Protein AF-0000000076836567 (afdb_homodimer)

Structure (mmCIF, N/CA/C/O backbone):
data_AF-0000000076836567-model_v1
#
loop_
_entity.id
_entity.type
_entity.pdbx_description
1 polymer 'Lipid-binding serum glycoprotein C-terminal domain-containing protein'
#
loop_
_atom_site.group_PDB
_atom_site.id
_atom_site.type_symbol
_atom_site.label_atom_id
_atom_site.label_alt_id
_atom_site.label_comp_id
_atom_site.label_asym_id
_atom_site.label_entity_id
_atom_site.label_seq_id
_atom_site.pdbx_PDB_ins_code
_atom_site.Cartn_x
_atom_site.Cartn_y
_atom_site.Cartn_z
_atom_site.occupancy
_atom_site.B_iso_or_equiv
_atom_site.auth_seq_id
_atom_site.auth_comp_id
_atom_site.auth_asym_id
_atom_site.auth_atom_id
_atom_site.pdbx_PDB_model_num
ATOM 1 N N . MET A 1 1 ? 4.949 30.953 19.359 1 88.25 1 MET A N 1
ATOM 2 C CA . MET A 1 1 ? 3.607 30.422 19.562 1 88.25 1 MET A CA 1
ATOM 3 C C . MET A 1 1 ? 3.613 28.891 19.469 1 88.25 1 MET A C 1
ATOM 5 O O . MET A 1 1 ? 4.281 28.328 18.609 1 88.25 1 MET A O 1
ATOM 9 N N . ASP A 1 2 ? 2.881 28.328 20.422 1 90.19 2 ASP A N 1
ATOM 10 C CA . ASP A 1 2 ? 2.711 26.875 20.453 1 90.19 2 ASP A CA 1
ATOM 11 C C . ASP A 1 2 ? 1.338 26.469 19.922 1 90.19 2 ASP A C 1
ATOM 13 O O . ASP A 1 2 ? 0.315 27 20.375 1 90.19 2 ASP A O 1
ATOM 17 N N . VAL A 1 3 ? 1.475 25.641 18.938 1 91.94 3 VAL A N 1
ATOM 18 C CA . VAL A 1 3 ? 0.22 25.156 18.359 1 91.94 3 VAL A CA 1
ATOM 19 C C . VAL A 1 3 ? 0.112 23.641 18.547 1 91.94 3 VAL A C 1
ATOM 21 O O . VAL A 1 3 ? 1.095 22.922 18.359 1 91.94 3 VAL A O 1
ATOM 24 N N . GLY A 1 4 ? -1.021 23.172 18.938 1 93.56 4 GLY A N 1
ATOM 25 C CA . GLY A 1 4 ? -1.316 21.766 19.062 1 93.56 4 GLY A CA 1
ATOM 26 C C . GLY A 1 4 ? -2.664 21.375 18.484 1 93.56 4 GLY A C 1
ATOM 27 O O . GLY A 1 4 ? -3.645 22.094 18.641 1 93.56 4 GLY A O 1
ATOM 28 N N . VAL A 1 5 ? -2.588 20.297 17.781 1 95.56 5 VAL A N 1
ATOM 29 C CA . VAL A 1 5 ? -3.844 19.812 17.219 1 95.56 5 VAL A CA 1
ATOM 30 C C . VAL A 1 5 ? -3.949 18.297 17.453 1 95.56 5 VAL A C 1
ATOM 32 O O . VAL A 1 5 ? -2.971 17.562 17.281 1 95.56 5 VAL A O 1
ATOM 35 N N . SER A 1 6 ? -5.027 17.859 17.922 1 95.94 6 SER A N 1
ATOM 36 C CA . SER A 1 6 ? -5.359 16.438 18.062 1 95.94 6 SER A CA 1
ATOM 37 C C . SER A 1 6 ? -6.445 16.031 17.078 1 95.94 6 SER A C 1
ATOM 39 O O . SER A 1 6 ? -7.492 16.672 17 1 95.94 6 SER A O 1
ATOM 41 N N . MET A 1 7 ? -6.105 14.977 16.391 1 96.69 7 MET A N 1
ATOM 42 C CA . MET A 1 7 ? -7.047 14.523 15.359 1 96.69 7 MET A CA 1
ATOM 43 C C . MET A 1 7 ? -7.375 13.047 15.539 1 96.69 7 MET A C 1
ATOM 45 O O . MET A 1 7 ? -6.59 12.297 16.125 1 96.69 7 MET A O 1
ATOM 49 N N . GLY A 1 8 ? -8.531 12.719 15.047 1 95.12 8 GLY A N 1
ATOM 50 C CA . GLY A 1 8 ? -8.961 11.328 15.016 1 95.12 8 GLY A CA 1
ATOM 51 C C . GLY A 1 8 ? -9.32 10.844 13.625 1 95.12 8 GLY A C 1
ATOM 52 O O . GLY A 1 8 ? -9.508 11.648 12.711 1 95.12 8 GLY A O 1
ATOM 53 N N . LEU A 1 9 ? -9.25 9.523 13.523 1 96.06 9 LEU A N 1
ATOM 54 C CA . LEU A 1 9 ? -9.633 8.875 12.281 1 96.06 9 LEU A CA 1
ATOM 55 C C . LEU A 1 9 ? -10.711 7.824 12.523 1 96.06 9 LEU A C 1
ATOM 57 O O . LEU A 1 9 ? -10.672 7.105 13.523 1 96.06 9 LEU A O 1
ATOM 61 N N . LYS A 1 10 ? -11.633 7.84 11.594 1 95.5 10 LYS A N 1
ATOM 62 C CA . LYS A 1 10 ? -12.656 6.805 11.664 1 95.5 10 LYS A CA 1
ATOM 63 C C . LYS A 1 10 ? -13.023 6.297 10.273 1 95.5 10 LYS A C 1
ATOM 65 O O . LYS A 1 10 ? -12.781 6.98 9.273 1 95.5 10 LYS A O 1
ATOM 70 N N . ASN A 1 11 ? -13.5 5.082 10.258 1 93.81 11 ASN A N 1
ATOM 71 C CA . ASN A 1 11 ? -14.016 4.523 9.008 1 93.81 11 ASN A CA 1
ATOM 72 C C . ASN A 1 11 ? -15.438 5.004 8.727 1 93.81 11 ASN A C 1
ATOM 74 O O . ASN A 1 11 ? -16.297 4.949 9.602 1 93.81 11 ASN A O 1
ATOM 78 N N . GLU A 1 12 ? -15.633 5.535 7.59 1 92.88 12 GLU A N 1
ATOM 79 C CA . GLU A 1 12 ? -16.953 5.949 7.141 1 92.88 12 GLU A CA 1
ATOM 80 C C . GLU A 1 12 ? -17.297 5.352 5.777 1 92.88 12 GLU A C 1
ATOM 82 O O . GLU A 1 12 ? -16.828 5.844 4.746 1 92.88 12 GLU A O 1
ATOM 87 N N . ASN A 1 13 ? -18.109 4.301 5.727 1 89.5 13 ASN A N 1
ATOM 88 C CA . ASN A 1 13 ? -18.562 3.639 4.512 1 89.5 13 ASN A CA 1
ATOM 89 C C . ASN A 1 13 ? -17.406 3.199 3.637 1 89.5 13 ASN A C 1
ATOM 91 O O . ASN A 1 13 ? -17.391 3.453 2.432 1 89.5 13 ASN A O 1
ATOM 95 N N . GLY A 1 14 ? -16.359 2.729 4.258 1 92.06 14 GLY A N 1
ATOM 96 C CA . GLY A 1 14 ? -15.234 2.178 3.512 1 92.06 14 GLY A CA 1
ATOM 97 C C . GLY A 1 14 ? -14.148 3.199 3.221 1 92.06 14 GLY A C 1
ATOM 98 O O . GLY A 1 14 ? -13.156 2.887 2.562 1 92.06 14 GLY A O 1
ATOM 99 N N . SER A 1 15 ? -14.383 4.414 3.693 1 93.69 15 SER A N 1
ATOM 100 C CA . SER A 1 15 ? -13.398 5.488 3.564 1 93.69 15 SER A CA 1
ATOM 101 C C . SER A 1 15 ? -12.953 5.996 4.93 1 93.69 15 SER A C 1
ATOM 103 O O . SER A 1 15 ? -13.5 5.586 5.961 1 93.69 15 SER A O 1
ATOM 105 N N . LEU A 1 16 ? -11.922 6.797 4.891 1 95.25 16 LEU A N 1
ATOM 106 C CA . LEU A 1 16 ? -11.422 7.363 6.137 1 95.25 16 LEU A CA 1
ATOM 107 C C . LEU A 1 16 ? -11.938 8.789 6.332 1 95.25 16 LEU A C 1
ATOM 109 O O . LEU A 1 16 ? -11.984 9.57 5.383 1 95.25 16 LEU A O 1
ATOM 113 N N . LYS A 1 17 ? -12.375 8.984 7.457 1 96.25 17 LYS A N 1
ATOM 114 C CA . LYS A 1 17 ? -12.805 10.32 7.859 1 96.25 17 LYS A CA 1
ATOM 115 C C . LYS A 1 17 ? -11.906 10.875 8.961 1 96.25 17 LYS A C 1
ATOM 117 O O . LYS A 1 17 ? -11.695 10.219 9.984 1 96.25 17 LYS A O 1
ATOM 122 N N . LEU A 1 18 ? -11.422 11.992 8.672 1 97 18 LEU A N 1
ATOM 123 C CA . LEU A 1 18 ? -10.586 12.688 9.641 1 97 18 LEU A CA 1
ATOM 124 C C . LEU A 1 18 ? -11.375 13.797 10.344 1 97 18 LEU A C 1
ATOM 126 O O . LEU A 1 18 ? -12.133 14.523 9.703 1 97 18 LEU A O 1
ATOM 130 N N . PHE A 1 19 ? -11.227 13.914 11.641 1 95.75 19 PHE A N 1
ATOM 131 C CA . PHE A 1 19 ? -11.898 14.977 12.383 1 95.75 19 PHE A CA 1
ATOM 132 C C . PHE A 1 19 ? -10.977 15.547 13.453 1 95.75 19 PHE A C 1
ATOM 134 O O . PHE A 1 19 ? -10.141 14.828 14.016 1 95.75 19 PHE A O 1
ATOM 141 N N . VAL A 1 20 ? -11.164 16.828 13.727 1 96.69 20 VAL A N 1
ATOM 142 C CA . VAL A 1 20 ? -10.367 17.516 14.734 1 96.69 20 VAL A CA 1
ATOM 143 C C . VAL A 1 20 ? -11 17.344 16.109 1 96.69 20 VAL A C 1
ATOM 145 O O . VAL A 1 20 ? -12.18 17.656 16.297 1 96.69 20 VAL A O 1
ATOM 148 N N . MET A 1 21 ? -10.281 16.828 17 1 95.56 21 MET A N 1
ATOM 149 C CA . MET A 1 21 ? -10.766 16.641 18.359 1 95.56 21 MET A CA 1
ATOM 150 C C . MET A 1 21 ? -10.484 17.859 19.234 1 95.56 21 MET A C 1
ATOM 152 O O . MET A 1 21 ? -11.344 18.281 20 1 95.56 21 MET A O 1
ATOM 156 N N . GLU A 1 22 ? -9.289 18.312 19.156 1 94.81 22 GLU A N 1
ATOM 157 C CA . GLU A 1 22 ? -8.844 19.484 19.891 1 94.81 22 GLU A CA 1
ATOM 158 C C . GLU A 1 22 ? -7.824 20.297 19.094 1 94.81 22 GLU A C 1
ATOM 160 O O . GLU A 1 22 ? -7.035 19.734 18.328 1 94.81 22 GLU A O 1
ATOM 165 N N . CYS A 1 23 ? -7.934 21.578 19.156 1 93.81 23 CYS A N 1
ATOM 166 C CA . CYS A 1 23 ? -6.977 22.484 18.531 1 93.81 23 CYS A CA 1
ATOM 167 C C . CYS A 1 23 ? -6.707 23.688 19.438 1 93.81 23 CYS A C 1
ATOM 169 O O . CYS A 1 23 ? -7.641 24.312 19.938 1 93.81 23 CYS A O 1
ATOM 171 N N . GLY A 1 24 ? -5.418 23.891 19.656 1 92 24 GLY A N 1
ATOM 172 C CA . GLY A 1 24 ? -5.059 25.016 20.5 1 92 24 GLY A CA 1
ATOM 173 C C . GLY A 1 24 ? -3.842 25.781 20 1 92 24 GLY A C 1
ATOM 174 O O . GLY A 1 24 ? -2.924 25.188 19.438 1 92 24 GLY A O 1
ATOM 175 N N . CYS A 1 25 ? -3.938 27 20.141 1 89.5 25 CYS A N 1
ATOM 176 C CA . CYS A 1 25 ? -2.824 27.891 19.828 1 89.5 25 CYS A CA 1
ATOM 177 C C . CYS A 1 25 ? -2.559 28.859 20.969 1 89.5 25 CYS A C 1
ATOM 179 O O . CYS A 1 25 ? -3.484 29.5 21.484 1 89.5 25 CYS A O 1
ATOM 181 N N . TYR A 1 26 ? -1.333 28.859 21.422 1 90 26 T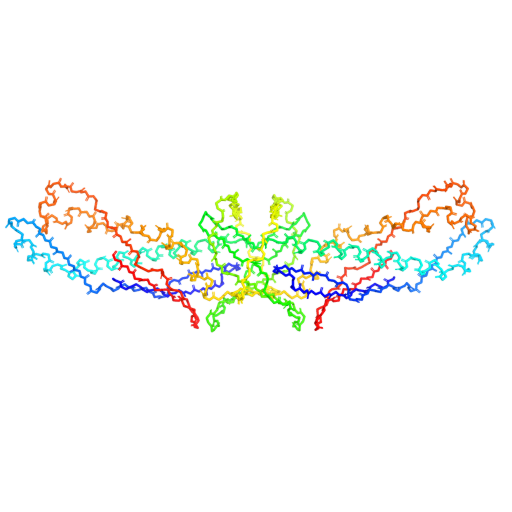YR A N 1
ATOM 182 C CA . TYR A 1 26 ? -0.952 29.734 22.531 1 90 26 TYR A CA 1
ATOM 183 C C . TYR A 1 26 ? 0.212 30.641 22.141 1 90 26 TYR A C 1
ATOM 185 O O . TYR A 1 26 ? 1.315 30.156 21.859 1 90 26 TYR A O 1
ATOM 193 N N . MET A 1 27 ? -0.079 31.875 22.141 1 87 27 MET A N 1
ATOM 194 C CA . MET A 1 27 ? 0.964 32.844 21.844 1 87 27 MET A CA 1
ATOM 195 C C . MET A 1 27 ? 1.701 33.25 23.125 1 87 27 MET A C 1
ATOM 197 O O . MET A 1 27 ? 1.104 33.844 24.031 1 87 27 MET A O 1
ATOM 201 N N . LYS A 1 28 ? 2.93 32.938 23.234 1 83.12 28 LYS A N 1
ATOM 202 C CA . LYS A 1 28 ? 3.713 33.219 24.438 1 83.12 28 LYS A CA 1
ATOM 203 C C . LYS A 1 28 ? 3.961 34.719 24.609 1 83.12 28 LYS A C 1
ATOM 205 O O . LYS A 1 28 ? 3.857 35.25 25.719 1 83.12 28 LYS A O 1
ATOM 210 N N . ASP A 1 29 ? 4.34 35.375 23.516 1 80.81 29 ASP A N 1
ATOM 211 C CA . ASP A 1 29 ? 4.668 36.812 23.594 1 80.81 29 ASP A CA 1
ATOM 212 C C . ASP A 1 29 ? 4.285 37.531 22.312 1 80.81 29 ASP A C 1
ATOM 214 O O . ASP A 1 29 ? 4.34 36.938 21.219 1 80.81 29 ASP A O 1
ATOM 218 N N . LEU A 1 30 ? 3.699 38.656 22.469 1 79.44 30 LEU A N 1
ATOM 219 C CA . LEU A 1 30 ? 3.398 39.562 21.359 1 79.44 30 LEU A CA 1
ATOM 220 C C . LEU A 1 30 ? 4.051 40.906 21.562 1 79.44 30 LEU A C 1
ATOM 222 O O . LEU A 1 30 ? 3.752 41.594 22.547 1 79.44 30 LEU A O 1
ATOM 226 N N . ASP A 1 31 ? 5.043 41.25 20.75 1 78.5 31 ASP A N 1
ATOM 227 C CA . ASP A 1 31 ? 5.715 42.531 20.844 1 78.5 31 ASP A CA 1
ATOM 228 C C . ASP A 1 31 ? 5.379 43.438 19.656 1 78.5 31 ASP A C 1
ATOM 230 O O . ASP A 1 31 ? 5.715 43.094 18.516 1 78.5 31 ASP A O 1
ATOM 234 N N . ILE A 1 32 ? 4.594 44.406 19.922 1 73.31 32 ILE A N 1
ATOM 235 C CA . ILE A 1 32 ? 4.285 45.406 18.906 1 73.31 32 ILE A CA 1
ATOM 236 C C . ILE A 1 32 ? 4.957 46.719 19.25 1 73.31 32 ILE A C 1
ATOM 238 O O . ILE A 1 32 ? 4.699 47.312 20.312 1 73.31 32 ILE A O 1
ATOM 242 N N . THR A 1 33 ? 5.891 47.156 18.469 1 76.44 33 THR A N 1
ATOM 243 C CA . THR A 1 33 ? 6.555 48.438 18.703 1 76.44 33 THR A CA 1
ATOM 244 C C . THR A 1 33 ? 6.285 49.406 17.562 1 76.44 33 THR A C 1
ATOM 246 O O . THR A 1 33 ? 6.449 49.062 16.391 1 76.44 33 THR A O 1
ATOM 249 N N . LEU A 1 34 ? 5.715 50.562 17.891 1 71.38 34 LEU A N 1
ATOM 250 C CA . LEU A 1 34 ? 5.465 51.625 16.922 1 71.38 34 LEU A CA 1
ATOM 251 C C . LEU A 1 34 ? 6.594 52.656 16.938 1 71.38 34 LEU A C 1
ATOM 253 O O . LEU A 1 34 ? 7.137 52.969 18 1 71.38 34 LEU A O 1
ATOM 257 N N . ASN A 1 35 ? 7.125 52.875 15.758 1 73.56 35 ASN A N 1
ATOM 258 C CA . ASN A 1 35 ? 8.156 53.906 15.633 1 73.56 35 ASN A CA 1
ATOM 259 C C . ASN A 1 35 ? 7.602 55.188 15.039 1 73.56 35 ASN A C 1
ATOM 261 O O . ASN A 1 35 ? 6.66 55.156 14.242 1 73.56 35 ASN A O 1
ATOM 265 N N . GLY A 1 36 ? 7.852 56.281 15.766 1 69.81 36 GLY A N 1
ATOM 266 C CA . GLY A 1 36 ? 7.422 57.625 15.32 1 69.81 36 GLY A CA 1
ATOM 267 C C . GLY A 1 36 ? 7.105 58.562 16.469 1 69.81 36 GLY A C 1
ATOM 268 O O . GLY A 1 36 ? 7.242 58.188 17.641 1 69.81 36 GLY A O 1
ATOM 269 N N . GLY A 1 37 ? 6.852 59.812 16.078 1 67.94 37 GLY A N 1
ATOM 270 C CA . GLY A 1 37 ? 6.695 60.906 17.016 1 67.94 37 GLY A CA 1
ATOM 271 C C . GLY A 1 37 ? 5.617 60.656 18.047 1 67.94 37 GLY A C 1
ATOM 272 O O . GLY A 1 37 ? 5.832 60.906 19.25 1 67.94 37 GLY A O 1
ATOM 273 N N . SER A 1 38 ? 4.496 60.281 17.562 1 69.38 38 SER A N 1
ATOM 274 C CA . SER A 1 38 ? 3.389 60.062 18.484 1 69.38 38 SER A CA 1
ATOM 275 C C . SER A 1 38 ? 3.338 58.594 18.906 1 69.38 38 SER A C 1
ATOM 277 O O . SER A 1 38 ? 2.275 58.062 19.266 1 69.38 38 SER A O 1
ATOM 279 N N . SER A 1 39 ? 4.504 57.938 18.844 1 70.38 39 SER A N 1
ATOM 280 C CA . SER A 1 39 ? 4.586 56.5 19.078 1 70.38 39 SER A CA 1
ATOM 281 C C . SER A 1 39 ? 4.184 56.156 20.5 1 70.38 39 SER A C 1
ATOM 283 O O . SER A 1 39 ? 3.58 55.094 20.734 1 70.38 39 SER A O 1
ATOM 285 N N . TRP A 1 40 ? 4.449 57.188 21.359 1 73.75 40 TRP A N 1
ATOM 286 C CA . TRP A 1 40 ? 4.148 56.906 22.766 1 73.75 40 TRP A CA 1
ATOM 287 C C . TRP A 1 40 ? 2.648 56.75 22.969 1 73.75 40 TRP A C 1
ATOM 289 O O . TRP A 1 40 ? 2.215 55.875 23.734 1 73.75 40 TRP A O 1
ATOM 299 N N . PHE A 1 41 ? 1.87 57.562 22.312 1 72.62 41 PHE A N 1
ATOM 300 C CA . PHE A 1 41 ? 0.42 57.5 22.453 1 72.62 41 PHE A CA 1
ATOM 301 C C . PHE A 1 41 ? -0.127 56.188 21.859 1 72.62 41 PHE A C 1
ATOM 303 O O . PHE A 1 41 ? -0.899 55.5 22.516 1 72.62 41 PHE A O 1
ATOM 310 N N . TYR A 1 42 ? 0.331 55.969 20.688 1 74.12 42 TYR A N 1
ATOM 311 C CA . TYR A 1 42 ? -0.175 54.781 20 1 74.12 42 TYR A CA 1
ATOM 312 C C . TYR A 1 42 ? 0.29 53.5 20.688 1 74.12 42 TYR A C 1
ATOM 314 O O . TYR A 1 42 ? -0.437 52.5 20.734 1 74.12 42 TYR A O 1
ATOM 322 N N . GLN A 1 43 ? 1.452 53.5 21.297 1 75.56 43 GLN A N 1
ATOM 323 C CA . GLN A 1 43 ? 1.958 52.344 22.047 1 75.56 43 GLN A CA 1
ATOM 324 C C . GLN A 1 43 ? 1.031 52.031 23.219 1 75.56 43 GLN A C 1
ATOM 326 O O . GLN A 1 43 ? 0.811 50.844 23.516 1 75.56 43 GLN A O 1
ATOM 331 N N . GLY A 1 44 ? 0.53 53.094 23.812 1 74.5 44 GLY A N 1
ATOM 332 C CA . GLY A 1 44 ? -0.433 52.875 24.875 1 74.5 44 GLY A CA 1
ATOM 333 C C . GLY A 1 44 ? -1.688 52.156 24.422 1 74.5 44 GLY A C 1
ATOM 334 O O . GLY A 1 44 ? -2.174 51.25 25.094 1 74.5 44 GLY A O 1
ATOM 335 N N . PHE A 1 45 ? -2.139 52.562 23.266 1 71.75 45 PHE A N 1
ATOM 336 C CA . PHE A 1 45 ? -3.338 51.938 22.703 1 71.75 45 PHE A CA 1
ATOM 337 C C . PHE A 1 45 ? -3.084 50.469 22.375 1 71.75 45 PHE A C 1
ATOM 339 O O . PHE A 1 45 ? -3.91 49.625 22.672 1 71.75 45 PHE A O 1
ATOM 346 N N . ILE A 1 46 ? -2.004 50.219 21.734 1 74 46 ILE A N 1
ATOM 347 C CA . ILE A 1 46 ? -1.664 48.844 21.344 1 74 46 ILE A CA 1
ATOM 348 C C . ILE A 1 46 ? -1.549 47.969 22.594 1 74 46 ILE A C 1
ATOM 350 O O . ILE A 1 46 ? -2.012 46.844 22.609 1 74 46 ILE A O 1
ATOM 354 N N . ASP A 1 47 ? -0.936 48.5 23.594 1 75.31 47 ASP A N 1
ATOM 355 C CA . ASP A 1 47 ? -0.779 47.75 24.844 1 75.31 47 ASP A CA 1
ATOM 356 C C . ASP A 1 47 ? -2.137 47.406 25.453 1 75.31 47 ASP A C 1
ATOM 358 O O . ASP A 1 47 ? -2.312 46.344 26.016 1 75.31 47 ASP A O 1
ATOM 362 N N . ALA A 1 48 ? -3.09 48.375 25.219 1 76.5 48 ALA A N 1
ATOM 363 C CA . ALA A 1 48 ? -4.43 48.156 25.766 1 76.5 48 ALA A CA 1
ATOM 364 C C . ALA A 1 48 ? -5.16 47.062 25 1 76.5 48 ALA A C 1
ATOM 366 O O . ALA A 1 48 ? -5.984 46.344 25.578 1 76.5 48 ALA A O 1
ATOM 367 N N . PHE A 1 49 ? -4.758 46.875 23.766 1 77.38 49 PHE A N 1
ATOM 368 C CA . PHE A 1 49 ? -5.477 45.938 22.922 1 77.38 49 PHE A CA 1
ATOM 369 C C . PHE A 1 49 ? -4.656 44.656 22.719 1 77.38 49 PHE A C 1
ATOM 371 O O . PHE A 1 49 ? -5.008 43.812 21.906 1 77.38 49 PHE A O 1
ATOM 378 N N . SER A 1 50 ? -3.617 44.562 23.359 1 78 50 SER A N 1
ATOM 379 C CA . SER A 1 50 ? -2.682 43.438 23.156 1 78 50 SER A CA 1
ATOM 380 C C . SER A 1 50 ? -3.369 42.094 23.359 1 78 50 SER A C 1
ATOM 382 O O . SER A 1 50 ? -3.143 41.156 22.578 1 78 50 SER A O 1
ATOM 384 N N . ASN A 1 51 ? -4.246 42 24.359 1 80.19 51 ASN A N 1
ATOM 385 C CA . ASN A 1 51 ? -4.949 40.75 24.625 1 80.19 51 ASN A CA 1
ATOM 386 C C . ASN A 1 51 ? -5.934 40.406 23.5 1 80.19 51 ASN A C 1
ATOM 388 O O . ASN A 1 51 ? -6.074 39.25 23.125 1 80.19 51 ASN A O 1
ATOM 392 N N . HIS A 1 52 ? -6.559 41.438 23.016 1 78.25 52 HIS A N 1
ATOM 393 C CA . HIS A 1 52 ? -7.5 41.25 21.922 1 78.25 52 HIS A CA 1
ATOM 394 C C . HIS A 1 52 ? -6.777 40.812 20.641 1 78.25 52 HIS A C 1
ATOM 396 O O . HIS A 1 52 ? -7.258 39.969 19.906 1 78.25 52 HIS A O 1
ATOM 402 N N . ILE A 1 53 ? -5.688 41.469 20.391 1 78.06 53 ILE A N 1
ATOM 403 C CA . ILE A 1 53 ? -4.895 41.125 19.219 1 78.06 53 ILE A CA 1
ATOM 404 C C . ILE A 1 53 ? -4.406 39.688 19.328 1 78.06 53 ILE A C 1
ATOM 406 O O . ILE A 1 53 ? -4.512 38.906 18.375 1 78.06 53 ILE A O 1
ATOM 410 N N . ARG A 1 54 ? -3.93 39.312 20.5 1 82.88 54 ARG A N 1
ATOM 411 C CA . ARG A 1 54 ? -3.459 37.969 20.766 1 82.88 54 ARG A CA 1
ATOM 412 C C . ARG A 1 54 ? -4.555 36.938 20.484 1 82.88 54 ARG A C 1
ATOM 414 O O . ARG A 1 54 ? -4.34 35.969 19.734 1 82.88 54 ARG A O 1
ATOM 421 N N . SER A 1 55 ? -5.648 37.156 21.078 1 83.5 55 SER A N 1
ATOM 422 C CA . SER A 1 55 ? -6.762 36.219 20.938 1 83.5 55 SER A CA 1
ATOM 423 C C . SER A 1 55 ? -7.203 36.125 19.484 1 83.5 55 SER A C 1
ATOM 425 O O . SER A 1 55 ? -7.559 35.031 19.016 1 83.5 55 SER A O 1
ATOM 427 N N . SER A 1 56 ? -7.164 37.219 18.797 1 77.94 56 SER A N 1
ATOM 428 C CA . SER A 1 56 ? -7.551 37.25 17.391 1 77.94 56 SER A CA 1
ATOM 429 C C . SER A 1 56 ? -6.582 36.438 16.547 1 77.94 56 SER A C 1
ATOM 431 O O . SER A 1 56 ? -7 35.688 15.648 1 77.94 56 SER A O 1
ATOM 433 N N . VAL A 1 57 ? -5.309 36.625 16.812 1 80.62 57 VAL A N 1
ATOM 434 C CA . VAL A 1 57 ? -4.285 35.875 16.078 1 80.62 57 VAL A CA 1
ATOM 435 C C . VAL A 1 57 ? -4.41 34.406 16.375 1 80.62 57 VAL A C 1
ATOM 437 O O . VAL A 1 57 ? -4.383 33.562 15.469 1 80.62 57 VAL A O 1
ATOM 440 N N . GLU A 1 58 ? -4.547 34.031 17.625 1 85.81 58 GLU A N 1
ATOM 441 C CA . GLU A 1 58 ? -4.707 32.625 18.031 1 85.81 58 GLU A CA 1
ATOM 442 C C . GLU A 1 58 ? -5.922 32 17.359 1 85.81 58 GLU A C 1
ATOM 444 O O . GLU A 1 58 ? -5.852 30.859 16.891 1 85.81 58 GLU A O 1
ATOM 449 N N . ASN A 1 59 ? -7 32.719 17.281 1 83.25 59 ASN A N 1
ATOM 450 C CA . ASN A 1 59 ? -8.219 32.219 16.656 1 83.25 59 ASN A CA 1
ATOM 451 C C . ASN A 1 59 ? -8.023 32.031 15.148 1 83.25 59 ASN A C 1
ATOM 453 O O . ASN A 1 59 ? -8.508 31.047 14.578 1 83.25 59 ASN A O 1
ATOM 457 N N . ALA A 1 60 ? -7.348 32.969 14.578 1 79.06 60 ALA A N 1
ATOM 458 C CA . ALA A 1 60 ? -7.094 32.906 13.148 1 79.06 60 ALA A CA 1
ATOM 459 C C . ALA A 1 60 ? -6.273 31.641 12.812 1 79.06 60 ALA A C 1
ATOM 461 O O . ALA A 1 60 ? -6.559 30.953 11.836 1 79.06 60 ALA A O 1
ATOM 462 N N . ILE A 1 61 ? -5.316 31.375 13.602 1 84.12 61 ILE A N 1
ATOM 463 C CA . ILE A 1 61 ? -4.449 30.219 13.383 1 84.12 61 ILE A CA 1
ATOM 464 C C . ILE A 1 61 ? -5.25 28.938 13.57 1 84.12 61 ILE A C 1
ATOM 466 O O . ILE A 1 61 ? -5.168 28.016 12.75 1 84.12 61 ILE A O 1
ATOM 470 N N . THR A 1 62 ? -5.98 28.891 14.57 1 87 62 THR A N 1
ATOM 471 C CA . THR A 1 62 ? -6.797 27.719 14.852 1 87 62 THR A CA 1
ATOM 472 C C . THR A 1 62 ? -7.773 27.453 13.703 1 87 62 THR A C 1
ATOM 474 O O . THR A 1 62 ? -7.938 26.312 13.273 1 87 62 THR A O 1
ATOM 477 N N . ASN A 1 63 ? -8.375 28.516 13.242 1 84.44 63 ASN A N 1
ATOM 478 C CA . ASN A 1 63 ? -9.312 28.375 12.133 1 84.44 63 ASN A CA 1
ATOM 479 C C . ASN A 1 63 ? -8.625 27.844 10.883 1 84.44 63 ASN A C 1
ATOM 481 O O . ASN A 1 63 ? -9.188 27.016 10.164 1 84.44 63 ASN A O 1
ATOM 485 N N . LYS A 1 64 ? -7.504 28.281 10.648 1 83.06 64 LYS A N 1
ATOM 486 C CA . LYS A 1 64 ? -6.758 27.844 9.477 1 83.06 64 LYS A CA 1
ATOM 487 C C . LYS A 1 64 ? -6.371 26.359 9.602 1 83.06 64 LYS A C 1
ATOM 489 O O . LYS A 1 64 ? -6.375 25.625 8.617 1 83.06 64 LYS A O 1
ATOM 494 N N . ILE A 1 65 ? -6.035 26 10.734 1 87.81 65 ILE A N 1
ATOM 495 C CA . ILE A 1 65 ? -5.68 24.609 10.992 1 87.81 65 ILE A CA 1
ATOM 496 C C . ILE A 1 65 ? -6.895 23.719 10.75 1 87.81 65 ILE A C 1
ATOM 498 O O . ILE A 1 65 ? -6.785 22.656 10.125 1 87.81 65 ILE A O 1
ATOM 502 N N . VAL A 1 66 ? -7.98 24.172 11.227 1 89.94 66 VAL A N 1
ATOM 503 C CA . VAL A 1 66 ? -9.211 23.406 11.055 1 89.94 66 VAL A CA 1
ATOM 504 C C . VAL A 1 66 ? -9.555 23.297 9.57 1 89.94 66 VAL A C 1
ATOM 506 O O . VAL A 1 66 ? -9.977 22.25 9.086 1 89.94 66 VAL A O 1
ATOM 509 N N . GLU A 1 67 ? -9.336 24.344 8.867 1 86.75 67 GLU A N 1
ATOM 510 C CA . GLU A 1 67 ? -9.555 24.344 7.422 1 86.75 67 GLU A CA 1
ATOM 511 C C . GLU A 1 67 ? -8.617 23.359 6.727 1 86.75 67 GLU A C 1
ATOM 513 O O . GLU A 1 67 ? -9.031 22.625 5.828 1 86.75 67 GLU A O 1
ATOM 518 N N . SER A 1 68 ? -7.402 23.422 7.121 1 87.75 68 SER A N 1
ATOM 519 C CA . SER A 1 68 ? -6.422 22.5 6.551 1 87.75 68 SER A CA 1
ATOM 520 C C . SER A 1 68 ? -6.777 21.047 6.859 1 87.75 68 SER A C 1
ATOM 522 O O . SER A 1 68 ? -6.617 20.172 6.012 1 87.75 68 SER A O 1
ATOM 524 N N . ALA A 1 69 ? -7.188 20.797 8.031 1 92.19 69 ALA A N 1
ATOM 525 C CA . ALA A 1 69 ? -7.629 19.469 8.414 1 92.19 69 ALA A CA 1
ATOM 526 C C . ALA A 1 69 ? -8.797 19 7.547 1 92.19 69 ALA A C 1
ATOM 528 O O . ALA A 1 69 ? -8.883 17.828 7.184 1 92.19 69 ALA A O 1
ATOM 529 N N . SER A 1 70 ? -9.656 19.922 7.262 1 92.81 70 SER A N 1
ATOM 530 C CA . SER A 1 70 ? -10.789 19.594 6.402 1 92.81 70 SER A CA 1
ATOM 531 C C . SER A 1 70 ? -10.328 19.203 5.004 1 92.81 70 SER A C 1
ATOM 533 O O . SER A 1 70 ? -10.898 18.297 4.391 1 92.81 70 SER A O 1
ATOM 535 N N . LYS A 1 71 ? -9.383 19.875 4.531 1 90.12 71 LYS A N 1
ATOM 536 C CA . LYS A 1 71 ? -8.828 19.516 3.232 1 90.12 71 LYS A CA 1
ATOM 537 C C . LYS A 1 71 ? -8.211 18.125 3.262 1 90.12 71 LYS A C 1
ATOM 539 O O . LYS A 1 71 ? -8.359 17.359 2.311 1 90.12 71 LYS A O 1
ATOM 544 N N . LEU A 1 72 ? -7.465 17.891 4.293 1 92.19 72 LEU A N 1
ATOM 545 C CA . LEU A 1 72 ? -6.887 16.562 4.457 1 92.19 72 LEU A CA 1
ATOM 546 C C . LEU A 1 72 ? -7.98 15.5 4.539 1 92.19 72 LEU A C 1
ATOM 548 O O . LEU A 1 72 ? -7.836 14.406 3.979 1 92.19 72 LEU A O 1
ATOM 552 N N . ASP A 1 73 ? -9.016 15.812 5.215 1 94.69 73 ASP A N 1
ATOM 553 C CA . ASP A 1 73 ? -10.164 14.914 5.312 1 94.69 73 ASP A CA 1
ATOM 554 C C . ASP A 1 73 ? -10.75 14.617 3.934 1 94.69 73 ASP A C 1
ATOM 556 O O . ASP A 1 73 ? -11.07 13.469 3.623 1 94.69 73 ASP A O 1
ATOM 560 N N . HIS A 1 74 ? -10.828 15.672 3.176 1 92.19 74 HIS A N 1
ATOM 561 C CA . HIS A 1 74 ? -11.328 15.508 1.817 1 92.19 74 HIS A CA 1
ATOM 562 C C . HIS A 1 74 ? -10.414 14.602 0.994 1 92.19 74 HIS A C 1
ATOM 564 O O . HIS A 1 74 ? -10.891 13.75 0.242 1 92.19 74 HIS A O 1
ATOM 570 N N . PHE A 1 75 ? -9.273 14.781 1.12 1 88.19 75 PHE A N 1
ATOM 571 C CA . PHE A 1 75 ? -8.289 13.953 0.422 1 88.19 75 PHE A CA 1
ATOM 572 C C . PHE A 1 75 ? -8.438 12.492 0.81 1 88.19 75 PHE A C 1
ATOM 574 O O . PHE A 1 75 ? -8.492 11.617 -0.057 1 88.19 75 PHE A O 1
ATOM 581 N N . LEU A 1 76 ? -8.445 12.203 2.064 1 92.94 76 LEU A N 1
ATOM 582 C CA . LEU A 1 76 ? -8.57 10.836 2.564 1 92.94 76 LEU A CA 1
ATOM 583 C C . LEU A 1 76 ? -9.875 10.203 2.098 1 92.94 76 LEU A C 1
ATOM 585 O O . LEU A 1 76 ? -9.906 9.016 1.775 1 92.94 76 LEU A O 1
ATOM 589 N N . GLY A 1 77 ? -10.898 10.992 2.127 1 90.62 77 GLY A N 1
ATOM 590 C CA . GLY A 1 77 ? -12.18 10.508 1.652 1 90.62 77 GLY A CA 1
ATOM 591 C C . GLY A 1 77 ? -12.188 10.172 0.173 1 90.62 77 GLY A C 1
ATOM 592 O O . GLY A 1 77 ? -13.039 9.422 -0.297 1 90.62 77 GLY A O 1
ATOM 593 N N . GLY A 1 78 ? -11.195 10.719 -0.546 1 87.75 78 GLY A N 1
ATOM 594 C CA . GLY A 1 78 ? -11.117 10.531 -1.985 1 87.75 78 GLY A CA 1
ATOM 595 C C . GLY A 1 78 ? -10.242 9.359 -2.385 1 87.75 78 GLY A C 1
ATOM 596 O O . GLY A 1 78 ? -10.094 9.062 -3.574 1 87.75 78 GLY A O 1
ATOM 597 N N . LEU A 1 79 ? -9.719 8.703 -1.494 1 89.44 79 LEU A N 1
ATOM 598 C CA . LEU A 1 79 ? -8.922 7.527 -1.821 1 89.44 79 LEU A CA 1
ATOM 599 C C . LEU A 1 79 ? -9.773 6.48 -2.535 1 89.44 79 LEU A C 1
ATOM 601 O O . LEU A 1 79 ? -10.953 6.309 -2.217 1 89.44 79 LEU A O 1
ATOM 605 N N . PRO A 1 80 ? -9.18 5.766 -3.504 1 87.44 80 PRO A N 1
ATOM 606 C CA . PRO A 1 80 ? -9.953 4.758 -4.234 1 87.44 80 PRO A CA 1
ATOM 607 C C . PRO A 1 80 ? -10.375 3.584 -3.352 1 87.44 80 PRO A C 1
ATOM 609 O O . PRO A 1 80 ? -9.656 3.225 -2.414 1 87.44 80 PRO A O 1
ATOM 612 N N . LYS A 1 81 ? -11.5 3.092 -3.711 1 90.56 81 LYS A N 1
ATOM 613 C CA . LYS A 1 81 ? -11.984 1.922 -2.984 1 90.56 81 LYS A CA 1
ATOM 614 C C . LYS A 1 81 ? -11.602 0.631 -3.703 1 90.56 81 LYS A C 1
ATOM 616 O O . LYS A 1 81 ? -11.688 -0.455 -3.127 1 90.56 81 LYS A O 1
ATOM 621 N N . GLU A 1 82 ? -11.156 0.796 -4.941 1 89.12 82 GLU A N 1
ATOM 622 C CA . GLU A 1 82 ? -10.672 -0.328 -5.738 1 89.12 82 GLU A CA 1
ATOM 623 C C . GLU A 1 82 ? -9.477 0.075 -6.598 1 89.12 82 GLU A C 1
ATOM 625 O O . GLU A 1 82 ? -9.391 1.217 -7.055 1 89.12 82 GLU A O 1
ATOM 630 N N . ILE A 1 83 ? -8.578 -0.803 -6.73 1 88.44 83 ILE A N 1
ATOM 631 C CA . ILE A 1 83 ? -7.438 -0.605 -7.617 1 88.44 83 ILE A CA 1
ATOM 632 C C . ILE A 1 83 ? -7.434 -1.685 -8.695 1 88.44 83 ILE A C 1
ATOM 634 O O . ILE A 1 83 ? -7.273 -2.871 -8.398 1 88.44 83 ILE A O 1
ATOM 638 N N . ASN A 1 84 ? -7.547 -1.248 -9.898 1 87 84 ASN A N 1
ATOM 639 C CA . ASN A 1 84 ? -7.516 -2.205 -11 1 87 84 ASN A CA 1
ATOM 640 C C . ASN A 1 84 ? -6.102 -2.721 -11.258 1 87 84 ASN A C 1
ATOM 642 O O . ASN A 1 84 ? -5.156 -1.937 -11.328 1 87 84 ASN A O 1
ATOM 646 N N . VAL A 1 85 ? -6 -3.965 -11.344 1 86.31 85 VAL A N 1
ATOM 647 C CA . VAL A 1 85 ? -4.703 -4.578 -11.609 1 86.31 85 VAL A CA 1
ATOM 648 C C . VAL A 1 85 ? -4.59 -4.918 -13.094 1 86.31 85 VAL A C 1
ATOM 650 O O . VAL A 1 85 ? -3.586 -4.605 -13.734 1 86.31 85 VAL A O 1
ATOM 653 N N . ASP A 1 86 ? -5.574 -5.496 -13.648 1 86.31 86 ASP A N 1
ATOM 654 C CA . ASP A 1 86 ? -5.672 -5.805 -15.078 1 86.31 86 ASP A CA 1
ATOM 655 C C . ASP A 1 86 ? -7.133 -5.867 -15.523 1 86.31 86 ASP A C 1
ATOM 657 O O . ASP A 1 86 ? -8.008 -5.297 -14.875 1 86.31 86 ASP A O 1
ATOM 661 N N . ARG A 1 87 ? -7.355 -6.422 -16.641 1 87.25 87 ARG A N 1
ATOM 662 C CA . ARG A 1 87 ? -8.711 -6.434 -17.188 1 87.25 87 ARG A CA 1
ATOM 663 C C . ARG A 1 87 ? -9.609 -7.391 -16.406 1 87.25 87 ARG A C 1
ATOM 665 O O . ARG A 1 87 ? -10.836 -7.324 -16.516 1 87.25 87 ARG A O 1
ATOM 672 N N . VAL A 1 88 ? -9.055 -8.227 -15.641 1 90.31 88 VAL A N 1
ATOM 673 C CA . VAL A 1 88 ? -9.812 -9.297 -15.008 1 90.31 88 VAL A CA 1
ATOM 674 C C . VAL A 1 88 ? -10.016 -8.977 -13.531 1 90.31 88 VAL A C 1
ATOM 676 O O . VAL A 1 88 ? -11.102 -9.188 -12.984 1 90.31 88 VAL A O 1
ATOM 679 N N . ALA A 1 89 ? -9.039 -8.398 -12.945 1 91.81 89 ALA A N 1
ATOM 680 C CA . ALA A 1 89 ? -9.039 -8.359 -11.484 1 91.81 89 ALA A CA 1
ATOM 681 C C . ALA A 1 89 ? -8.781 -6.941 -10.969 1 91.81 89 ALA A C 1
ATOM 683 O O . ALA A 1 89 ? -7.953 -6.215 -11.531 1 91.81 89 ALA A O 1
ATOM 684 N N . ALA A 1 90 ? -9.539 -6.594 -9.945 1 91.81 90 ALA A N 1
ATOM 685 C CA . ALA A 1 90 ? -9.305 -5.391 -9.148 1 91.81 90 ALA A CA 1
ATOM 686 C C . ALA A 1 90 ? -9.195 -5.723 -7.664 1 91.81 90 ALA A C 1
ATOM 688 O O . ALA A 1 90 ? -9.836 -6.664 -7.184 1 91.81 90 ALA A O 1
ATOM 689 N N . MET A 1 91 ? -8.391 -5.059 -6.996 1 92.44 91 MET A N 1
ATOM 690 C CA . MET A 1 91 ? -8.273 -5.262 -5.555 1 92.44 91 MET A CA 1
ATOM 691 C C . MET A 1 91 ? -9.242 -4.367 -4.797 1 92.44 91 MET A C 1
ATOM 693 O O . MET A 1 91 ? -9.328 -3.168 -5.066 1 92.44 91 MET A O 1
ATOM 697 N N . ASN A 1 92 ? -10.039 -4.906 -3.918 1 93.5 92 ASN A N 1
ATOM 698 C CA . ASN A 1 92 ? -10.898 -4.141 -3.021 1 93.5 92 ASN A CA 1
ATOM 699 C C . ASN A 1 92 ? -10.102 -3.51 -1.884 1 93.5 92 ASN A C 1
ATOM 701 O O . ASN A 1 92 ? -9.648 -4.207 -0.976 1 93.5 92 ASN A O 1
ATOM 705 N N . VAL A 1 93 ? -9.961 -2.186 -1.939 1 93.56 93 VAL A N 1
ATOM 706 C CA . VAL A 1 93 ? -9.117 -1.539 -0.94 1 93.56 93 VAL A CA 1
ATOM 707 C C . VAL A 1 93 ? -9.977 -0.688 -0.008 1 93.56 93 VAL A C 1
ATOM 709 O O . VAL A 1 93 ? -9.508 0.311 0.542 1 93.56 93 VAL A O 1
ATOM 712 N N . THR A 1 94 ? -11.172 -1.042 0.16 1 93.5 94 THR A N 1
ATOM 713 C CA . THR A 1 94 ? -12.047 -0.362 1.11 1 93.5 94 THR A CA 1
ATOM 714 C C . THR A 1 94 ? -11.586 -0.615 2.543 1 93.5 94 THR A C 1
ATOM 716 O O . THR A 1 94 ? -11.203 -1.733 2.889 1 93.5 94 THR A O 1
ATOM 719 N N . PHE A 1 95 ? -11.719 0.395 3.344 1 94.44 95 PHE A N 1
ATOM 720 C CA . PHE A 1 95 ? -11.43 0.231 4.766 1 94.44 95 PHE A CA 1
ATOM 721 C C . PHE A 1 95 ? -12.594 -0.44 5.48 1 94.44 95 PHE A C 1
ATOM 723 O O . PHE A 1 95 ? -13.758 -0.15 5.188 1 94.44 95 PHE A O 1
ATOM 730 N N . VAL A 1 96 ? -12.461 -1.313 6.402 1 93.06 96 VAL A N 1
ATOM 731 C CA . VAL A 1 96 ? -13.523 -2.121 6.992 1 93.06 96 VAL A CA 1
ATOM 732 C C . VAL A 1 96 ? -13.742 -1.713 8.445 1 93.06 96 VAL A C 1
ATOM 734 O O . VAL A 1 96 ? -14.883 -1.64 8.914 1 93.06 96 VAL A O 1
ATOM 737 N N . ASN A 1 97 ? -12.805 -1.41 9.328 1 91.69 97 ASN A N 1
ATOM 738 C CA . ASN A 1 97 ? -12.883 -1.025 10.734 1 91.69 97 ASN A CA 1
ATOM 739 C C . ASN A 1 97 ? -12.242 0.337 10.984 1 91.69 97 ASN A C 1
ATOM 741 O O . ASN A 1 97 ? -11.609 0.9 10.094 1 91.69 97 ASN A O 1
ATOM 745 N N . ASP A 1 98 ? -12.656 0.84 12.148 1 93.81 98 ASP A N 1
ATOM 746 C CA . ASP A 1 98 ? -11.953 2.057 12.547 1 93.81 98 ASP A CA 1
ATOM 747 C C . ASP A 1 98 ? -10.461 1.799 12.711 1 93.81 98 ASP A C 1
ATOM 749 O O . ASP A 1 98 ? -10.055 0.716 13.141 1 93.81 98 ASP A O 1
ATOM 753 N N . PRO A 1 99 ? -9.68 2.777 12.305 1 94.81 99 PRO A N 1
ATOM 754 C CA . PRO A 1 99 ? -8.234 2.619 12.531 1 94.81 99 PRO A CA 1
ATOM 755 C C . PRO A 1 99 ? -7.895 2.381 14 1 94.81 99 PRO A C 1
ATOM 757 O O . PRO A 1 99 ? -8.578 2.893 14.891 1 94.81 99 PRO A O 1
ATOM 760 N N . ARG A 1 100 ? -6.891 1.64 14.273 1 94.12 100 ARG A N 1
ATOM 761 C CA . ARG A 1 100 ? -6.41 1.381 15.625 1 94.12 100 ARG A CA 1
ATOM 762 C C . ARG A 1 100 ? -5.109 2.131 15.898 1 94.12 100 ARG A C 1
ATOM 764 O O . ARG A 1 100 ? -4.176 2.074 15.094 1 94.12 100 ARG A O 1
ATOM 771 N N . PHE A 1 101 ? -5.094 2.777 16.969 1 92.88 101 PHE A N 1
ATOM 772 C CA . PHE A 1 101 ? -3.902 3.506 17.391 1 92.88 101 PHE A CA 1
ATOM 773 C C . PHE A 1 101 ? -3.143 2.729 18.453 1 92.88 101 PHE A C 1
ATOM 775 O O . PHE A 1 101 ? -3.621 2.584 19.594 1 92.88 101 PHE A O 1
ATOM 782 N N . ILE A 1 102 ? -2.074 2.09 18 1 86.69 102 ILE A N 1
ATOM 783 C CA . ILE A 1 102 ? -1.345 1.233 18.938 1 86.69 102 ILE A CA 1
ATOM 784 C C . ILE A 1 102 ? 0.097 1.722 19.062 1 86.69 102 ILE A C 1
ATOM 786 O O . ILE A 1 102 ? 0.891 1.585 18.125 1 86.69 102 ILE A O 1
ATOM 790 N N . SER A 1 103 ? 0.542 1.996 20.312 1 83.19 103 SER A N 1
ATOM 791 C CA . SER A 1 103 ? 1.892 2.377 20.719 1 83.19 103 SER A CA 1
ATOM 792 C C . SER A 1 103 ? 2.631 3.074 19.578 1 83.19 103 SER A C 1
ATOM 794 O O . SER A 1 103 ? 3.598 2.535 19.031 1 83.19 103 SER A O 1
ATOM 796 N N . SER A 1 104 ? 2.426 4.207 19.109 1 90.75 104 SER A N 1
ATOM 797 C CA . SER A 1 104 ? 3.111 5.105 18.188 1 90.75 104 SER A CA 1
ATOM 798 C C . SER A 1 104 ? 2.822 4.738 16.734 1 90.75 104 SER A C 1
ATOM 800 O O . SER A 1 104 ? 3.607 5.059 15.836 1 90.75 104 SER A O 1
ATOM 802 N N . SER A 1 105 ? 1.825 3.9 16.531 1 93.88 105 SER A N 1
ATOM 803 C CA . SER A 1 105 ? 1.479 3.537 15.164 1 93.88 105 SER A CA 1
ATOM 804 C C . SER A 1 105 ? -0.031 3.559 14.945 1 93.88 105 SER A C 1
ATOM 806 O O . SER A 1 105 ? -0.799 3.494 15.914 1 93.88 105 SER A O 1
ATOM 808 N N . VAL A 1 106 ? -0.382 3.736 13.773 1 95.5 106 VAL A N 1
ATOM 809 C CA . VAL A 1 106 ? -1.781 3.627 13.375 1 95.5 106 VAL A CA 1
ATOM 810 C C . VAL A 1 106 ? -1.955 2.447 12.422 1 95.5 106 VAL A C 1
ATOM 812 O O . VAL A 1 106 ? -1.114 2.217 11.547 1 95.5 106 VAL A O 1
ATOM 815 N N . GLU A 1 107 ? -2.963 1.652 12.617 1 94.56 107 GLU A N 1
ATOM 816 C CA . GLU A 1 107 ? -3.201 0.447 11.828 1 94.56 107 GLU A CA 1
ATOM 817 C C . GLU A 1 107 ? -4.535 0.523 11.086 1 94.56 107 GLU A C 1
ATOM 819 O O . GLU A 1 107 ? -5.523 1.024 11.633 1 94.56 107 GLU A O 1
ATOM 824 N N . PHE A 1 108 ? -4.527 -0.058 9.898 1 95.31 108 PHE A N 1
ATOM 825 C CA . PHE A 1 108 ? -5.715 -0.027 9.055 1 95.31 108 PHE A CA 1
ATOM 826 C C . PHE A 1 108 ? -6.113 -1.436 8.625 1 95.31 108 PHE A C 1
ATOM 828 O O . PHE A 1 108 ? -5.266 -2.225 8.203 1 95.31 108 PHE A O 1
ATOM 835 N N . ASP A 1 109 ? -7.379 -1.729 8.789 1 95 109 ASP A N 1
ATOM 836 C CA . ASP A 1 109 ? -7.969 -2.945 8.234 1 95 109 ASP A CA 1
ATOM 837 C C . ASP A 1 109 ? -8.578 -2.684 6.859 1 95 109 ASP A C 1
ATOM 839 O O . ASP A 1 109 ? -9.445 -1.819 6.715 1 95 109 ASP A O 1
ATOM 843 N N . ILE A 1 110 ? -8.164 -3.408 5.902 1 96.38 110 ILE A N 1
ATOM 844 C CA . ILE A 1 110 ? -8.617 -3.252 4.523 1 96.38 110 ILE A CA 1
ATOM 845 C C . ILE A 1 110 ? -9.188 -4.574 4.02 1 96.38 110 ILE A C 1
ATOM 847 O O . ILE A 1 110 ? -8.727 -5.648 4.414 1 96.38 110 ILE A O 1
ATOM 851 N N . ASP A 1 111 ? -10.25 -4.535 3.232 1 96.31 111 ASP A N 1
ATOM 852 C CA . ASP A 1 111 ? -10.828 -5.762 2.688 1 96.31 111 ASP A CA 1
ATOM 853 C C . ASP A 1 111 ? -9.75 -6.641 2.053 1 96.31 111 ASP A C 1
ATOM 855 O O . ASP A 1 111 ? -9.414 -7.703 2.584 1 96.31 111 ASP A O 1
ATOM 859 N N . GLY A 1 112 ? -9.078 -6.145 0.949 1 95.75 112 GLY A N 1
ATOM 860 C CA . GLY A 1 112 ? -7.879 -6.738 0.376 1 95.75 112 GLY A CA 1
ATOM 861 C C . GLY A 1 112 ? -8.18 -7.836 -0.626 1 95.75 112 GLY A C 1
ATOM 862 O O . GLY A 1 112 ? -7.281 -8.281 -1.348 1 95.75 112 GLY A O 1
ATOM 863 N N . LEU A 1 113 ? -9.438 -8.266 -0.74 1 96.31 113 LEU A N 1
ATOM 864 C CA . LEU A 1 113 ? -9.781 -9.344 -1.664 1 96.31 113 LEU A CA 1
ATOM 865 C C . LEU A 1 113 ? -9.898 -8.812 -3.09 1 96.31 113 LEU A C 1
ATOM 867 O O . LEU A 1 113 ? -10.266 -7.656 -3.301 1 96.31 113 LEU A O 1
ATOM 871 N N . PHE A 1 114 ? -9.594 -9.648 -3.98 1 94.38 114 PHE A N 1
ATOM 872 C CA . PHE A 1 114 ? -9.734 -9.297 -5.387 1 94.38 114 PHE A CA 1
ATOM 873 C C . PHE A 1 114 ? -11.156 -9.523 -5.867 1 94.38 114 PHE A C 1
ATOM 875 O O . PHE A 1 114 ? -11.797 -10.516 -5.492 1 94.38 114 PHE A O 1
ATOM 882 N N . ILE A 1 115 ? -11.641 -8.586 -6.648 1 93.62 115 ILE A N 1
ATOM 883 C CA . ILE A 1 115 ? -12.969 -8.633 -7.254 1 93.62 115 ILE A CA 1
ATOM 884 C C . ILE A 1 115 ? -12.852 -8.469 -8.766 1 93.62 115 ILE A C 1
ATOM 886 O O . ILE A 1 115 ? -11.805 -8.07 -9.273 1 93.62 115 ILE A O 1
ATOM 890 N N . PRO A 1 116 ? -13.875 -8.883 -9.5 1 92.88 116 PRO A N 1
ATOM 891 C CA . PRO A 1 116 ? -13.812 -8.703 -10.953 1 92.88 116 PRO A CA 1
ATOM 892 C C . PRO A 1 116 ? -13.664 -7.238 -11.352 1 92.88 116 PRO A C 1
ATOM 894 O O . PRO A 1 116 ? -14.273 -6.355 -10.742 1 92.88 116 PRO A O 1
ATOM 897 N N . SER A 1 117 ? -12.711 -7.012 -12.25 1 87.69 117 SER A N 1
ATOM 898 C CA . SER A 1 117 ? -12.484 -5.652 -12.727 1 87.69 117 SER A CA 1
ATOM 899 C C . SER A 1 117 ? -13.68 -5.145 -13.531 1 87.69 117 SER A C 1
ATOM 901 O O . SER A 1 117 ? -14.336 -5.914 -14.227 1 87.69 117 SER A O 1
ATOM 903 N N . ASP A 1 118 ? -14.016 -3.811 -13.25 1 71.19 118 ASP A N 1
ATOM 904 C CA . ASP A 1 118 ? -15.055 -3.201 -14.07 1 71.19 118 ASP A CA 1
ATOM 905 C C . ASP A 1 118 ? -14.492 -2.717 -15.406 1 71.19 118 ASP A C 1
ATOM 907 O O . ASP A 1 118 ? -13.414 -2.121 -15.445 1 71.19 118 ASP A O 1
ATOM 911 N N . LYS A 1 119 ? -14.508 -3.459 -16.531 1 60.69 119 LYS A N 1
ATOM 912 C CA . LYS A 1 119 ? -14.023 -3.217 -17.891 1 60.69 119 LYS A CA 1
ATOM 913 C C . LYS A 1 119 ? -13.836 -1.725 -18.141 1 60.69 119 LYS A C 1
ATOM 915 O O . LYS A 1 119 ? -12.977 -1.328 -18.938 1 60.69 119 LYS A O 1
ATOM 920 N N . THR A 1 120 ? -14.609 -0.892 -17.641 1 54.25 120 THR A N 1
ATOM 921 C CA . THR A 1 120 ? -14.641 0.484 -18.125 1 54.25 120 THR A CA 1
ATOM 922 C C . THR A 1 120 ? -13.484 1.291 -17.547 1 54.25 120 THR A C 1
ATOM 924 O O . THR A 1 120 ? -13.25 2.432 -17.953 1 54.25 120 THR A O 1
ATOM 927 N N . ALA A 1 121 ? -12.883 0.67 -16.672 1 50.69 121 ALA A N 1
ATOM 928 C CA . ALA A 1 121 ? -11.898 1.579 -16.094 1 50.69 121 ALA A CA 1
ATOM 929 C C . ALA A 1 121 ? -10.594 1.553 -16.891 1 50.69 121 ALA A C 1
ATOM 931 O O . ALA A 1 121 ? -10.148 0.488 -17.328 1 50.69 121 ALA A O 1
ATOM 932 N N . PRO A 1 122 ? -10.156 2.676 -17.344 1 49.31 122 PRO A N 1
ATOM 933 C CA . PRO A 1 122 ? -8.898 2.703 -18.094 1 49.31 122 PRO A CA 1
ATOM 934 C C . PRO A 1 122 ? -7.809 1.859 -17.453 1 49.31 122 PRO A C 1
ATOM 936 O O . PRO A 1 122 ? -7.77 1.724 -16.234 1 49.31 122 PRO A O 1
ATOM 939 N N . GLN A 1 123 ? -7.363 0.887 -18.094 1 49.09 123 GLN A N 1
ATOM 940 C CA . GLN A 1 123 ? -6.223 0.075 -17.688 1 49.09 123 GLN A CA 1
ATOM 941 C C . GLN A 1 123 ? -5.164 0.926 -16.984 1 49.09 123 GLN A C 1
ATOM 943 O O . GLN A 1 123 ? -4.535 1.78 -17.625 1 49.09 123 GLN A O 1
ATOM 948 N N . SER A 1 124 ? -5.41 1.421 -15.961 1 44.41 124 SER A N 1
ATOM 949 C CA . SER A 1 124 ? -4.254 2.076 -15.359 1 44.41 124 SER A CA 1
ATOM 950 C C . SER A 1 124 ? -3.096 1.099 -15.18 1 44.41 124 SER A C 1
ATOM 952 O O . SER A 1 124 ? -3.213 0.119 -14.438 1 44.41 124 SER A O 1
ATOM 954 N N . ASP A 1 125 ? -2.512 0.767 -16.25 1 43.06 125 ASP A N 1
ATOM 955 C CA . ASP A 1 125 ? -1.257 0.03 -16.141 1 43.06 125 ASP A CA 1
ATOM 956 C C . ASP A 1 125 ? -0.453 0.499 -14.922 1 43.06 125 ASP A C 1
ATOM 958 O O . ASP A 1 125 ? -0.124 1.682 -14.812 1 43.06 125 ASP A O 1
ATOM 962 N N . ILE A 1 126 ? -0.843 -0.071 -13.867 1 44.84 126 ILE A N 1
ATOM 963 C CA . ILE A 1 126 ? 0.159 0.24 -12.859 1 44.84 126 ILE A CA 1
ATOM 964 C C . ILE A 1 126 ? 1.557 0.141 -13.461 1 44.84 126 ILE A C 1
ATOM 966 O O . ILE A 1 126 ? 2.027 -0.955 -13.773 1 44.84 126 ILE A O 1
ATOM 970 N N . ASN A 1 127 ? 1.825 0.894 -14.453 1 42.16 127 ASN A N 1
ATOM 971 C CA . ASN A 1 127 ? 3.195 0.922 -14.945 1 42.16 127 ASN A CA 1
ATOM 972 C C . ASN A 1 127 ? 4.188 1.288 -13.844 1 42.16 127 ASN A C 1
ATOM 974 O O . ASN A 1 127 ? 4.195 2.424 -13.367 1 42.16 127 ASN A O 1
ATOM 978 N N . PHE A 1 128 ? 4.461 0.201 -13.211 1 44.78 128 PHE A N 1
ATOM 979 C CA . PHE A 1 128 ? 5.617 0.499 -12.375 1 44.78 128 PHE A CA 1
ATOM 980 C C . PHE A 1 128 ? 6.75 1.085 -13.203 1 44.78 128 PHE A C 1
ATOM 982 O O . PHE A 1 128 ? 7.164 0.494 -14.203 1 44.78 128 PHE A O 1
ATOM 989 N N . GLY A 1 129 ? 6.504 2.217 -13.75 1 39.56 129 GLY A N 1
ATOM 990 C CA . GLY A 1 129 ? 7.559 2.807 -14.555 1 39.56 129 GLY A CA 1
ATOM 991 C C . GLY A 1 129 ? 8.875 2.064 -14.453 1 39.56 129 GLY A C 1
ATOM 992 O O . GLY A 1 129 ? 9.047 1.208 -13.578 1 39.56 129 GLY A O 1
ATOM 993 N N . ASP A 1 130 ? 9.641 2.016 -15.602 1 40.72 130 ASP A N 1
ATOM 994 C CA . ASP A 1 130 ? 11.008 1.517 -15.641 1 40.72 130 ASP A CA 1
ATOM 995 C C . ASP A 1 130 ? 11.758 1.854 -14.352 1 40.72 130 ASP A C 1
ATOM 997 O O . ASP A 1 130 ? 12.297 2.953 -14.219 1 40.72 130 ASP A O 1
ATOM 1001 N N . THR A 1 131 ? 11.258 1.505 -13.359 1 42.62 131 THR A N 1
ATOM 1002 C CA . THR A 1 131 ? 11.961 1.894 -12.141 1 42.62 131 THR A CA 1
ATOM 1003 C C . THR A 1 131 ? 13.398 1.388 -12.164 1 42.62 131 THR A C 1
ATOM 1005 O O . THR A 1 131 ? 13.641 0.181 -12.242 1 42.62 131 THR A O 1
ATOM 1008 N N . LYS A 1 132 ? 14.266 2.125 -12.586 1 43.47 132 LYS A N 1
ATOM 1009 C CA . LYS A 1 132 ? 15.688 1.868 -12.352 1 43.47 132 LYS A CA 1
ATOM 1010 C C . LYS A 1 132 ? 15.906 1.234 -10.977 1 43.47 132 LYS A C 1
ATOM 1012 O O . LYS A 1 132 ? 15.32 1.668 -9.984 1 43.47 132 LYS A O 1
ATOM 1017 N N . LEU A 1 133 ? 16.203 -0.054 -11.008 1 44.25 133 LEU A N 1
ATOM 1018 C CA . LEU A 1 133 ? 16.688 -0.691 -9.789 1 44.25 133 LEU A CA 1
ATOM 1019 C C . LEU A 1 133 ? 17.406 0.318 -8.898 1 44.25 133 LEU A C 1
ATOM 1021 O O . LEU A 1 133 ? 18.516 0.754 -9.219 1 44.25 133 LEU A O 1
ATOM 1025 N N . ALA A 1 134 ? 16.719 1.19 -8.289 1 47.94 134 ALA A N 1
ATOM 1026 C CA . ALA A 1 134 ? 17.391 2.117 -7.379 1 47.94 134 ALA A CA 1
ATOM 1027 C C . ALA A 1 134 ? 18.172 1.363 -6.309 1 47.94 134 ALA A C 1
ATOM 1029 O O . ALA A 1 134 ? 17.766 0.287 -5.871 1 47.94 134 ALA A O 1
ATOM 1030 N N . PRO A 1 135 ? 19.453 1.702 -6.156 1 51.81 135 PRO A N 1
ATOM 1031 C CA . PRO A 1 135 ? 20.234 1.107 -5.066 1 51.81 135 PRO A CA 1
ATOM 1032 C C . PRO A 1 135 ? 19.438 1.02 -3.762 1 51.81 135 PRO A C 1
ATOM 1034 O O . PRO A 1 135 ? 18.516 1.804 -3.541 1 51.81 135 PRO A O 1
ATOM 1037 N N . ALA A 1 136 ? 19.594 -0.142 -3.168 1 52.88 136 ALA A N 1
ATOM 1038 C CA . ALA A 1 136 ? 19.016 -0.337 -1.844 1 52.88 136 ALA A CA 1
ATOM 1039 C C . ALA A 1 136 ? 19.188 0.909 -0.979 1 52.88 136 ALA A C 1
ATOM 1041 O O . ALA A 1 136 ? 20.297 1.455 -0.881 1 52.88 136 ALA A O 1
ATOM 1042 N N . LEU A 1 137 ? 18.141 1.523 -0.705 1 61.47 137 LEU A N 1
ATOM 1043 C CA . LEU A 1 137 ? 18.25 2.58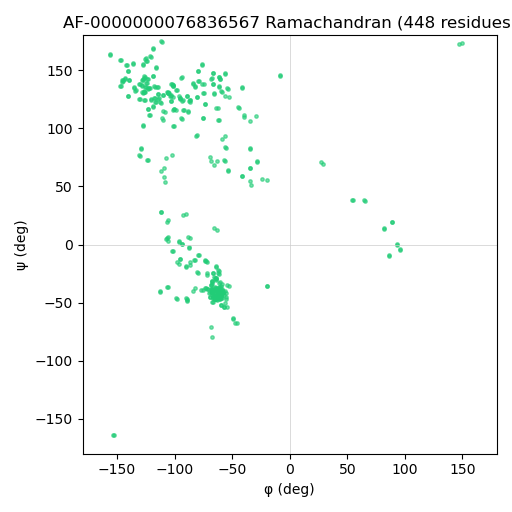 0.295 1 61.47 137 LEU A CA 1
ATOM 1044 C C . LEU A 1 137 ? 18.609 2.004 1.659 1 61.47 137 LEU A C 1
ATOM 1046 O O . LEU A 1 137 ? 17.984 1.046 2.119 1 61.47 137 LEU A O 1
ATOM 1050 N N . GLY A 1 138 ? 19.797 1.489 1.851 1 52.41 138 GLY A N 1
ATOM 1051 C CA . GLY A 1 138 ? 20.328 0.915 3.074 1 52.41 138 GLY A CA 1
ATOM 1052 C C . GLY A 1 138 ? 19.578 1.345 4.316 1 52.41 138 GLY A C 1
ATOM 1053 O O . GLY A 1 138 ? 20.078 2.152 5.105 1 52.41 138 GLY A O 1
ATOM 1054 N N . SER A 1 139 ? 18.172 1.114 4.348 1 61.97 139 SER A N 1
ATOM 1055 C CA . SER A 1 139 ? 17.516 1.613 5.559 1 61.97 139 SER A CA 1
ATOM 1056 C C . SER A 1 139 ? 17.141 0.47 6.488 1 61.97 139 SER A C 1
ATOM 1058 O O . SER A 1 139 ? 16.844 -0.64 6.035 1 61.97 139 SER A O 1
ATOM 1060 N N . SER A 1 140 ? 17.469 0.562 7.766 1 69.19 140 SER A N 1
ATOM 1061 C CA . SER A 1 140 ? 17.094 -0.369 8.82 1 69.19 140 SER A CA 1
ATOM 1062 C C . SER A 1 140 ? 15.75 0.016 9.438 1 69.19 140 SER A C 1
ATOM 1064 O O . SER A 1 140 ? 15.227 -0.699 10.289 1 69.19 140 SER A O 1
ATOM 1066 N N . SER A 1 141 ? 15.148 0.97 8.867 1 77.25 141 SER A N 1
ATOM 1067 C CA . SER A 1 141 ? 13.883 1.385 9.453 1 77.25 141 SER A CA 1
ATOM 1068 C C . SER A 1 141 ? 12.734 0.495 8.984 1 77.25 141 SER A C 1
ATOM 1070 O O . SER A 1 141 ? 12.742 0.014 7.852 1 77.25 141 SER A O 1
ATOM 1072 N N . ASN A 1 142 ? 11.914 0.118 9.906 1 85.25 142 ASN A N 1
ATOM 1073 C CA . ASN A 1 142 ? 10.703 -0.65 9.609 1 85.25 142 ASN A CA 1
ATOM 1074 C C . ASN A 1 142 ? 9.453 0.046 10.133 1 85.25 142 ASN A C 1
ATOM 1076 O O . ASN A 1 142 ? 8.859 -0.394 11.125 1 85.25 142 ASN A O 1
ATOM 1080 N N . MET A 1 143 ? 9.109 1.146 9.422 1 92.44 143 MET A N 1
ATOM 1081 C CA . MET A 1 143 ? 8.07 2.039 9.93 1 92.44 143 MET A CA 1
ATOM 1082 C C . MET A 1 143 ? 6.75 1.806 9.211 1 92.44 143 MET A C 1
ATOM 1084 O O . MET A 1 143 ? 5.742 2.438 9.531 1 92.44 143 MET A O 1
ATOM 1088 N N . LEU A 1 144 ? 6.766 0.988 8.242 1 94.94 144 LEU A N 1
ATOM 1089 C CA . LEU A 1 144 ? 5.582 0.581 7.492 1 94.94 144 LEU A CA 1
ATOM 1090 C C . LEU A 1 144 ? 5.449 -0.938 7.469 1 94.94 144 LEU A C 1
ATOM 1092 O O . LEU A 1 144 ? 6.387 -1.64 7.082 1 94.94 144 LEU A O 1
ATOM 1096 N N . TRP A 1 145 ? 4.305 -1.437 7.918 1 94 145 TRP A N 1
ATOM 1097 C CA . TRP A 1 145 ? 4.055 -2.873 7.969 1 94 145 TRP A CA 1
ATOM 1098 C C . TRP A 1 145 ? 2.818 -3.24 7.156 1 94 145 TRP A C 1
ATOM 1100 O O . TRP A 1 145 ? 1.789 -2.566 7.242 1 94 145 TRP A O 1
ATOM 1110 N N . ILE A 1 146 ? 2.941 -4.289 6.379 1 96.06 146 ILE A N 1
ATOM 1111 C CA . ILE A 1 146 ? 1.821 -4.777 5.582 1 96.06 146 ILE A CA 1
ATOM 1112 C C . ILE A 1 146 ? 1.622 -6.27 5.832 1 96.06 146 ILE A C 1
ATOM 1114 O O . ILE A 1 146 ? 2.594 -7.027 5.918 1 96.06 146 ILE A O 1
ATOM 1118 N N . SER A 1 147 ? 0.467 -6.684 5.988 1 95.44 147 SER A N 1
ATOM 1119 C CA . SER A 1 147 ? 0.123 -8.094 6.156 1 95.44 147 SER A CA 1
ATOM 1120 C C . SER A 1 147 ? -0.959 -8.523 5.172 1 95.44 147 SER A C 1
ATOM 1122 O O . SER A 1 147 ? -1.981 -7.844 5.031 1 95.44 147 SER A O 1
ATOM 1124 N N . LEU A 1 148 ? -0.723 -9.625 4.492 1 96.06 148 LEU A N 1
ATOM 1125 C CA . LEU A 1 148 ? -1.659 -10.18 3.52 1 96.06 148 LEU A CA 1
ATOM 1126 C C . LEU A 1 148 ? -2.143 -11.555 3.953 1 96.06 148 LEU A C 1
ATOM 1128 O O . LEU A 1 148 ? -1.333 -12.445 4.215 1 96.06 148 LEU A O 1
ATOM 1132 N N . ASP A 1 149 ? -3.42 -11.734 4.016 1 95.81 149 ASP A N 1
ATOM 1133 C CA . ASP A 1 149 ? -4.02 -13.039 4.289 1 95.81 149 ASP A CA 1
ATOM 1134 C C . ASP A 1 149 ? -3.957 -13.938 3.059 1 95.81 149 ASP A C 1
ATOM 1136 O O . ASP A 1 149 ? -3.902 -13.453 1.928 1 95.81 149 ASP A O 1
ATOM 1140 N N . GLU A 1 150 ? -3.98 -15.242 3.285 1 96 150 GLU A N 1
ATOM 1141 C CA . GLU A 1 150 ? -3.918 -16.172 2.164 1 96 150 GLU A CA 1
ATOM 1142 C C . GLU A 1 150 ? -5.125 -16.016 1.242 1 96 150 GLU A C 1
ATOM 1144 O O . GLU A 1 150 ? -5.043 -16.312 0.048 1 96 150 GLU A O 1
ATOM 1149 N N . ASP A 1 151 ? -6.234 -15.5 1.804 1 95.81 151 ASP A N 1
ATOM 1150 C CA . ASP A 1 151 ? -7.441 -15.328 1.005 1 95.81 151 ASP A CA 1
ATOM 1151 C C . ASP A 1 151 ? -7.242 -14.266 -0.074 1 95.81 151 ASP A C 1
ATOM 1153 O O . ASP A 1 151 ? -7.988 -14.219 -1.056 1 95.81 151 ASP A O 1
ATOM 1157 N N . VAL A 1 152 ? -6.34 -13.375 0.149 1 96.44 152 VAL A N 1
ATOM 1158 C CA . VAL A 1 152 ? -6.012 -12.406 -0.895 1 96.44 152 VAL A CA 1
ATOM 1159 C C . VAL A 1 152 ? -5.539 -13.141 -2.148 1 96.44 152 VAL A C 1
ATOM 1161 O O . VAL A 1 152 ? -6.035 -12.891 -3.248 1 96.44 152 VAL A O 1
ATOM 1164 N N . PHE A 1 153 ? -4.68 -14.102 -2.006 1 95.44 153 PHE A N 1
ATOM 1165 C CA . PHE A 1 153 ? -4.141 -14.867 -3.121 1 95.44 153 PHE A CA 1
ATOM 1166 C C . PHE A 1 153 ? -5.199 -15.797 -3.701 1 95.44 153 PHE A C 1
ATOM 1168 O O . PHE A 1 153 ? -5.289 -15.961 -4.918 1 95.44 153 PHE A O 1
ATOM 1175 N N . ASN A 1 154 ? -5.984 -16.359 -2.859 1 96.38 154 ASN A N 1
ATOM 1176 C CA . ASN A 1 154 ? -7.012 -17.281 -3.316 1 96.38 154 ASN A CA 1
ATOM 1177 C C . ASN A 1 154 ? -8.102 -16.562 -4.113 1 96.38 154 ASN A C 1
ATOM 1179 O O . ASN A 1 154 ? -8.648 -17.125 -5.062 1 96.38 154 ASN A O 1
ATOM 1183 N N . SER A 1 155 ? -8.383 -15.391 -3.725 1 96 155 SER A N 1
ATOM 1184 C CA . SER A 1 155 ? -9.422 -14.648 -4.434 1 96 155 SER A CA 1
ATOM 1185 C C . SER A 1 155 ? -8.977 -14.297 -5.852 1 96 155 SER A C 1
ATOM 1187 O O . SER A 1 155 ? -9.773 -14.375 -6.789 1 96 155 SER A O 1
ATOM 1189 N N . VAL A 1 156 ? -7.777 -13.914 -6.031 1 94.06 156 VAL A N 1
ATOM 1190 C CA . VAL A 1 156 ? -7.324 -13.586 -7.375 1 94.06 156 VAL A CA 1
ATOM 1191 C C . VAL A 1 156 ? -7.164 -14.859 -8.203 1 94.06 156 VAL A C 1
ATOM 1193 O O . VAL A 1 156 ? -7.43 -14.867 -9.406 1 94.06 156 VAL A O 1
ATOM 1196 N N . SER A 1 157 ? -6.707 -15.875 -7.555 1 94.06 157 SER A N 1
ATOM 1197 C CA . SER A 1 157 ? -6.625 -17.172 -8.219 1 94.06 157 SER A CA 1
ATOM 1198 C C . SER A 1 157 ? -7.98 -17.594 -8.773 1 94.06 157 SER A C 1
ATOM 1200 O O . SER A 1 157 ? -8.07 -18.047 -9.922 1 94.06 157 SER A O 1
ATOM 1202 N N . ALA A 1 158 ? -8.977 -17.469 -8 1 94.88 158 ALA A N 1
ATOM 1203 C CA . ALA A 1 158 ? -10.328 -17.828 -8.406 1 94.88 158 ALA A CA 1
ATOM 1204 C C . ALA A 1 158 ? -10.789 -17 -9.602 1 94.88 158 ALA A C 1
ATOM 1206 O O . ALA A 1 158 ? -11.422 -17.516 -10.523 1 94.88 158 ALA A O 1
ATOM 1207 N N . LEU A 1 159 ? -10.461 -15.75 -9.578 1 94 159 LEU A N 1
ATOM 1208 C CA . LEU A 1 159 ? -10.867 -14.852 -10.656 1 94 159 LEU A CA 1
ATOM 1209 C C . LEU A 1 159 ? -10.195 -15.25 -11.969 1 94 159 LEU A C 1
ATOM 1211 O O . LEU A 1 159 ? -10.844 -15.32 -13.008 1 94 159 LEU A O 1
ATOM 1215 N N . TYR A 1 160 ? -8.938 -15.477 -11.906 1 91.25 160 TYR A N 1
ATOM 1216 C CA . TYR A 1 160 ? -8.211 -15.844 -13.117 1 91.25 160 TYR A CA 1
ATOM 1217 C C . TYR A 1 160 ? -8.688 -17.188 -13.648 1 91.25 160 TYR A C 1
ATOM 1219 O O . TYR A 1 160 ? -8.734 -17.406 -14.859 1 91.25 160 TYR A O 1
ATOM 1227 N N . PHE A 1 161 ? -8.977 -18.062 -12.75 1 91.06 161 PHE A N 1
ATOM 1228 C CA . PHE A 1 161 ? -9.531 -19.344 -13.156 1 91.06 161 PHE A CA 1
ATOM 1229 C C . PHE A 1 161 ? -10.859 -19.156 -13.883 1 91.06 161 PHE A C 1
ATOM 1231 O O . PHE A 1 161 ? -11.07 -19.719 -14.961 1 91.06 161 PHE A O 1
ATOM 1238 N N . LYS A 1 162 ? -11.703 -18.344 -13.305 1 91.62 162 LYS A N 1
ATOM 1239 C CA . LYS A 1 162 ? -13.016 -18.078 -13.891 1 91.62 162 LYS A CA 1
ATOM 1240 C C . LYS A 1 162 ? -12.883 -17.391 -15.242 1 91.62 162 LYS A C 1
ATOM 1242 O O . LYS A 1 162 ? -13.695 -17.609 -16.141 1 91.62 162 LYS A O 1
ATOM 1247 N N . ALA A 1 163 ? -11.836 -16.656 -15.391 1 89.19 163 ALA A N 1
ATOM 1248 C CA . ALA A 1 163 ? -11.609 -15.93 -16.641 1 89.19 163 ALA A CA 1
ATOM 1249 C C . ALA A 1 163 ? -10.984 -16.828 -17.703 1 89.19 163 ALA A C 1
ATOM 1251 O O . ALA A 1 163 ? -10.797 -16.406 -18.844 1 89.19 163 ALA A O 1
ATOM 1252 N N . GLY A 1 164 ? -10.492 -18 -17.344 1 86.25 164 GLY A N 1
ATOM 1253 C CA . GLY A 1 164 ? -9.969 -18.969 -18.297 1 86.25 164 GLY A CA 1
ATOM 1254 C C . GLY A 1 164 ? -8.492 -18.766 -18.594 1 86.25 164 GLY A C 1
ATOM 1255 O O . GLY A 1 164 ? -7.984 -19.25 -19.609 1 86.25 164 GLY A O 1
ATOM 1256 N N . LEU A 1 165 ? -7.84 -18.078 -17.719 1 82.12 165 LEU A N 1
ATOM 1257 C CA . LEU A 1 165 ? -6.445 -17.75 -18 1 82.12 165 LEU A CA 1
ATOM 1258 C C . LEU A 1 165 ? -5.52 -18.875 -17.531 1 82.12 165 LEU A C 1
ATOM 1260 O O . LEU A 1 165 ? -4.355 -18.922 -17.938 1 82.12 165 LEU A O 1
ATOM 1264 N N . LEU A 1 166 ? -5.996 -19.719 -16.75 1 76.62 166 LEU A N 1
ATOM 1265 C CA . LEU A 1 166 ? -5.137 -20.781 -16.234 1 76.62 166 LEU A CA 1
ATOM 1266 C C . LEU A 1 166 ? -5.297 -22.047 -17.062 1 76.62 166 LEU A C 1
ATOM 1268 O O . LEU A 1 166 ? -4.668 -23.062 -16.766 1 76.62 166 LEU A O 1
ATOM 1272 N N . GLN A 1 167 ? -6.066 -22.094 -18.094 1 70.94 167 GLN A N 1
ATOM 1273 C CA . GLN A 1 167 ? -6.332 -23.266 -18.938 1 70.94 167 GLN A CA 1
ATOM 1274 C C . GLN A 1 167 ? -5.199 -23.5 -19.922 1 70.94 167 GLN A C 1
ATOM 1276 O O . GLN A 1 167 ? -4.996 -24.625 -20.391 1 70.94 167 GLN A O 1
ATOM 1281 N N . HIS A 1 168 ? -4.457 -22.438 -20.234 1 59.75 168 HIS A N 1
ATOM 1282 C CA . HIS A 1 168 ? -3.5 -22.641 -21.328 1 59.75 168 HIS A CA 1
ATOM 1283 C C . HIS A 1 168 ? -2.07 -22.688 -20.797 1 59.75 168 HIS A C 1
ATOM 1285 O O . HIS A 1 168 ? -1.284 -21.766 -21.062 1 59.75 168 HIS A O 1
ATOM 1291 N N . LEU A 1 169 ? -1.762 -23.484 -19.875 1 56 169 LEU A N 1
ATOM 1292 C CA . LEU A 1 169 ? -0.493 -23.297 -19.188 1 56 169 LEU A CA 1
ATOM 1293 C C . LEU A 1 169 ? 0.657 -23.906 -19.969 1 56 169 LEU A C 1
ATOM 1295 O O . LEU A 1 169 ? 1.778 -23.391 -19.938 1 56 169 LEU A O 1
ATOM 1299 N N . VAL A 1 170 ? 0.526 -25.141 -20.703 1 55.19 170 VAL A N 1
ATOM 1300 C CA . VAL A 1 170 ? 1.74 -25.828 -21.109 1 55.19 170 VAL A CA 1
ATOM 1301 C C . VAL A 1 170 ? 1.874 -25.766 -22.641 1 55.19 170 VAL A C 1
ATOM 1303 O O . VAL A 1 170 ? 1.146 -26.453 -23.359 1 55.19 170 VAL A O 1
ATOM 1306 N N . ASP A 1 171 ? 2.004 -24.609 -23.172 1 53.19 171 ASP A N 1
ATOM 1307 C CA . ASP A 1 171 ? 2.139 -24.734 -24.625 1 53.19 171 ASP A CA 1
ATOM 1308 C C . ASP A 1 171 ? 3.459 -25.391 -25 1 53.19 171 ASP A C 1
ATOM 1310 O O . ASP A 1 171 ? 3.48 -26.328 -25.797 1 53.19 171 ASP A O 1
ATOM 1314 N N . LYS A 1 172 ? 4.57 -24.672 -24.812 1 51.72 172 LYS A N 1
ATOM 1315 C CA . LYS A 1 172 ? 5.809 -25.094 -25.453 1 51.72 172 LYS A CA 1
ATO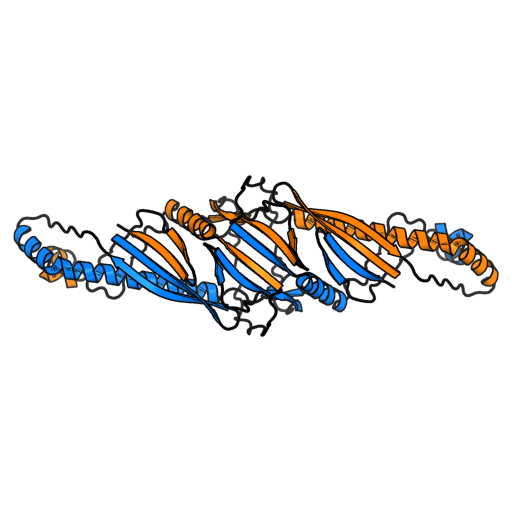M 1316 C C . LYS A 1 172 ? 6.785 -25.672 -24.438 1 51.72 172 LYS A C 1
ATOM 1318 O O . LYS A 1 172 ? 7.398 -24.922 -23.672 1 51.72 172 LYS A O 1
ATOM 1323 N N . VAL A 1 173 ? 6.473 -26.875 -24.016 1 51.97 173 VAL A N 1
ATOM 1324 C CA . VAL A 1 173 ? 7.496 -27.469 -23.172 1 51.97 173 VAL A CA 1
ATOM 1325 C C . VAL A 1 173 ? 8.789 -27.641 -23.969 1 51.97 173 VAL A C 1
ATOM 1327 O O . VAL A 1 173 ? 8.773 -28.172 -25.078 1 51.97 173 VAL A O 1
ATOM 1330 N N . PRO A 1 174 ? 9.797 -27.016 -23.594 1 45.53 174 PRO A N 1
ATOM 1331 C CA . PRO A 1 174 ? 11.047 -27.125 -24.344 1 45.53 174 PRO A CA 1
ATOM 1332 C C . PRO A 1 174 ? 11.398 -28.578 -24.703 1 45.53 174 PRO A C 1
ATOM 1334 O O . PRO A 1 174 ? 11.883 -28.844 -25.797 1 45.53 174 PRO A O 1
ATOM 1337 N N . ASP A 1 175 ? 11.734 -29.438 -23.688 1 49.91 175 ASP A N 1
ATOM 1338 C CA . ASP A 1 175 ? 12.375 -30.688 -24.047 1 49.91 175 ASP A CA 1
ATOM 1339 C C . ASP A 1 175 ? 11.398 -31.625 -24.766 1 49.91 175 ASP A C 1
ATOM 1341 O O . ASP A 1 175 ? 10.578 -32.281 -24.125 1 49.91 175 ASP A O 1
ATOM 1345 N N . GLN A 1 176 ? 11.141 -31.344 -25.938 1 52.38 176 GLN A N 1
ATOM 1346 C CA . GLN A 1 176 ? 10.156 -31.672 -26.969 1 52.38 176 GLN A CA 1
ATOM 1347 C C . GLN A 1 176 ? 10.219 -33.156 -27.328 1 52.38 176 GLN A C 1
ATOM 1349 O O . GLN A 1 176 ? 9.984 -33.531 -28.484 1 52.38 176 GLN A O 1
ATOM 1354 N N . PHE A 1 177 ? 10.883 -33.875 -26.562 1 56.84 177 PHE A N 1
ATOM 1355 C CA . PHE A 1 177 ? 10.914 -35.188 -27.219 1 56.84 177 PHE A CA 1
ATOM 1356 C C . PHE A 1 177 ? 9.508 -35.719 -27.375 1 56.84 177 PHE A C 1
ATOM 1358 O O . PHE A 1 177 ? 9.125 -36.156 -28.469 1 56.84 177 PHE A O 1
ATOM 1365 N N . LEU A 1 178 ? 8.742 -35.531 -26.281 1 62.47 178 LEU A N 1
ATOM 1366 C CA . LEU A 1 178 ? 7.441 -36.188 -26.391 1 62.47 178 LEU A CA 1
ATOM 1367 C C . LEU A 1 178 ? 6.43 -35.281 -27.078 1 62.47 178 LEU A C 1
ATOM 1369 O O . LEU A 1 178 ? 5.34 -35.75 -27.438 1 62.47 178 LEU A O 1
ATOM 1373 N N . LEU A 1 179 ? 6.988 -34.156 -27.344 1 69.94 179 LEU A N 1
ATOM 1374 C CA . LEU A 1 179 ? 6.039 -33.25 -28.016 1 69.94 179 LEU A CA 1
ATOM 1375 C C . LEU A 1 179 ? 6.375 -33.125 -29.5 1 69.94 179 LEU A C 1
ATOM 1377 O O . LEU A 1 179 ? 6.16 -32.062 -30.109 1 69.94 179 LEU A O 1
ATOM 1381 N N . ASN A 1 180 ? 7.082 -34.094 -29.844 1 74.69 180 ASN A N 1
ATOM 1382 C CA . ASN A 1 180 ? 7.336 -34.25 -31.281 1 74.69 180 ASN A CA 1
ATOM 1383 C C . ASN A 1 180 ? 6.922 -35.625 -31.781 1 74.69 180 ASN A C 1
ATOM 1385 O O . ASN A 1 180 ? 7.152 -36.625 -31.109 1 74.69 180 ASN A O 1
ATOM 1389 N N . THR A 1 181 ? 6.293 -35.656 -32.844 1 78.69 181 THR A N 1
ATOM 1390 C CA . THR A 1 181 ? 5.77 -36.906 -33.375 1 78.69 181 THR A CA 1
ATOM 1391 C C . THR A 1 181 ? 6.906 -37.875 -33.688 1 78.69 181 THR A C 1
ATOM 1393 O O . THR A 1 181 ? 6.688 -39.094 -33.75 1 78.69 181 THR A O 1
ATOM 1396 N N . ALA A 1 182 ? 8.094 -37.25 -33.875 1 76.38 182 ALA A N 1
ATOM 1397 C CA . ALA A 1 182 ? 9.227 -38.125 -34.156 1 76.38 182 ALA A CA 1
ATOM 1398 C C . ALA A 1 182 ? 9.523 -39.031 -32.969 1 76.38 182 ALA A C 1
ATOM 1400 O O . ALA A 1 182 ? 9.992 -40.156 -33.156 1 76.38 182 ALA A O 1
ATOM 1401 N N . SER A 1 183 ? 9.195 -38.469 -31.812 1 73.62 183 SER A N 1
ATOM 1402 C CA . SER A 1 183 ? 9.461 -39.25 -30.609 1 73.62 183 SER A CA 1
ATOM 1403 C C . SER A 1 183 ? 8.477 -40.406 -30.453 1 73.62 183 SER A C 1
ATOM 1405 O O . SER A 1 183 ? 8.742 -41.344 -29.719 1 73.62 183 SER A O 1
ATOM 1407 N N . TRP A 1 184 ? 7.461 -40.281 -31.25 1 72.94 184 TRP A N 1
ATOM 1408 C CA . TRP A 1 184 ? 6.402 -41.281 -31.109 1 72.94 184 TRP A CA 1
ATOM 1409 C C . TRP A 1 184 ? 6.414 -42.25 -32.281 1 72.94 184 TRP A C 1
ATOM 1411 O O . TRP A 1 184 ? 5.512 -43.094 -32.406 1 72.94 184 TRP A O 1
ATOM 1421 N N . ARG A 1 185 ? 7.332 -42.125 -33.094 1 73.94 185 ARG A N 1
ATOM 1422 C CA . ARG A 1 185 ? 7.391 -42.844 -34.344 1 73.94 185 ARG A CA 1
ATOM 1423 C C . ARG A 1 185 ? 7.285 -44.344 -34.094 1 73.94 185 ARG A C 1
ATOM 1425 O O . ARG A 1 185 ? 6.645 -45.062 -34.875 1 73.94 185 ARG A O 1
ATOM 1432 N N . PHE A 1 186 ? 7.859 -44.75 -33 1 70.69 186 PHE A N 1
ATOM 1433 C CA . PHE A 1 186 ? 7.879 -46.188 -32.781 1 70.69 186 PHE A CA 1
ATOM 1434 C C . PHE A 1 186 ? 6.641 -46.625 -32 1 70.69 186 PHE A C 1
ATOM 1436 O O . PHE A 1 186 ? 6.266 -47.781 -32.031 1 70.69 186 PHE A O 1
ATOM 1443 N N . LEU A 1 187 ? 6.051 -45.656 -31.375 1 71.25 187 LEU A N 1
ATOM 1444 C CA . LEU A 1 187 ? 4.887 -45.969 -30.562 1 71.25 187 LEU A CA 1
ATOM 1445 C C . LEU A 1 187 ? 3.605 -45.906 -31.375 1 71.25 187 LEU A C 1
ATOM 1447 O O . LEU A 1 187 ? 2.758 -46.781 -31.297 1 71.25 187 LEU A O 1
ATOM 1451 N N . ILE A 1 188 ? 3.537 -44.781 -32.125 1 73.56 188 ILE A N 1
ATOM 1452 C CA . ILE A 1 188 ? 2.385 -44.562 -32.969 1 73.56 188 ILE A CA 1
ATOM 1453 C C . ILE A 1 188 ? 2.857 -44.219 -34.375 1 73.56 188 ILE A C 1
ATOM 1455 O O . ILE A 1 188 ? 2.834 -43.062 -34.781 1 73.56 188 ILE A O 1
ATOM 1459 N N . PRO A 1 189 ? 3.15 -45.25 -35.062 1 75.12 189 PRO A N 1
ATOM 1460 C CA . PRO A 1 189 ? 3.713 -45 -36.406 1 75.12 189 PRO A CA 1
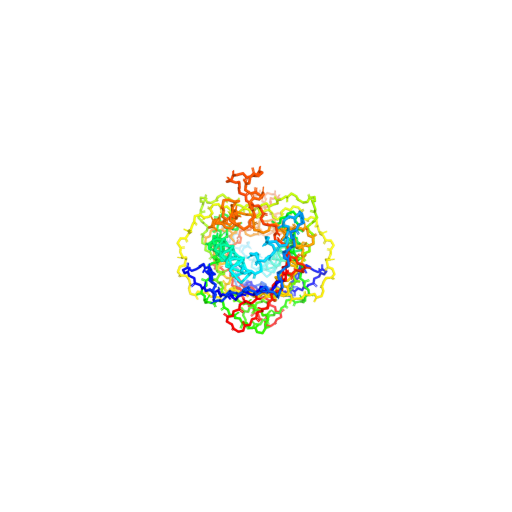ATOM 1461 C C . PRO A 1 189 ? 2.764 -44.219 -37.312 1 75.12 189 PRO A C 1
ATOM 1463 O O . PRO A 1 189 ? 3.207 -43.375 -38.094 1 75.12 189 PRO A O 1
ATOM 1466 N N . ARG A 1 190 ? 1.497 -44.469 -37.094 1 76.31 190 ARG A N 1
ATOM 1467 C CA . ARG A 1 190 ? 0.538 -43.75 -37.969 1 76.31 190 ARG A CA 1
ATOM 1468 C C . ARG A 1 190 ? 0.612 -42.25 -37.75 1 76.31 190 ARG A C 1
ATOM 1470 O O . ARG A 1 190 ? 0.476 -41.469 -38.688 1 76.31 190 ARG A O 1
ATOM 1477 N N . LEU A 1 191 ? 0.802 -41.969 -36.531 1 77.12 191 LEU A N 1
ATOM 1478 C CA . LEU A 1 191 ? 0.903 -40.562 -36.188 1 77.12 191 LEU A CA 1
ATOM 1479 C C . LEU A 1 191 ? 2.109 -39.938 -36.906 1 77.12 191 LEU A C 1
ATOM 1481 O O . LEU A 1 191 ? 2.006 -38.844 -37.469 1 77.12 191 LEU A O 1
ATOM 1485 N N . TYR A 1 192 ? 3.225 -40.594 -36.844 1 78.5 192 TYR A N 1
ATOM 1486 C CA . TYR A 1 192 ? 4.43 -40.062 -37.469 1 78.5 192 TYR A CA 1
ATOM 1487 C C . TYR A 1 192 ? 4.289 -40.062 -38.969 1 78.5 192 TYR A C 1
ATOM 1489 O O . TYR A 1 192 ? 4.793 -39.156 -39.625 1 78.5 192 TYR A O 1
ATOM 1497 N N . ARG A 1 193 ? 3.637 -40.906 -39.438 1 81.56 193 ARG A N 1
ATOM 1498 C CA . ARG A 1 193 ? 3.443 -40.969 -40.875 1 81.56 193 ARG A CA 1
ATOM 1499 C C . ARG A 1 193 ? 2.555 -39.812 -41.375 1 81.56 193 ARG A C 1
ATOM 1501 O O . ARG A 1 193 ? 2.838 -39.188 -42.375 1 81.56 193 ARG A O 1
ATOM 1508 N N . LYS A 1 194 ? 1.577 -39.594 -40.625 1 85.44 194 LYS A N 1
ATOM 1509 C CA . LYS A 1 194 ? 0.653 -38.531 -41 1 85.44 194 LYS A CA 1
ATOM 1510 C C . LYS A 1 194 ? 1.246 -37.156 -40.719 1 85.44 194 LYS A C 1
ATOM 1512 O O . LYS A 1 194 ? 1.04 -36.219 -41.5 1 85.44 194 LYS A O 1
ATOM 1517 N N . TYR A 1 195 ? 1.904 -37.094 -39.625 1 85.81 195 TYR A N 1
ATOM 1518 C CA . TYR A 1 195 ? 2.508 -35.844 -39.188 1 85.81 195 TYR A CA 1
ATOM 1519 C C . TYR A 1 195 ? 3.971 -36.031 -38.812 1 85.81 195 TYR A C 1
ATOM 1521 O O . TYR A 1 195 ? 4.32 -36 -37.625 1 85.81 195 TYR A O 1
ATOM 1529 N N . PRO A 1 196 ? 4.855 -36.156 -39.875 1 82.94 196 PRO A N 1
ATOM 1530 C CA . PRO A 1 196 ? 6.258 -36.438 -39.594 1 82.94 196 PRO A CA 1
ATOM 1531 C C . PRO A 1 196 ? 7.004 -35.25 -39.031 1 82.94 196 PRO A C 1
ATOM 1533 O O . PRO A 1 196 ? 7.008 -34.188 -39.656 1 82.94 196 PRO A O 1
ATOM 1536 N N . ASN A 1 197 ? 7.523 -35.469 -37.844 1 81.31 197 ASN A N 1
ATOM 1537 C CA . ASN A 1 197 ? 8.406 -34.469 -37.219 1 81.31 197 ASN A CA 1
ATOM 1538 C C . ASN A 1 197 ? 7.672 -33.188 -36.906 1 81.31 197 ASN A C 1
ATOM 1540 O O . ASN A 1 197 ? 8.148 -32.094 -37.25 1 81.31 197 ASN A O 1
ATOM 1544 N N . LYS A 1 198 ? 6.371 -33.344 -36.469 1 81.31 198 LYS A N 1
ATOM 1545 C CA . LYS A 1 198 ? 5.57 -32.156 -36.094 1 81.31 198 LYS A CA 1
ATOM 1546 C C . LYS A 1 198 ? 5.48 -32 -34.594 1 81.31 198 LYS A C 1
ATOM 1548 O O . LYS A 1 198 ? 5.348 -33 -33.875 1 81.31 198 LYS A O 1
ATOM 1553 N N . ASP A 1 199 ? 5.605 -30.844 -34.125 1 74.69 199 ASP A N 1
ATOM 1554 C CA . ASP A 1 199 ? 5.438 -30.547 -32.688 1 74.69 199 ASP A CA 1
ATOM 1555 C C . ASP A 1 199 ? 3.998 -30.781 -32.25 1 74.69 199 ASP A C 1
ATOM 1557 O O . ASP A 1 199 ? 3.055 -30.531 -33 1 74.69 199 ASP A O 1
ATOM 1561 N N . MET A 1 200 ? 3.906 -31.531 -31.156 1 73.44 200 MET A N 1
ATOM 1562 C CA . MET A 1 200 ? 2.588 -31.781 -30.578 1 73.44 200 MET A CA 1
ATOM 1563 C C . MET A 1 200 ? 2.275 -30.766 -29.484 1 73.44 200 MET A C 1
ATOM 1565 O O . MET A 1 200 ? 3.186 -30.234 -28.859 1 73.44 200 MET A O 1
ATOM 1569 N N . LEU A 1 201 ? 0.997 -30.391 -29.406 1 69.12 201 LEU A N 1
ATOM 1570 C CA . LEU A 1 201 ? 0.53 -29.484 -28.359 1 69.12 201 LEU A CA 1
ATOM 1571 C C . LEU A 1 201 ? -0.157 -30.25 -27.234 1 69.12 201 LEU A C 1
ATOM 1573 O O . LEU A 1 201 ? -0.97 -31.141 -27.5 1 69.12 201 LEU A O 1
ATOM 1577 N N . LEU A 1 202 ? 0.428 -30.172 -26.094 1 70.81 202 LEU A N 1
ATOM 1578 C CA . LEU A 1 202 ? -0.227 -30.688 -24.891 1 70.81 202 LEU A CA 1
ATOM 1579 C C . LEU A 1 202 ? -1.015 -29.578 -24.188 1 70.81 202 LEU A C 1
ATOM 1581 O O . LEU A 1 202 ? -0.446 -28.562 -23.797 1 70.81 202 LEU A O 1
ATOM 1585 N N . ASN A 1 203 ? -2.322 -29.812 -24.172 1 72.38 203 ASN A N 1
ATOM 1586 C CA . ASN A 1 203 ? -3.168 -28.844 -23.5 1 72.38 203 ASN A CA 1
ATOM 1587 C C . ASN A 1 203 ? -3.432 -29.25 -22.047 1 72.38 203 ASN A C 1
ATOM 1589 O O . ASN A 1 203 ? -3.984 -30.328 -21.797 1 72.38 203 ASN A O 1
ATOM 1593 N N . ILE A 1 204 ? -2.9 -28.594 -21.156 1 75.88 204 ILE A N 1
ATOM 1594 C CA . ILE A 1 204 ? -3.119 -28.828 -19.734 1 75.88 204 ILE A CA 1
ATOM 1595 C C . ILE A 1 204 ? -4.051 -27.75 -19.188 1 75.88 204 ILE A C 1
ATOM 1597 O O . ILE A 1 204 ? -3.873 -26.562 -19.469 1 75.88 204 ILE A O 1
ATOM 1601 N N . SER A 1 205 ? -5.082 -28.156 -18.531 1 80.5 205 SER A N 1
ATOM 1602 C CA . SER A 1 205 ? -6.027 -27.203 -17.969 1 80.5 205 SER A CA 1
ATOM 1603 C C . SER A 1 205 ? -6.258 -27.453 -16.484 1 80.5 205 SER A C 1
ATOM 1605 O O . SER A 1 205 ? -6.289 -28.609 -16.031 1 80.5 205 SER A O 1
ATOM 1607 N N . ALA A 1 206 ? -6.387 -26.375 -15.766 1 85.56 206 ALA A N 1
ATOM 1608 C CA . ALA A 1 206 ? -6.754 -26.484 -14.352 1 85.56 206 ALA A CA 1
ATOM 1609 C C . ALA A 1 206 ? -8.234 -26.828 -14.195 1 85.56 206 ALA A C 1
ATOM 1611 O O . ALA A 1 206 ? -9.078 -26.297 -14.922 1 85.56 206 ALA A O 1
ATOM 1612 N N . ILE A 1 207 ? -8.562 -27.719 -13.273 1 87.5 207 ILE A N 1
ATOM 1613 C CA . ILE A 1 207 ? -9.953 -28.109 -13.062 1 87.5 207 ILE A CA 1
ATOM 1614 C C . ILE A 1 207 ? -10.539 -27.328 -11.891 1 87.5 207 ILE A C 1
ATOM 1616 O O . ILE A 1 207 ? -11.758 -27.281 -11.711 1 87.5 207 ILE A O 1
ATOM 1620 N N . SER A 1 208 ? -9.773 -26.734 -11.117 1 89.69 208 SER A N 1
ATOM 1621 C CA . SER A 1 208 ? -10.148 -25.859 -10.008 1 89.69 208 SER A CA 1
ATOM 1622 C C . SER A 1 208 ? -9.133 -24.734 -9.82 1 89.69 208 SER A C 1
ATOM 1624 O O . SER A 1 208 ? -8.008 -24.828 -10.305 1 89.69 208 SER A O 1
ATOM 1626 N N . PRO A 1 209 ? -9.609 -23.688 -9.164 1 92.25 209 PRO A N 1
ATOM 1627 C CA . PRO A 1 209 ? -8.625 -22.641 -8.891 1 92.25 209 PRO A CA 1
ATOM 1628 C C . PRO A 1 209 ? -7.473 -23.125 -8.016 1 92.25 209 PRO A C 1
ATOM 1630 O O . PRO A 1 209 ? -7.691 -23.875 -7.059 1 92.25 209 PRO A O 1
ATOM 1633 N N . PRO A 1 210 ? -6.277 -22.75 -8.398 1 92.56 210 PRO A N 1
ATOM 1634 C CA . PRO A 1 210 ? -5.172 -23.047 -7.488 1 92.56 210 PRO A CA 1
ATOM 1635 C C . PRO A 1 210 ? -5.41 -22.516 -6.074 1 92.56 210 PRO A C 1
ATOM 1637 O O . PRO A 1 210 ? -5.93 -21.422 -5.906 1 92.56 210 PRO A O 1
ATOM 1640 N N . SER A 1 211 ? -5.156 -23.312 -5.117 1 95.75 211 SER A N 1
ATOM 1641 C CA . SER A 1 211 ? -5.348 -22.922 -3.723 1 95.75 211 SER A CA 1
ATOM 1642 C C . SER A 1 211 ? -4.023 -22.547 -3.064 1 95.75 211 SER A C 1
ATOM 1644 O O . SER A 1 211 ? -3.018 -23.234 -3.246 1 95.75 211 SER A O 1
ATOM 1646 N N . VAL A 1 212 ? -4.066 -21.484 -2.322 1 96 212 VAL A N 1
ATOM 1647 C CA . VAL A 1 212 ? -2.863 -21 -1.651 1 96 212 VAL A CA 1
ATOM 1648 C C . VAL A 1 212 ? -3.033 -21.109 -0.138 1 96 212 VAL A C 1
ATOM 1650 O O . VAL A 1 212 ? -4.059 -20.703 0.41 1 96 212 VAL A O 1
ATOM 1653 N N . ARG A 1 213 ? -2.078 -21.688 0.479 1 95.75 213 ARG A N 1
ATOM 1654 C CA . ARG A 1 213 ? -2.002 -21.766 1.934 1 95.75 213 ARG A CA 1
ATOM 1655 C C . ARG A 1 213 ? -0.663 -21.25 2.441 1 95.75 213 ARG A C 1
ATOM 1657 O O . ARG A 1 213 ? 0.387 -21.562 1.876 1 95.75 213 ARG A O 1
ATOM 1664 N N . ILE A 1 214 ? -0.774 -20.406 3.408 1 95.12 214 ILE A N 1
ATOM 1665 C CA . ILE A 1 214 ? 0.445 -19.859 3.99 1 95.12 214 ILE A CA 1
ATOM 1666 C C . ILE A 1 214 ? 0.769 -20.594 5.293 1 95.12 214 ILE A C 1
ATOM 1668 O O . ILE A 1 214 ? -0.043 -20.594 6.223 1 95.12 214 ILE A O 1
ATOM 1672 N N . ASN A 1 215 ? 1.813 -21.219 5.301 1 89.88 215 ASN A N 1
ATOM 1673 C CA . ASN A 1 215 ? 2.326 -21.906 6.473 1 89.88 215 ASN A CA 1
ATOM 1674 C C . ASN A 1 215 ? 3.592 -21.25 7.012 1 89.88 215 ASN A C 1
ATOM 1676 O O . ASN A 1 215 ? 4.059 -20.25 6.461 1 89.88 215 ASN A O 1
ATOM 1680 N N . VAL A 1 216 ? 3.977 -21.828 8.148 1 84 216 VAL A N 1
ATOM 1681 C CA . VAL A 1 216 ? 5.16 -21.219 8.758 1 84 216 VAL A CA 1
ATOM 1682 C C . VAL A 1 216 ? 6.352 -21.359 7.816 1 84 216 VAL A C 1
ATOM 1684 O O . VAL A 1 216 ? 6.77 -22.469 7.492 1 84 216 VAL A O 1
ATOM 1687 N N . GLY A 1 217 ? 6.762 -20.234 7.199 1 84.81 217 GLY A N 1
ATOM 1688 C CA . GLY A 1 217 ? 7.996 -20.156 6.438 1 84.81 217 GLY A CA 1
ATOM 1689 C C . GLY A 1 217 ? 7.789 -20.375 4.949 1 84.81 217 GLY A C 1
ATOM 1690 O O . GLY A 1 217 ? 8.742 -20.312 4.168 1 84.81 217 GLY A O 1
ATOM 1691 N N . ARG A 1 218 ? 6.559 -20.672 4.637 1 90.94 218 ARG A N 1
ATOM 1692 C CA . ARG A 1 218 ? 6.402 -20.953 3.215 1 90.94 218 ARG A CA 1
ATOM 1693 C C . ARG A 1 218 ? 4.969 -20.719 2.76 1 90.94 218 ARG A C 1
ATOM 1695 O O . ARG A 1 218 ? 4.055 -20.641 3.582 1 90.94 218 ARG A O 1
ATOM 1702 N N . ILE A 1 219 ? 4.824 -20.625 1.48 1 94.88 219 ILE A N 1
ATOM 1703 C CA . ILE A 1 219 ? 3.545 -20.547 0.786 1 94.88 219 ILE A CA 1
ATOM 1704 C C . ILE A 1 219 ? 3.326 -21.812 -0.04 1 94.88 219 ILE A C 1
ATOM 1706 O O . ILE A 1 219 ? 4.16 -22.156 -0.876 1 94.88 219 ILE A O 1
ATOM 1710 N N . ASP A 1 220 ? 2.271 -22.484 0.204 1 95 220 ASP A N 1
ATOM 1711 C CA . ASP A 1 220 ? 1.938 -23.688 -0.537 1 95 220 ASP A CA 1
ATOM 1712 C C . ASP A 1 220 ? 0.802 -23.438 -1.524 1 95 220 ASP A C 1
ATOM 1714 O O . ASP A 1 220 ? -0.209 -22.828 -1.172 1 95 220 ASP A O 1
ATOM 1718 N N . THR A 1 221 ? 1.046 -23.844 -2.668 1 94.69 221 THR A N 1
ATOM 1719 C CA . THR A 1 221 ? 0.011 -23.766 -3.691 1 94.69 221 THR A CA 1
ATOM 1720 C C . THR A 1 221 ? -0.305 -25.141 -4.266 1 94.69 221 THR A C 1
ATOM 1722 O O . THR A 1 221 ? 0.603 -25.922 -4.543 1 94.69 221 THR A O 1
ATOM 1725 N N . THR A 1 222 ? -1.524 -25.438 -4.402 1 93.75 222 THR A N 1
ATOM 1726 C CA . THR A 1 222 ? -1.971 -26.703 -4.98 1 93.75 222 THR A CA 1
ATOM 1727 C C . THR A 1 222 ? -2.979 -26.453 -6.102 1 93.75 222 THR A C 1
ATOM 1729 O O . THR A 1 222 ? -3.768 -25.516 -6.035 1 93.75 222 THR A O 1
ATOM 1732 N N . VAL A 1 223 ? -2.828 -27.25 -7.07 1 89.31 223 VAL A N 1
ATOM 1733 C CA . VAL A 1 223 ? -3.771 -27.125 -8.172 1 89.31 223 VAL A CA 1
ATOM 1734 C C . VAL A 1 223 ? -4.055 -28.516 -8.766 1 89.31 223 VAL A C 1
ATOM 1736 O O . VAL A 1 223 ? -3.164 -29.359 -8.82 1 89.31 223 VAL A O 1
ATOM 1739 N N . ASP A 1 224 ? -5.289 -28.688 -9.109 1 87.94 224 ASP A N 1
ATOM 1740 C CA . ASP A 1 224 ? -5.684 -29.891 -9.836 1 87.94 224 ASP A CA 1
ATOM 1741 C C . ASP A 1 224 ? -5.711 -29.641 -11.344 1 87.94 224 ASP A C 1
ATOM 1743 O O . ASP A 1 224 ? -6.359 -28.688 -11.805 1 87.94 224 ASP A O 1
ATOM 1747 N N . LEU A 1 225 ? -5 -30.453 -12.008 1 85.69 225 LEU A N 1
ATOM 1748 C CA . LEU A 1 225 ? -4.91 -30.297 -13.453 1 85.69 225 LEU A CA 1
ATOM 1749 C C . LEU A 1 225 ? -5.516 -31.5 -14.172 1 85.69 225 LEU A C 1
ATOM 1751 O O . LEU A 1 225 ? -5.59 -32.594 -13.609 1 85.69 225 LEU A O 1
ATOM 1755 N N . ASP A 1 226 ? -5.996 -31.219 -15.391 1 82.31 226 ASP A N 1
ATOM 1756 C CA . ASP A 1 226 ? -6.438 -32.25 -16.312 1 82.31 226 ASP A CA 1
ATOM 1757 C C . ASP A 1 226 ? -5.676 -32.156 -17.641 1 82.31 226 ASP A C 1
ATOM 1759 O O . ASP A 1 226 ? -5.441 -31.062 -18.156 1 82.31 226 ASP A O 1
ATOM 1763 N N . MET B 1 1 ? -4.578 -34.938 -12.219 1 88.38 1 MET B N 1
ATOM 1764 C CA . MET B 1 1 ? -3.221 -34.75 -11.711 1 88.38 1 MET B CA 1
ATOM 1765 C C . MET B 1 1 ? -3.205 -33.719 -10.578 1 88.38 1 MET B C 1
ATOM 1767 O O . MET B 1 1 ? -3.887 -32.688 -10.648 1 88.38 1 MET B O 1
ATOM 1771 N N . ASP B 1 2 ? -2.424 -34.094 -9.562 1 90.06 2 ASP B N 1
ATOM 1772 C CA . ASP B 1 2 ? -2.232 -33.219 -8.414 1 90.06 2 ASP B CA 1
ATOM 1773 C C . ASP B 1 2 ? -0.869 -32.531 -8.469 1 90.06 2 ASP B C 1
ATOM 1775 O O . ASP B 1 2 ? 0.159 -33.188 -8.633 1 90.06 2 ASP B O 1
ATOM 1779 N N . VAL B 1 3 ? -1.017 -31.266 -8.422 1 92 3 VAL B N 1
ATOM 1780 C CA . VAL B 1 3 ? 0.228 -30.5 -8.445 1 92 3 VAL B CA 1
ATOM 1781 C C . VAL B 1 3 ? 0.367 -29.703 -7.16 1 92 3 VAL B C 1
ATOM 1783 O O . VAL B 1 3 ? -0.608 -29.125 -6.668 1 92 3 VAL B O 1
ATOM 1786 N N . GLY B 1 4 ? 1.521 -29.688 -6.582 1 93.56 4 GLY B N 1
ATOM 1787 C CA . GLY B 1 4 ? 1.845 -28.906 -5.398 1 93.56 4 GLY B CA 1
ATOM 1788 C C . GLY B 1 4 ? 3.178 -28.203 -5.5 1 93.56 4 GLY B C 1
ATOM 1789 O O . GLY B 1 4 ? 4.152 -28.766 -6.012 1 93.56 4 GLY B O 1
ATOM 1790 N N . VAL B 1 5 ? 3.105 -26.984 -5.109 1 95.5 5 VAL B N 1
ATOM 1791 C CA . VAL B 1 5 ? 4.352 -26.219 -5.102 1 95.5 5 VAL B CA 1
ATOM 1792 C C . VAL B 1 5 ? 4.488 -25.469 -3.785 1 95.5 5 VAL B C 1
ATOM 1794 O O . VAL B 1 5 ? 3.516 -24.891 -3.287 1 95.5 5 VAL B O 1
ATOM 1797 N N . SER B 1 6 ? 5.578 -25.531 -3.18 1 95.88 6 SER B N 1
ATOM 1798 C CA . SER B 1 6 ? 5.934 -24.75 -1.997 1 95.88 6 SER B CA 1
ATOM 1799 C C . SER B 1 6 ? 6.996 -23.703 -2.32 1 95.88 6 SER B C 1
ATOM 1801 O O . SER B 1 6 ? 8.031 -24.031 -2.91 1 95.88 6 SER B O 1
ATOM 1803 N N . MET B 1 7 ? 6.66 -22.516 -1.921 1 96.62 7 MET B N 1
ATOM 1804 C CA . MET B 1 7 ? 7.574 -21.422 -2.236 1 96.62 7 MET B CA 1
ATOM 1805 C C . MET B 1 7 ? 7.938 -20.625 -0.981 1 96.62 7 MET B C 1
ATOM 1807 O O . MET B 1 7 ? 7.184 -20.625 -0.006 1 96.62 7 MET B O 1
ATOM 1811 N N . GLY B 1 8 ? 9.07 -20.016 -1.075 1 95.06 8 GLY B N 1
ATOM 1812 C CA . GLY B 1 8 ? 9.523 -19.125 -0.021 1 95.06 8 GLY B CA 1
ATOM 1813 C C . GLY B 1 8 ? 9.852 -17.734 -0.522 1 95.06 8 GLY B C 1
ATOM 1814 O O . GLY B 1 8 ? 10 -17.516 -1.727 1 95.06 8 GLY B O 1
ATOM 1815 N N . LEU B 1 9 ? 9.797 -16.828 0.451 1 96 9 LEU B N 1
ATOM 1816 C CA . LEU B 1 9 ? 10.148 -15.445 0.172 1 96 9 LEU B CA 1
ATOM 1817 C C . LEU B 1 9 ? 11.258 -14.969 1.105 1 96 9 LEU B C 1
ATOM 1819 O O . LEU B 1 9 ? 11.266 -15.305 2.291 1 96 9 LEU B O 1
ATOM 1823 N N . LYS B 1 10 ? 12.141 -14.234 0.484 1 95.44 10 LYS B N 1
ATOM 1824 C CA . LYS B 1 10 ? 13.18 -13.625 1.304 1 95.44 10 LYS B CA 1
ATOM 1825 C C . LYS B 1 10 ? 13.516 -12.219 0.818 1 95.44 10 LYS B C 1
ATOM 1827 O O . LYS B 1 10 ? 13.227 -11.867 -0.327 1 95.44 10 LYS B O 1
ATOM 1832 N N . ASN B 1 11 ? 14.008 -11.438 1.736 1 93.75 11 ASN B N 1
ATOM 1833 C CA . ASN B 1 11 ? 14.5 -10.109 1.377 1 93.75 11 ASN B CA 1
ATOM 1834 C C . ASN B 1 11 ? 15.898 -10.164 0.781 1 93.75 11 ASN B C 1
ATOM 1836 O O . ASN B 1 11 ? 16.797 -10.797 1.344 1 93.75 11 ASN B O 1
ATOM 1840 N N . GLU B 1 12 ? 16.047 -9.602 -0.337 1 92.81 12 GLU B N 1
ATOM 1841 C CA . GLU B 1 12 ? 17.359 -9.492 -0.98 1 92.81 12 GLU B CA 1
ATOM 1842 C C . GLU B 1 12 ? 17.656 -8.047 -1.37 1 92.81 12 GLU B C 1
ATOM 1844 O O . GLU B 1 12 ? 17.156 -7.555 -2.379 1 92.81 12 GLU B O 1
ATOM 1849 N N . ASN B 1 13 ? 18.484 -7.348 -0.619 1 89.25 13 ASN B N 1
ATOM 1850 C CA . ASN B 1 13 ? 18.922 -5.977 -0.869 1 89.25 13 ASN B CA 1
ATOM 1851 C C . ASN B 1 13 ? 17.734 -5.039 -1.033 1 89.25 13 ASN B C 1
ATOM 1853 O O . ASN B 1 13 ? 17.672 -4.25 -1.98 1 89.25 13 ASN B O 1
ATOM 1857 N N . GLY B 1 14 ? 16.703 -5.254 -0.24 1 91.94 14 GLY B N 1
ATOM 1858 C CA . GLY B 1 14 ? 15.562 -4.344 -0.244 1 91.94 14 GLY B CA 1
ATOM 1859 C C . GLY B 1 14 ? 14.461 -4.773 -1.188 1 91.94 14 GLY B C 1
ATOM 1860 O O . GLY B 1 14 ? 13.453 -4.074 -1.329 1 91.94 14 GLY B O 1
ATOM 1861 N N . SER B 1 15 ? 14.703 -5.883 -1.847 1 93.56 15 SER B N 1
ATOM 1862 C CA . SER B 1 15 ? 13.703 -6.465 -2.736 1 93.56 15 SER B CA 1
ATOM 1863 C C . SER B 1 15 ? 13.289 -7.855 -2.268 1 93.56 15 SER B C 1
ATOM 1865 O O . SER B 1 15 ? 13.883 -8.406 -1.338 1 93.56 15 SER B O 1
ATOM 1867 N N . LEU B 1 16 ? 12.219 -8.336 -2.881 1 95.19 16 LEU B N 1
ATOM 1868 C CA . LEU B 1 16 ? 11.75 -9.672 -2.531 1 95.19 16 LEU B CA 1
ATOM 1869 C C . LEU B 1 16 ? 12.25 -10.703 -3.539 1 95.19 16 LEU B C 1
ATOM 1871 O O . LEU B 1 16 ? 12.25 -10.445 -4.746 1 95.19 16 LEU B O 1
ATOM 1875 N N . LYS B 1 17 ? 12.727 -11.688 -2.998 1 96.25 17 LYS B N 1
ATOM 1876 C CA . LYS B 1 17 ? 13.141 -12.828 -3.809 1 96.25 17 LYS B CA 1
ATOM 1877 C C . LYS B 1 17 ? 12.273 -14.055 -3.525 1 96.25 17 LYS B C 1
ATOM 1879 O O . LYS B 1 17 ? 12.109 -14.453 -2.371 1 96.25 17 LYS B O 1
ATOM 1884 N N . LEU B 1 18 ? 11.758 -14.539 -4.574 1 96.94 18 LEU B N 1
ATOM 1885 C CA . LEU B 1 18 ? 10.945 -15.75 -4.484 1 96.94 18 LEU B CA 1
ATOM 1886 C C . LEU B 1 18 ? 11.742 -16.969 -4.938 1 96.94 18 LEU B C 1
ATOM 1888 O O . LEU B 1 18 ? 12.461 -16.906 -5.934 1 96.94 18 LEU B O 1
ATOM 1892 N N . PHE B 1 19 ? 11.633 -18.062 -4.219 1 95.69 19 PHE B N 1
ATOM 1893 C CA . PHE B 1 19 ? 12.305 -19.281 -4.609 1 95.69 19 PHE B CA 1
ATOM 1894 C C . PHE B 1 19 ? 11.414 -20.5 -4.355 1 95.69 19 PHE B C 1
ATOM 1896 O O . PHE B 1 19 ? 10.609 -20.5 -3.422 1 95.69 19 PHE B O 1
ATOM 1903 N N . VAL B 1 20 ? 11.594 -21.516 -5.199 1 96.69 20 VAL B N 1
ATOM 1904 C CA . VAL B 1 20 ? 10.812 -22.734 -5.082 1 96.69 20 VAL B CA 1
ATOM 1905 C C . VAL B 1 20 ? 11.5 -23.703 -4.105 1 96.69 20 VAL B C 1
ATOM 1907 O O . VAL B 1 20 ? 12.68 -24.016 -4.27 1 96.69 20 VAL B O 1
ATOM 1910 N N . MET B 1 21 ? 10.805 -24.078 -3.135 1 95.5 21 MET B N 1
ATOM 1911 C CA . MET B 1 21 ? 11.344 -25.016 -2.146 1 95.5 21 MET B CA 1
ATOM 1912 C C . MET B 1 21 ? 11.07 -26.453 -2.559 1 95.5 21 MET B C 1
ATOM 1914 O O . MET B 1 21 ? 11.945 -27.312 -2.441 1 95.5 21 MET B O 1
ATOM 1918 N N . GLU B 1 22 ? 9.867 -26.703 -2.918 1 94.75 22 GLU B N 1
ATOM 1919 C CA . GLU B 1 22 ? 9.422 -28.031 -3.363 1 94.75 22 GLU B CA 1
ATOM 1920 C C . GLU B 1 22 ? 8.367 -27.906 -4.457 1 94.75 22 GLU B C 1
ATOM 1922 O O . GLU B 1 22 ? 7.562 -26.984 -4.461 1 94.75 22 GLU B O 1
ATOM 1927 N N . CYS B 1 23 ? 8.461 -28.766 -5.426 1 93.75 23 CYS B N 1
ATOM 1928 C CA . CYS B 1 23 ? 7.465 -28.859 -6.488 1 93.75 23 CYS B CA 1
ATOM 1929 C C . CYS B 1 23 ? 7.203 -30.312 -6.863 1 93.75 23 CYS B C 1
ATOM 1931 O O . CYS B 1 23 ? 8.141 -31.094 -7.062 1 93.75 23 CYS B O 1
ATOM 1933 N N . GLY B 1 24 ? 5.922 -30.625 -6.848 1 91.81 24 GLY B N 1
ATOM 1934 C CA . GLY B 1 24 ? 5.57 -31.984 -7.191 1 91.81 24 GLY B CA 1
ATOM 1935 C C . GLY B 1 24 ? 4.328 -32.094 -8.055 1 91.81 24 GLY B C 1
ATOM 1936 O O . GLY B 1 24 ? 3.402 -31.281 -7.918 1 91.81 24 GLY B O 1
ATOM 1937 N N . CYS B 1 25 ? 4.406 -32.969 -8.922 1 89.31 25 CYS B N 1
ATOM 1938 C CA . CYS B 1 25 ? 3.27 -33.281 -9.773 1 89.31 25 CYS B CA 1
ATOM 1939 C C . CYS B 1 25 ? 3.025 -34.812 -9.812 1 89.31 25 CYS B C 1
ATOM 1941 O O . CYS B 1 25 ? 3.957 -35.562 -10.023 1 89.31 25 CYS B O 1
ATOM 1943 N N . TYR B 1 26 ? 1.815 -35.156 -9.484 1 89.75 26 TYR B N 1
ATOM 1944 C CA . TYR B 1 26 ? 1.456 -36.562 -9.469 1 89.75 26 TYR B CA 1
ATOM 1945 C C . TYR B 1 26 ? 0.267 -36.844 -10.375 1 89.75 26 TYR B C 1
ATOM 1947 O O . TYR B 1 26 ? -0.835 -36.344 -10.141 1 89.75 26 TYR B O 1
ATOM 1955 N N . MET B 1 27 ? 0.537 -37.625 -11.344 1 87.06 27 MET B N 1
ATOM 1956 C CA . MET B 1 27 ? -0.529 -38.031 -12.258 1 87.06 27 MET B CA 1
ATOM 1957 C C . MET B 1 27 ? -1.23 -39.281 -11.758 1 87.06 27 MET B C 1
ATOM 1959 O O . MET B 1 27 ? -0.612 -40.344 -11.656 1 87.06 27 MET B O 1
ATOM 1963 N N . LYS B 1 28 ? -2.445 -39.188 -11.398 1 83 28 LYS B N 1
ATOM 1964 C CA . LYS B 1 28 ? -3.191 -40.312 -10.836 1 83 28 LYS B CA 1
ATOM 1965 C C . LYS B 1 28 ? -3.453 -41.375 -11.898 1 83 28 LYS B C 1
ATOM 1967 O O . LYS B 1 28 ? -3.318 -42.594 -11.625 1 83 28 LYS B O 1
ATOM 1972 N N . ASP B 1 29 ? -3.881 -40.969 -13.094 1 80.56 29 ASP B N 1
ATOM 1973 C CA . ASP B 1 29 ? -4.223 -41.938 -14.141 1 80.56 29 ASP B CA 1
ATOM 1974 C C . ASP B 1 29 ? -3.9 -41.375 -15.523 1 80.56 29 ASP B C 1
ATOM 1976 O O . ASP B 1 29 ? -3.99 -40.156 -15.742 1 80.56 29 ASP B O 1
ATOM 1980 N N . LEU B 1 30 ? -3.326 -42.188 -16.328 1 79.12 30 LEU B N 1
ATOM 1981 C CA . LEU B 1 30 ? -3.082 -41.875 -17.719 1 79.12 30 LEU B CA 1
ATOM 1982 C C . LEU B 1 30 ? -3.742 -42.906 -18.641 1 79.12 30 LEU B C 1
ATOM 1984 O O . LEU B 1 30 ? -3.414 -44.094 -18.562 1 79.12 30 LEU B O 1
ATOM 1988 N N . ASP B 1 31 ? -4.758 -42.5 -19.375 1 78.44 31 ASP B N 1
ATOM 1989 C CA . ASP B 1 31 ? -5.441 -43.406 -20.297 1 78.44 31 ASP B CA 1
ATOM 1990 C C . ASP B 1 31 ? -5.168 -43 -21.75 1 78.44 31 ASP B C 1
ATOM 1992 O O . ASP B 1 31 ? -5.559 -41.938 -22.188 1 78.44 31 ASP B O 1
ATOM 1996 N N . ILE B 1 32 ? -4.391 -43.812 -22.375 1 73.19 32 ILE B N 1
ATOM 1997 C CA . ILE B 1 32 ? -4.141 -43.625 -23.797 1 73.19 32 ILE B CA 1
ATOM 1998 C C . ILE B 1 32 ? -4.82 -44.75 -24.594 1 73.19 32 ILE B C 1
ATOM 2000 O O . ILE B 1 32 ? -4.527 -45.906 -24.375 1 73.19 32 ILE B O 1
ATOM 2004 N N . THR B 1 33 ? -5.777 -44.406 -25.375 1 76.38 33 THR B N 1
ATOM 2005 C CA . THR B 1 33 ? -6.453 -45.406 -26.188 1 76.38 33 THR B CA 1
ATOM 2006 C C . THR B 1 33 ? -6.246 -45.125 -27.672 1 76.38 33 THR B C 1
ATOM 2008 O O . THR B 1 33 ? -6.449 -44 -28.125 1 76.38 33 THR B O 1
ATOM 2011 N N . LEU B 1 34 ? -5.684 -46.094 -28.391 1 71.5 34 LEU B N 1
ATOM 2012 C CA . LEU B 1 34 ? -5.484 -46 -29.828 1 71.5 34 LEU B CA 1
ATOM 2013 C C . LEU B 1 34 ? -6.625 -46.688 -30.578 1 71.5 34 LEU B C 1
ATOM 2015 O O . LEU B 1 34 ? -7.129 -47.719 -30.141 1 71.5 34 LEU B O 1
ATOM 2019 N N . ASN B 1 35 ? -7.18 -45.906 -31.5 1 73.44 35 ASN B N 1
ATOM 2020 C CA . ASN B 1 35 ? -8.234 -46.469 -32.344 1 73.44 35 ASN B CA 1
ATOM 2021 C C . ASN B 1 35 ? -7.711 -46.812 -33.719 1 73.44 35 ASN B C 1
ATOM 2023 O O . ASN B 1 35 ? -6.785 -46.188 -34.219 1 73.44 35 ASN B O 1
ATOM 2027 N N . GLY B 1 36 ? -7.977 -48.062 -34.125 1 69.81 36 GLY B N 1
ATOM 2028 C CA . GLY B 1 36 ? -7.578 -48.562 -35.438 1 69.81 36 GLY B CA 1
ATOM 2029 C C . GLY B 1 36 ? -7.234 -50.031 -35.469 1 69.81 36 GLY B C 1
ATOM 2030 O O . GLY B 1 36 ? -7.32 -50.719 -34.438 1 69.81 36 GLY B O 1
ATOM 2031 N N . GLY B 1 37 ? -7.016 -50.531 -36.719 1 68.19 37 GLY B N 1
ATOM 2032 C CA . GLY B 1 37 ? -6.844 -51.938 -37 1 68.19 37 GLY B CA 1
ATOM 2033 C C . GLY B 1 37 ? -5.727 -52.562 -36.156 1 68.19 37 GLY B C 1
ATOM 2034 O O . GLY B 1 37 ? -5.922 -53.594 -35.531 1 68.19 37 GLY B O 1
ATOM 2035 N N . SER B 1 38 ? -4.621 -51.938 -36.25 1 69.5 38 SER B N 1
ATOM 2036 C CA . SER B 1 38 ? -3.477 -52.469 -35.5 1 69.5 38 SER B CA 1
ATOM 2037 C C . SER B 1 38 ? -3.387 -51.875 -34.094 1 69.5 38 SER B C 1
ATOM 2039 O O . SER B 1 38 ? -2.309 -51.844 -33.5 1 69.5 38 SER B O 1
ATOM 2041 N N . SER B 1 39 ? -4.543 -51.469 -33.594 1 70.31 39 SER B N 1
ATOM 2042 C CA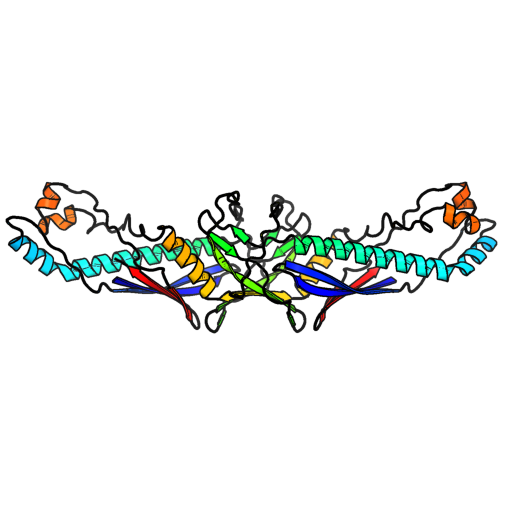 . SER B 1 39 ? -4.59 -50.75 -32.344 1 70.31 39 SER B CA 1
ATOM 2043 C C . SER B 1 39 ? -4.141 -51.625 -31.188 1 70.31 39 SER B C 1
ATOM 2045 O O . SER B 1 39 ? -3.516 -51.125 -30.234 1 70.31 39 SER B O 1
ATOM 2047 N N . TRP B 1 40 ? -4.402 -52.938 -31.453 1 74 40 TRP B N 1
ATOM 2048 C CA . TRP B 1 40 ? -4.059 -53.844 -30.359 1 74 40 TRP B CA 1
ATOM 2049 C C . TRP B 1 40 ? -2.549 -53.875 -30.141 1 74 40 TRP B C 1
ATOM 2051 O O . TRP B 1 40 ? -2.078 -53.938 -29 1 74 40 TRP B O 1
ATOM 2061 N N . PHE B 1 41 ? -1.812 -53.875 -31.203 1 73.06 41 PHE B N 1
ATOM 2062 C CA . PHE B 1 41 ? -0.358 -53.938 -31.125 1 73.06 41 PHE B CA 1
ATOM 2063 C C . PHE B 1 41 ? 0.193 -52.656 -30.5 1 73.06 41 PHE B C 1
ATOM 2065 O O . PHE B 1 41 ? 0.99 -52.688 -29.562 1 73.06 41 PHE B O 1
ATOM 2072 N N . TYR B 1 42 ? -0.291 -51.594 -31.047 1 74.19 42 TYR B N 1
ATOM 2073 C CA . TYR B 1 42 ? 0.214 -50.312 -30.578 1 74.19 42 TYR B CA 1
ATOM 2074 C C . TYR B 1 42 ? -0.212 -50.031 -29.125 1 74.19 42 TYR B C 1
ATOM 2076 O O . TYR B 1 42 ? 0.529 -49.438 -28.359 1 74.19 42 TYR B O 1
ATOM 2084 N N . GLN B 1 43 ? -1.363 -50.5 -28.719 1 75.81 43 GLN B N 1
ATOM 2085 C CA . GLN B 1 43 ? -1.825 -50.406 -27.328 1 75.81 43 GLN B CA 1
ATOM 2086 C C . GLN B 1 43 ? -0.858 -51.062 -26.375 1 75.81 43 GLN B C 1
ATOM 2088 O O . GLN B 1 43 ? -0.607 -50.562 -25.281 1 75.81 43 GLN B O 1
ATOM 2093 N N . GLY B 1 44 ? -0.357 -52.188 -26.828 1 74.38 44 GLY B N 1
ATOM 2094 C CA . GLY B 1 44 ? 0.643 -52.906 -26.031 1 74.38 44 GLY B CA 1
ATOM 2095 C C . GLY B 1 44 ? 1.895 -52.062 -25.797 1 74.38 44 GLY B C 1
ATOM 2096 O O . GLY B 1 44 ? 2.414 -52 -24.688 1 74.38 44 GLY B O 1
ATOM 2097 N N . PHE B 1 45 ? 2.314 -51.438 -26.875 1 71.88 45 PHE B N 1
ATOM 2098 C CA . PHE B 1 45 ? 3.506 -50.594 -26.781 1 71.88 45 PHE B CA 1
ATOM 2099 C C . PHE B 1 45 ? 3.268 -49.438 -25.844 1 71.88 45 PHE B C 1
ATOM 2101 O O . PHE B 1 45 ? 4.113 -49.125 -25 1 71.88 45 PHE B O 1
ATOM 2108 N N . ILE B 1 46 ? 2.166 -48.75 -26 1 73.94 46 ILE B N 1
ATOM 2109 C CA . ILE B 1 46 ? 1.838 -47.594 -25.156 1 73.94 46 ILE B CA 1
ATOM 2110 C C . ILE B 1 46 ? 1.776 -48.031 -23.688 1 73.94 46 ILE B C 1
ATOM 2112 O O . ILE B 1 46 ? 2.258 -47.312 -22.812 1 73.94 46 ILE B O 1
ATOM 2116 N N . ASP B 1 47 ? 1.2 -49.125 -23.453 1 75.31 47 ASP B N 1
ATOM 2117 C CA . ASP B 1 47 ? 1.099 -49.656 -22.094 1 75.31 47 ASP B CA 1
ATOM 2118 C C . ASP B 1 47 ? 2.482 -49.875 -21.5 1 75.31 47 ASP B C 1
ATOM 2120 O O . ASP B 1 47 ? 2.695 -49.656 -20.297 1 75.31 47 ASP B O 1
ATOM 2124 N N . ALA B 1 48 ? 3.391 -50.281 -22.406 1 76.38 48 ALA B N 1
ATOM 2125 C CA . ALA B 1 48 ? 4.75 -50.562 -21.953 1 76.38 48 ALA B CA 1
ATOM 2126 C C . ALA B 1 48 ? 5.473 -49.25 -21.594 1 76.38 48 ALA B C 1
ATOM 2128 O O . ALA B 1 48 ? 6.32 -49.25 -20.688 1 76.38 48 ALA B O 1
ATOM 2129 N N . PHE B 1 49 ? 5.043 -48.188 -22.219 1 77.06 49 PHE B N 1
ATOM 2130 C CA . PHE B 1 49 ? 5.742 -46.938 -22.016 1 77.06 49 PHE B CA 1
ATOM 2131 C C . PHE B 1 49 ? 4.938 -46 -21.125 1 77.06 49 PHE B C 1
ATOM 2133 O O . PHE B 1 49 ? 5.27 -44.812 -20.984 1 77.06 49 PHE B O 1
ATOM 2140 N N . SER B 1 50 ? 3.92 -46.438 -20.609 1 77.94 50 SER B N 1
ATOM 2141 C CA . SER B 1 50 ? 2.996 -45.625 -19.844 1 77.94 50 SER B CA 1
ATOM 2142 C C . SER B 1 50 ? 3.711 -44.906 -18.688 1 77.94 50 SER B C 1
ATOM 2144 O O . SER B 1 50 ? 3.475 -43.75 -18.438 1 77.94 50 SER B O 1
ATOM 2146 N N . ASN B 1 51 ? 4.617 -45.625 -18.016 1 79.75 51 ASN B N 1
ATOM 2147 C CA . ASN B 1 51 ? 5.352 -45.031 -16.906 1 79.75 51 ASN B CA 1
ATOM 2148 C C . ASN B 1 51 ? 6.301 -43.938 -17.375 1 79.75 51 ASN B C 1
ATOM 2150 O O . ASN B 1 51 ? 6.445 -42.906 -16.703 1 79.75 51 ASN B O 1
ATOM 2154 N N . HIS B 1 52 ? 6.895 -44.188 -18.484 1 78 52 HIS B N 1
ATOM 2155 C CA . HIS B 1 52 ? 7.801 -43.188 -19.047 1 78 52 HIS B CA 1
ATOM 2156 C C . HIS B 1 52 ? 7.039 -41.938 -19.5 1 78 52 HIS B C 1
ATOM 2158 O O . HIS B 1 52 ? 7.508 -40.812 -19.297 1 78 52 HIS B O 1
ATOM 2164 N N . ILE B 1 53 ? 5.934 -42.188 -20.125 1 77.75 53 ILE B N 1
ATOM 2165 C CA . ILE B 1 53 ? 5.109 -41.062 -20.562 1 77.75 53 ILE B CA 1
ATOM 2166 C C . ILE B 1 53 ? 4.645 -40.25 -19.359 1 77.75 53 ILE B C 1
ATOM 2168 O O . ILE B 1 53 ? 4.734 -39 -19.359 1 77.75 53 ILE B O 1
ATOM 2172 N N . ARG B 1 54 ? 4.219 -40.938 -18.328 1 82.69 54 ARG B N 1
ATOM 2173 C CA . ARG B 1 54 ? 3.777 -40.312 -17.094 1 82.69 54 ARG B CA 1
ATOM 2174 C C . ARG B 1 54 ? 4.875 -39.438 -16.5 1 82.69 54 ARG B C 1
ATOM 2176 O O . ARG B 1 54 ? 4.652 -38.25 -16.219 1 82.69 54 ARG B O 1
ATOM 2183 N N . SER B 1 55 ? 5.984 -40.031 -16.328 1 83.38 55 SER B N 1
ATOM 2184 C CA . SER B 1 55 ? 7.105 -39.312 -15.727 1 83.38 55 SER B CA 1
ATOM 2185 C C . SER B 1 55 ? 7.504 -38.094 -16.562 1 83.38 55 SER B C 1
ATOM 2187 O O . SER B 1 55 ? 7.855 -37.031 -16.031 1 83.38 55 SER B O 1
ATOM 2189 N N . SER B 1 56 ? 7.422 -38.25 -17.875 1 77.56 56 SER B N 1
ATOM 2190 C CA . SER B 1 56 ? 7.758 -37.156 -18.766 1 77.56 56 SER B CA 1
ATOM 2191 C C . SER B 1 56 ? 6.773 -36 -18.625 1 77.56 56 SER B C 1
ATOM 2193 O O . SER B 1 56 ? 7.176 -34.812 -18.609 1 77.56 56 SER B O 1
ATOM 2195 N N . VAL B 1 57 ? 5.512 -36.344 -18.562 1 80.31 57 VAL B N 1
ATOM 2196 C CA . VAL B 1 57 ? 4.477 -35.344 -18.406 1 80.31 57 VAL B CA 1
ATOM 2197 C C . VAL B 1 57 ? 4.633 -34.625 -17.062 1 80.31 57 VAL B C 1
ATOM 2199 O O . VAL B 1 57 ? 4.59 -33.406 -16.984 1 80.31 57 VAL B O 1
ATOM 2202 N N . GLU B 1 58 ? 4.82 -35.375 -16 1 85.62 58 GLU B N 1
ATOM 2203 C CA . GLU B 1 58 ? 5.012 -34.812 -14.664 1 85.62 58 GLU B CA 1
ATOM 2204 C C . GLU B 1 58 ? 6.215 -33.875 -14.617 1 85.62 58 GLU B C 1
ATOM 2206 O O . GLU B 1 58 ? 6.148 -32.812 -14.031 1 85.62 58 GLU B O 1
ATOM 2211 N N . ASN B 1 59 ? 7.281 -34.25 -15.273 1 83 59 ASN B N 1
ATOM 2212 C CA . ASN B 1 59 ? 8.484 -33.438 -15.312 1 83 59 ASN B CA 1
ATOM 2213 C C . ASN B 1 59 ? 8.25 -32.156 -16.094 1 83 59 ASN B C 1
ATOM 2215 O O . ASN B 1 59 ? 8.727 -31.078 -15.703 1 83 59 ASN B O 1
ATOM 2219 N N . ALA B 1 60 ? 7.539 -32.312 -17.172 1 78.75 60 ALA B N 1
ATOM 2220 C CA . ALA B 1 60 ? 7.242 -31.125 -17.984 1 78.75 60 ALA B CA 1
ATOM 2221 C C . ALA B 1 60 ? 6.434 -30.109 -17.203 1 78.75 60 ALA B C 1
ATOM 2223 O O . ALA B 1 60 ? 6.695 -28.906 -17.266 1 78.75 60 ALA B O 1
ATOM 2224 N N . ILE B 1 61 ? 5.508 -30.562 -16.469 1 84.06 61 ILE B N 1
ATOM 2225 C CA . ILE B 1 61 ? 4.656 -29.688 -15.664 1 84.06 61 ILE B CA 1
ATOM 2226 C C . ILE B 1 61 ? 5.48 -29.016 -14.57 1 84.06 61 ILE B C 1
ATOM 2228 O O . ILE B 1 61 ? 5.387 -27.797 -14.367 1 84.06 61 ILE B O 1
ATOM 2232 N N . THR B 1 62 ? 6.242 -29.766 -13.945 1 86.94 62 THR B N 1
ATOM 2233 C CA . THR B 1 62 ? 7.086 -29.234 -12.883 1 86.94 62 THR B CA 1
ATOM 2234 C C . THR B 1 62 ? 8.031 -28.156 -13.422 1 86.94 62 THR B C 1
ATOM 2236 O O . THR B 1 62 ? 8.195 -27.109 -12.797 1 86.94 62 THR B O 1
ATOM 2239 N N . ASN B 1 63 ? 8.602 -28.469 -14.555 1 84.38 63 ASN B N 1
ATOM 2240 C CA . ASN B 1 63 ? 9.508 -27.484 -15.164 1 84.38 63 ASN B CA 1
ATOM 2241 C C . ASN B 1 63 ? 8.789 -26.188 -15.508 1 84.38 63 ASN B C 1
ATOM 2243 O O . ASN B 1 63 ? 9.336 -25.109 -15.32 1 84.38 63 ASN B O 1
ATOM 2247 N N . LYS B 1 64 ? 7.641 -26.297 -15.953 1 83.12 64 LYS B N 1
ATOM 2248 C CA . LYS B 1 64 ? 6.867 -25.109 -16.312 1 83.12 64 LYS B CA 1
ATOM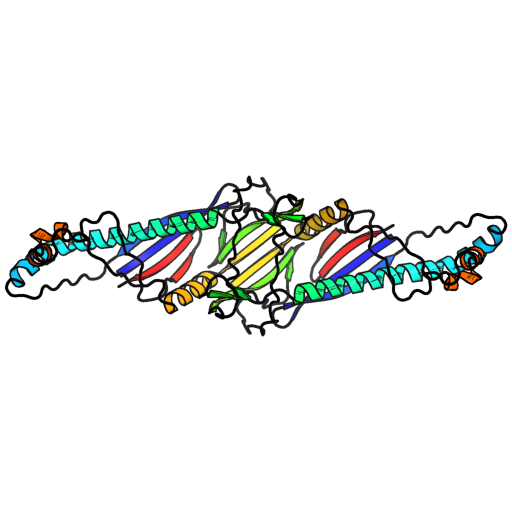 2249 C C . LYS B 1 64 ? 6.508 -24.312 -15.062 1 83.12 64 LYS B C 1
ATOM 2251 O O . LYS B 1 64 ? 6.484 -23.078 -15.102 1 83.12 64 LYS B O 1
ATOM 2256 N N . ILE B 1 65 ? 6.211 -24.969 -14.062 1 87.75 65 ILE B N 1
ATOM 2257 C CA . ILE B 1 65 ? 5.887 -24.312 -12.805 1 87.75 65 ILE B CA 1
ATOM 2258 C C . ILE B 1 65 ? 7.109 -23.547 -12.289 1 87.75 65 ILE B C 1
ATOM 2260 O O . ILE B 1 65 ? 6.992 -22.391 -11.852 1 87.75 65 ILE B O 1
ATOM 2264 N N . VAL B 1 66 ? 8.211 -24.172 -12.383 1 89.88 66 VAL B N 1
ATOM 2265 C CA . VAL B 1 66 ? 9.445 -23.531 -11.938 1 89.88 66 VAL B CA 1
ATOM 2266 C C . VAL B 1 66 ? 9.734 -22.312 -12.797 1 89.88 66 VAL B C 1
ATOM 2268 O O . VAL B 1 66 ? 10.156 -21.266 -12.289 1 89.88 66 VAL B O 1
ATOM 2271 N N . GLU B 1 67 ? 9.484 -22.422 -14.039 1 86.62 67 GLU B N 1
ATOM 2272 C CA . GLU B 1 67 ? 9.648 -21.281 -14.945 1 86.62 67 GLU B CA 1
ATOM 2273 C C . GLU B 1 67 ? 8.703 -20.141 -14.57 1 86.62 67 GLU B C 1
ATOM 2275 O O . GLU B 1 67 ? 9.102 -18.984 -14.57 1 86.62 67 GLU B O 1
ATOM 2280 N N . SER B 1 68 ? 7.496 -20.516 -14.336 1 87.69 68 SER B N 1
ATOM 2281 C CA . SER B 1 68 ? 6.516 -19.516 -13.938 1 87.69 68 SER B CA 1
ATOM 2282 C C . SER B 1 68 ? 6.906 -18.844 -12.617 1 87.69 68 SER B C 1
ATOM 2284 O O . SER B 1 68 ? 6.73 -17.641 -12.453 1 87.69 68 SER B O 1
ATOM 2286 N N . ALA B 1 69 ? 7.355 -19.594 -11.711 1 92.12 69 ALA B N 1
ATOM 2287 C CA . ALA B 1 69 ? 7.836 -19.062 -10.438 1 92.12 69 ALA B CA 1
ATOM 2288 C C . ALA B 1 69 ? 8.984 -18.078 -10.656 1 92.12 69 ALA B C 1
ATOM 2290 O O . ALA B 1 69 ? 9.07 -17.062 -9.969 1 92.12 69 ALA B O 1
ATOM 2291 N N . SER B 1 70 ? 9.812 -18.406 -11.586 1 92.62 70 SER B N 1
ATOM 2292 C CA . SER B 1 70 ? 10.922 -17.516 -11.906 1 92.62 70 SER B CA 1
ATOM 2293 C C . SER B 1 70 ? 10.43 -16.188 -12.453 1 92.62 70 SER B C 1
ATOM 2295 O O . SER B 1 70 ? 10.992 -15.133 -12.148 1 92.62 70 SER B O 1
ATOM 2297 N N . LYS B 1 71 ? 9.461 -16.25 -13.242 1 90.06 71 LYS B N 1
ATOM 2298 C CA . LYS B 1 71 ? 8.859 -15.023 -13.758 1 90.06 71 LYS B CA 1
ATOM 2299 C C . LYS B 1 71 ? 8.273 -14.188 -12.633 1 90.06 71 LYS B C 1
ATOM 2301 O O . LYS B 1 71 ? 8.406 -12.961 -12.625 1 90.06 71 LYS B O 1
ATOM 2306 N N . LEU B 1 72 ? 7.566 -14.852 -11.766 1 92.12 72 LEU B N 1
ATOM 2307 C CA . LEU B 1 72 ? 7.02 -14.156 -10.609 1 92.12 72 LEU B CA 1
ATOM 2308 C C . LEU B 1 72 ? 8.133 -13.547 -9.766 1 92.12 72 LEU B C 1
ATOM 2310 O O . LEU B 1 72 ? 7.992 -12.43 -9.258 1 92.12 72 LEU B O 1
ATOM 2314 N N . ASP B 1 73 ? 9.188 -14.25 -9.625 1 94.69 73 ASP B N 1
ATOM 2315 C CA . ASP B 1 73 ? 10.359 -13.75 -8.906 1 94.69 73 ASP B CA 1
ATOM 2316 C C . ASP B 1 73 ? 10.906 -12.484 -9.555 1 94.69 73 ASP B C 1
ATOM 2318 O O . ASP B 1 73 ? 11.242 -11.523 -8.859 1 94.69 73 ASP B O 1
ATOM 2322 N N . HIS B 1 74 ? 10.93 -12.547 -10.844 1 92.12 74 HIS B N 1
ATOM 2323 C CA . HIS B 1 74 ? 11.391 -11.375 -11.578 1 92.12 74 HIS B CA 1
ATOM 2324 C C . HIS B 1 74 ? 10.461 -10.188 -11.359 1 92.12 74 HIS B C 1
ATOM 2326 O O . HIS B 1 74 ? 10.922 -9.055 -11.18 1 92.12 74 HIS B O 1
ATOM 2332 N N . PHE B 1 75 ? 9.312 -10.422 -11.383 1 88.06 75 PHE B N 1
ATOM 2333 C CA . PHE B 1 75 ? 8.328 -9.383 -11.141 1 88.06 75 PHE B CA 1
ATOM 2334 C C . PHE B 1 75 ? 8.516 -8.766 -9.758 1 88.06 75 PHE B C 1
ATOM 2336 O O . PHE B 1 75 ? 8.555 -7.539 -9.617 1 88.06 75 PHE B O 1
ATOM 2343 N N . LEU B 1 76 ? 8.57 -9.555 -8.758 1 92.75 76 LEU B N 1
ATOM 2344 C CA . LEU B 1 76 ? 8.734 -9.094 -7.383 1 92.75 76 LEU B CA 1
ATOM 2345 C C . LEU B 1 76 ? 10.031 -8.305 -7.223 1 92.75 76 LEU B C 1
ATOM 2347 O O . LEU B 1 76 ? 10.078 -7.312 -6.496 1 92.75 76 LEU B O 1
ATOM 2351 N N . GLY B 1 77 ? 11.047 -8.797 -7.848 1 90.5 77 GLY B N 1
ATOM 2352 C CA . GLY B 1 77 ? 12.32 -8.102 -7.809 1 90.5 77 GLY B CA 1
ATOM 2353 C C . GLY B 1 77 ? 12.281 -6.738 -8.469 1 90.5 77 GLY B C 1
ATOM 2354 O O . GLY B 1 77 ? 13.133 -5.887 -8.211 1 90.5 77 GLY B O 1
ATOM 2355 N N . GLY B 1 78 ? 11.258 -6.547 -9.312 1 87.5 78 GLY B N 1
ATOM 2356 C CA . GLY B 1 78 ? 11.141 -5.305 -10.062 1 87.5 78 GLY B CA 1
ATOM 2357 C C . GLY B 1 78 ? 10.273 -4.273 -9.367 1 87.5 78 GLY B C 1
ATOM 2358 O O . GLY B 1 78 ? 10.086 -3.164 -9.875 1 87.5 78 GLY B O 1
ATOM 2359 N N . LEU B 1 79 ? 9.789 -4.57 -8.281 1 89.25 79 LEU B N 1
ATOM 2360 C CA . LEU B 1 79 ? 9 -3.59 -7.535 1 89.25 79 LEU B CA 1
ATOM 2361 C C . LEU B 1 79 ? 9.844 -2.365 -7.191 1 89.25 79 LEU B C 1
ATOM 2363 O O . LEU B 1 79 ? 11.031 -2.49 -6.895 1 89.25 79 LEU B O 1
ATOM 2367 N N . PRO B 1 80 ? 9.234 -1.17 -7.207 1 87.25 80 PRO B N 1
ATOM 2368 C CA . PRO B 1 80 ? 10 0.04 -6.898 1 87.25 80 PRO B CA 1
ATOM 2369 C C . PRO B 1 80 ? 10.469 0.088 -5.449 1 87.25 80 PRO B C 1
ATOM 2371 O O . PRO B 1 80 ? 9.781 -0.428 -4.559 1 87.25 80 PRO B O 1
ATOM 2374 N N . LYS B 1 81 ? 11.578 0.685 -5.332 1 90.44 81 LYS B N 1
ATOM 2375 C CA . LYS B 1 81 ? 12.109 0.854 -3.982 1 90.44 81 LYS B CA 1
ATOM 2376 C C . LYS B 1 81 ? 11.734 2.219 -3.412 1 90.44 81 LYS B C 1
ATOM 2378 O O . LYS B 1 81 ? 11.867 2.453 -2.211 1 90.44 81 LYS B O 1
ATOM 2383 N N . GLU B 1 82 ? 11.242 3.072 -4.285 1 88.88 82 GLU B N 1
ATOM 2384 C CA . GLU B 1 82 ? 10.758 4.395 -3.889 1 88.88 82 GLU B CA 1
ATOM 2385 C C . GLU B 1 82 ? 9.531 4.801 -4.699 1 88.88 82 GLU B C 1
ATOM 2387 O O . GLU B 1 82 ? 9.414 4.445 -5.875 1 88.88 82 GLU B O 1
ATOM 2392 N N . ILE B 1 83 ? 8.648 5.438 -4.07 1 88.44 83 ILE B N 1
ATOM 2393 C CA . ILE B 1 83 ? 7.477 5.992 -4.738 1 88.44 83 ILE B CA 1
ATOM 2394 C C . ILE B 1 83 ? 7.457 7.512 -4.57 1 88.44 83 ILE B C 1
ATOM 2396 O O . ILE B 1 83 ? 7.332 8.016 -3.449 1 88.44 83 ILE B O 1
ATOM 2400 N N . ASN B 1 84 ? 7.512 8.195 -5.66 1 87 84 ASN B N 1
ATOM 2401 C CA . ASN B 1 84 ? 7.461 9.648 -5.598 1 87 84 ASN B CA 1
ATOM 2402 C C . ASN B 1 84 ? 6.047 10.148 -5.309 1 87 84 ASN B C 1
ATOM 2404 O O . ASN B 1 84 ? 5.086 9.703 -5.938 1 87 84 ASN B O 1
ATOM 2408 N N . VAL B 1 85 ? 5.969 10.977 -4.383 1 86.31 85 VAL B N 1
ATOM 2409 C CA . VAL B 1 85 ? 4.672 11.547 -4.031 1 86.31 85 VAL B CA 1
ATOM 2410 C C . VAL B 1 85 ? 4.512 12.914 -4.68 1 86.31 85 VAL B C 1
ATOM 2412 O O . VAL B 1 85 ? 3.48 13.203 -5.289 1 86.31 85 VAL B O 1
ATOM 2415 N N . ASP B 1 86 ? 5.484 13.734 -4.598 1 86.12 86 ASP B N 1
ATOM 2416 C CA . ASP B 1 86 ? 5.539 15.039 -5.242 1 86.12 86 ASP B CA 1
ATOM 2417 C C . ASP B 1 86 ? 6.984 15.453 -5.523 1 86.12 86 ASP B C 1
ATOM 2419 O O . ASP B 1 86 ? 7.875 14.602 -5.602 1 86.12 86 ASP B O 1
ATOM 2423 N N . ARG B 1 87 ? 7.188 16.672 -5.789 1 87.12 87 ARG B N 1
ATOM 2424 C CA . ARG B 1 87 ? 8.516 17.125 -6.168 1 87.12 87 ARG B CA 1
ATOM 2425 C C . ARG B 1 87 ? 9.461 17.141 -4.969 1 87.12 87 ARG B C 1
ATOM 2427 O O . ARG B 1 87 ? 10.68 17.203 -5.129 1 87.12 87 ARG B O 1
ATOM 2434 N N . VAL B 1 88 ? 8.945 17.047 -3.828 1 90.38 88 VAL B N 1
ATOM 2435 C CA . VAL B 1 88 ? 9.742 17.234 -2.621 1 90.38 88 VAL B CA 1
ATOM 2436 C C . VAL B 1 88 ? 9.984 15.891 -1.948 1 90.38 88 VAL B C 1
ATOM 2438 O O . VAL B 1 88 ? 11.094 15.609 -1.479 1 90.38 88 VAL B O 1
ATOM 2441 N N . ALA B 1 89 ? 9.023 15.047 -2 1 91.81 89 ALA B N 1
ATOM 2442 C CA . ALA B 1 89 ? 9.07 13.875 -1.122 1 91.81 89 ALA B CA 1
ATOM 2443 C C . ALA B 1 89 ? 8.805 12.594 -1.904 1 91.81 89 ALA B C 1
ATOM 2445 O O . ALA B 1 89 ? 7.957 12.562 -2.797 1 91.81 89 ALA B O 1
ATOM 2446 N N . ALA B 1 90 ? 9.586 11.586 -1.564 1 91.75 90 ALA B N 1
ATOM 2447 C CA . ALA B 1 90 ? 9.359 10.211 -2.004 1 91.75 90 ALA B CA 1
ATOM 2448 C C . ALA B 1 90 ? 9.312 9.258 -0.816 1 91.75 90 ALA B C 1
ATOM 2450 O O . ALA B 1 90 ? 9.977 9.477 0.197 1 91.75 90 ALA B O 1
ATOM 2451 N N . MET B 1 91 ? 8.516 8.305 -0.905 1 92.38 91 MET B N 1
ATOM 2452 C CA . MET B 1 91 ? 8.445 7.301 0.155 1 92.38 91 MET B CA 1
ATOM 2453 C C . MET B 1 91 ? 9.43 6.164 -0.107 1 92.38 91 MET B C 1
ATOM 2455 O O . MET B 1 91 ? 9.484 5.629 -1.216 1 92.38 91 MET B O 1
ATOM 2459 N N . ASN B 1 92 ? 10.258 5.828 0.839 1 93.44 92 ASN B N 1
ATOM 2460 C CA . ASN B 1 92 ? 11.133 4.664 0.771 1 93.44 92 ASN B CA 1
ATOM 2461 C C . ASN B 1 92 ? 10.359 3.367 1.011 1 93.44 92 ASN B C 1
ATOM 2463 O O . ASN B 1 92 ? 9.945 3.086 2.137 1 93.44 92 ASN B O 1
ATOM 2467 N N . VAL B 1 93 ? 10.195 2.584 -0.053 1 93.5 93 VAL B N 1
ATOM 2468 C CA . VAL B 1 93 ? 9.375 1.386 0.09 1 93.5 93 VAL B CA 1
ATOM 2469 C C . VAL B 1 93 ? 10.25 0.141 -0.025 1 93.5 93 VAL B C 1
ATOM 2471 O O . VAL B 1 93 ? 9.789 -0.917 -0.455 1 93.5 93 VAL B O 1
ATOM 2474 N N . THR B 1 94 ? 11.469 0.25 0.323 1 93.44 94 THR B N 1
ATOM 2475 C CA . THR B 1 94 ? 12.359 -0.902 0.352 1 93.44 94 THR B CA 1
ATOM 2476 C C . THR B 1 94 ? 11.953 -1.875 1.455 1 93.44 94 THR B C 1
ATOM 2478 O O . THR B 1 94 ? 11.594 -1.456 2.559 1 93.44 94 THR B O 1
ATOM 2481 N N . PHE B 1 95 ? 12.086 -3.127 1.156 1 94.31 95 PHE B N 1
ATOM 2482 C CA . PHE B 1 95 ? 11.852 -4.141 2.176 1 94.31 95 PHE B CA 1
ATOM 2483 C C . PHE B 1 95 ? 13.047 -4.266 3.109 1 94.31 95 PHE B C 1
ATOM 2485 O O . PHE B 1 95 ? 14.195 -4.199 2.666 1 94.31 95 PHE B O 1
ATOM 2492 N N . VAL B 1 96 ? 12.969 -4.441 4.363 1 92.88 96 VAL B N 1
ATOM 2493 C CA . VAL B 1 96 ? 14.062 -4.387 5.324 1 92.88 96 VAL B CA 1
ATOM 2494 C C . VAL B 1 96 ? 14.312 -5.773 5.91 1 92.88 96 VAL B C 1
ATOM 2496 O O . VAL B 1 96 ? 15.461 -6.18 6.094 1 92.88 96 VAL B O 1
ATOM 2499 N N . ASN B 1 97 ? 13.391 -6.664 6.277 1 91.56 97 ASN B N 1
ATOM 2500 C CA . ASN B 1 97 ? 13.5 -8 6.848 1 91.56 97 ASN B CA 1
ATOM 2501 C C . ASN B 1 97 ? 12.844 -9.055 5.957 1 91.56 97 ASN B C 1
ATOM 2503 O O . ASN B 1 97 ? 12.18 -8.711 4.977 1 91.56 97 ASN B O 1
ATOM 2507 N N . ASP B 1 98 ? 13.289 -10.281 6.27 1 93.81 98 ASP B N 1
ATOM 2508 C CA . ASP B 1 98 ? 12.578 -11.359 5.586 1 93.81 98 ASP B CA 1
ATOM 2509 C C . ASP B 1 98 ? 11.094 -11.352 5.941 1 93.81 98 ASP B C 1
ATOM 2511 O O . ASP B 1 98 ? 10.727 -11.023 7.066 1 93.81 98 ASP B O 1
ATOM 2515 N N . PRO B 1 99 ? 10.281 -11.656 4.941 1 94.75 99 PRO B N 1
ATOM 2516 C CA . PRO B 1 99 ? 8.852 -11.758 5.254 1 94.75 99 PRO B CA 1
ATOM 2517 C C . PRO B 1 99 ? 8.555 -12.758 6.367 1 94.75 99 PRO B C 1
ATOM 2519 O O . PRO B 1 99 ? 9.258 -13.766 6.5 1 94.75 99 PRO B O 1
ATOM 2522 N N . ARG B 1 100 ? 7.578 -12.516 7.16 1 94 100 ARG B N 1
ATOM 2523 C CA . ARG B 1 100 ? 7.141 -13.414 8.219 1 94 100 ARG B CA 1
ATOM 2524 C C . ARG B 1 100 ? 5.836 -14.117 7.844 1 94 100 ARG B C 1
ATOM 2526 O O . ARG B 1 100 ? 4.879 -13.469 7.414 1 94 100 ARG B O 1
ATOM 2533 N N . PHE B 1 101 ? 5.844 -15.367 8.008 1 92.81 101 PHE B N 1
ATOM 2534 C CA . PHE B 1 101 ? 4.652 -16.172 7.742 1 92.81 101 PHE B CA 1
ATOM 2535 C C . PHE B 1 101 ? 3.939 -16.516 9.039 1 92.81 101 PHE B C 1
ATOM 2537 O O . PHE B 1 101 ? 4.457 -17.297 9.844 1 92.81 101 PHE B O 1
ATOM 2544 N N . ILE B 1 102 ? 2.863 -15.789 9.289 1 86.62 102 ILE B N 1
ATOM 2545 C CA . ILE B 1 102 ? 2.178 -15.984 10.555 1 86.62 102 ILE B CA 1
ATOM 2546 C C . ILE B 1 102 ? 0.733 -16.406 10.305 1 86.62 102 ILE B C 1
ATOM 2548 O O . ILE B 1 102 ? -0.087 -15.609 9.844 1 86.62 102 ILE B O 1
ATOM 2552 N N . SER B 1 103 ? 0.326 -17.578 10.891 1 83.31 103 SER B N 1
ATOM 2553 C CA . SER B 1 103 ? -1.02 -18.141 10.891 1 83.31 103 SER B CA 1
ATOM 2554 C C . SER B 1 103 ? -1.798 -17.719 9.648 1 83.31 103 SER B C 1
ATOM 2556 O O . SER B 1 103 ? -2.773 -16.969 9.75 1 83.31 103 SER B O 1
ATOM 2558 N N . SER B 1 104 ? -1.611 -18.062 8.469 1 90.88 104 SER B N 1
ATOM 2559 C CA . SER B 1 104 ? -2.332 -17.922 7.207 1 90.88 104 SER B CA 1
ATOM 2560 C C . SER B 1 104 ? -2.086 -16.547 6.578 1 90.88 104 SER B C 1
ATOM 2562 O O . SER B 1 104 ? -2.904 -16.062 5.793 1 90.88 104 SER B O 1
ATOM 2564 N N . SER B 1 105 ? -1.091 -15.852 7.07 1 93.94 105 SER B N 1
ATOM 2565 C CA . SER B 1 105 ? -0.784 -14.547 6.488 1 93.94 105 SER B CA 1
ATOM 2566 C C . SER B 1 105 ? 0.718 -14.367 6.293 1 93.94 105 SER B C 1
ATOM 2568 O O . SER B 1 105 ? 1.518 -15.062 6.922 1 93.94 105 SER B O 1
ATOM 2570 N N . VAL B 1 106 ? 1.032 -13.555 5.422 1 95.56 106 VAL B N 1
ATOM 2571 C CA . VAL B 1 106 ? 2.42 -13.148 5.215 1 95.56 106 VAL B CA 1
ATOM 2572 C C . VAL B 1 106 ? 2.578 -11.664 5.531 1 95.56 106 VAL B C 1
ATOM 2574 O O . VAL B 1 106 ? 1.715 -10.852 5.188 1 95.56 106 VAL B O 1
ATOM 2577 N N . GLU B 1 107 ? 3.605 -11.305 6.242 1 94.56 107 GLU B N 1
ATOM 2578 C CA . GLU B 1 107 ? 3.834 -9.93 6.684 1 94.56 107 GLU B CA 1
ATOM 2579 C C . GLU B 1 107 ? 5.145 -9.383 6.121 1 94.56 107 GLU B C 1
ATOM 2581 O O . GLU B 1 107 ? 6.141 -10.102 6.043 1 94.56 107 GLU B O 1
ATOM 2586 N N . PHE B 1 108 ? 5.109 -8.094 5.832 1 95.31 108 PHE B N 1
ATOM 2587 C CA . PHE B 1 108 ? 6.266 -7.43 5.242 1 95.31 108 PHE B CA 1
ATOM 2588 C C . PHE B 1 108 ? 6.668 -6.211 6.062 1 95.31 108 PHE B C 1
ATOM 2590 O O . PHE B 1 108 ? 5.82 -5.402 6.438 1 95.31 108 PHE B O 1
ATOM 2597 N N . ASP B 1 109 ? 7.941 -6.125 6.348 1 94.94 109 ASP B N 1
ATOM 2598 C CA . ASP B 1 109 ? 8.531 -4.926 6.938 1 94.94 109 ASP B CA 1
ATOM 2599 C C . ASP B 1 109 ? 9.094 -4.004 5.859 1 94.94 109 ASP B C 1
ATOM 2601 O O . ASP B 1 109 ? 9.945 -4.418 5.066 1 94.94 109 ASP B O 1
ATOM 2605 N N . ILE B 1 110 ? 8.656 -2.82 5.84 1 96.31 110 ILE B N 1
ATOM 2606 C CA . ILE B 1 110 ? 9.07 -1.833 4.848 1 96.31 110 ILE B CA 1
ATOM 2607 C C . ILE B 1 110 ? 9.648 -0.606 5.551 1 96.31 110 ILE B C 1
ATOM 2609 O O . ILE B 1 110 ? 9.219 -0.256 6.652 1 96.31 110 ILE B O 1
ATOM 2613 N N . ASP B 1 111 ? 10.68 -0.002 4.996 1 96.25 111 ASP B N 1
ATOM 2614 C CA . ASP B 1 111 ? 11.258 1.196 5.598 1 96.25 111 ASP B CA 1
ATOM 2615 C C . ASP B 1 111 ? 10.172 2.225 5.922 1 96.25 111 ASP B C 1
ATOM 2617 O O . ASP B 1 111 ? 9.867 2.459 7.094 1 96.25 111 ASP B O 1
ATOM 2621 N N . GLY B 1 112 ? 9.461 2.76 4.867 1 95.69 112 GLY B N 1
ATOM 2622 C CA . GLY B 1 112 ? 8.258 3.559 5.016 1 95.69 112 GLY B CA 1
ATOM 2623 C C . GLY B 1 112 ? 8.539 5.031 5.242 1 95.69 112 GLY B C 1
ATOM 2624 O O . GLY B 1 112 ? 7.633 5.863 5.164 1 95.69 112 GLY B O 1
ATOM 2625 N N . LEU B 1 113 ? 9.805 5.426 5.477 1 96.25 113 LEU B N 1
ATOM 2626 C CA . LEU B 1 113 ? 10.133 6.824 5.73 1 96.25 113 LEU B CA 1
ATOM 2627 C C . LEU B 1 113 ? 10.203 7.613 4.426 1 96.25 113 LEU B C 1
ATOM 2629 O O . LEU B 1 113 ? 10.547 7.059 3.379 1 96.25 113 LEU B O 1
ATOM 2633 N N . PHE B 1 114 ? 9.883 8.812 4.535 1 94.31 114 PHE B N 1
ATOM 2634 C CA . PHE B 1 114 ? 9.969 9.695 3.375 1 94.31 114 PHE B CA 1
ATOM 2635 C C . PHE B 1 114 ? 11.383 10.234 3.211 1 94.31 114 PHE B C 1
ATOM 2637 O O . PHE B 1 114 ? 12.047 10.562 4.199 1 94.31 114 PHE B O 1
ATOM 2644 N N . ILE B 1 115 ? 11.82 10.273 1.975 1 93.62 115 ILE B N 1
ATOM 2645 C CA . ILE B 1 115 ? 13.125 10.797 1.595 1 93.62 115 ILE B CA 1
ATOM 2646 C C . ILE B 1 115 ? 12.961 11.875 0.527 1 93.62 115 ILE B C 1
ATOM 2648 O O . ILE B 1 115 ? 11.883 12.016 -0.065 1 93.62 115 ILE B O 1
ATOM 2652 N N . PRO B 1 116 ? 13.969 12.727 0.363 1 92.81 116 PRO B N 1
ATOM 2653 C CA . PRO B 1 116 ? 13.859 13.742 -0.683 1 92.81 116 PRO B CA 1
ATOM 2654 C C . PRO B 1 116 ? 13.664 13.148 -2.074 1 92.81 116 PRO B C 1
ATOM 2656 O O . PRO B 1 116 ? 14.273 12.117 -2.396 1 92.81 116 PRO B O 1
ATOM 2659 N N . SER B 1 117 ? 12.68 13.695 -2.768 1 87.69 117 SER B N 1
ATOM 2660 C CA . SER B 1 117 ? 12.414 13.219 -4.121 1 87.69 117 SER B CA 1
ATOM 2661 C C . SER B 1 117 ? 13.562 13.547 -5.062 1 87.69 117 SER B C 1
ATOM 2663 O O . SER B 1 117 ? 14.219 14.586 -4.914 1 87.69 117 SER B O 1
ATOM 2665 N N . ASP B 1 118 ? 13.898 12.508 -5.938 1 70.69 118 ASP B N 1
ATOM 2666 C CA . ASP B 1 118 ? 14.898 12.797 -6.965 1 70.69 118 ASP B CA 1
ATOM 2667 C C . ASP B 1 118 ? 14.281 13.523 -8.148 1 70.69 118 ASP B C 1
ATOM 2669 O O . ASP B 1 118 ? 13.188 13.172 -8.602 1 70.69 118 ASP B O 1
ATOM 2673 N N . LYS B 1 119 ? 14.273 14.875 -8.273 1 60.44 119 LYS B N 1
ATOM 2674 C CA . LYS B 1 119 ? 13.734 15.773 -9.289 1 60.44 119 LYS B CA 1
ATOM 2675 C C . LYS B 1 119 ? 13.492 15.039 -10.602 1 60.44 119 LYS B C 1
ATOM 2677 O O . LYS B 1 119 ? 12.602 15.414 -11.367 1 60.44 119 LYS B O 1
ATOM 2682 N N . THR B 1 120 ? 14.25 14.133 -10.984 1 53.88 120 THR B N 1
ATOM 2683 C CA . THR B 1 120 ? 14.234 13.664 -12.359 1 53.88 120 THR B CA 1
ATOM 2684 C C . THR B 1 120 ? 13.062 12.711 -12.602 1 53.88 120 THR B C 1
ATOM 2686 O O . THR B 1 120 ? 12.789 12.328 -13.734 1 53.88 120 THR B O 1
ATOM 2689 N N . ALA B 1 121 ? 12.508 12.414 -11.57 1 50.38 121 ALA B N 1
ATOM 2690 C CA . ALA B 1 121 ? 11.516 11.391 -11.898 1 50.38 121 ALA B CA 1
ATOM 2691 C C . ALA B 1 121 ? 10.195 12.031 -12.32 1 50.38 121 ALA B C 1
ATOM 2693 O O . ALA B 1 121 ? 9.758 13.008 -11.719 1 50.38 121 ALA B O 1
ATOM 2694 N N . PRO B 1 122 ? 9.711 11.703 -13.461 1 49.31 122 PRO B N 1
ATOM 2695 C CA . PRO B 1 122 ? 8.438 12.273 -13.906 1 49.31 122 PRO B CA 1
ATOM 2696 C C . PRO B 1 122 ? 7.375 12.258 -12.805 1 49.31 122 PRO B C 1
ATOM 2698 O O . PRO B 1 122 ? 7.375 11.367 -11.953 1 49.31 122 PRO B O 1
ATOM 2701 N N . GLN B 1 123 ? 6.91 13.352 -12.422 1 49.19 123 GLN B N 1
ATOM 2702 C CA . GLN B 1 123 ? 5.789 13.5 -11.5 1 49.19 123 GLN B CA 1
ATOM 2703 C C . GLN B 1 123 ? 4.754 12.398 -11.703 1 49.19 123 GLN B C 1
ATOM 2705 O O . GLN B 1 123 ? 4.09 12.352 -12.742 1 49.19 123 GLN B O 1
ATOM 2710 N N . SER B 1 124 ? 5.035 11.297 -11.461 1 44.28 124 SER B N 1
ATOM 2711 C CA . SER B 1 124 ? 3.889 10.398 -11.555 1 44.28 124 SER B CA 1
ATOM 2712 C C . SER B 1 124 ? 2.752 10.852 -10.648 1 44.28 124 SER B C 1
ATOM 2714 O O . SER B 1 124 ? 2.91 10.891 -9.422 1 44.28 124 SER B O 1
ATOM 2716 N N . ASP B 1 125 ? 2.143 11.883 -11.039 1 43.03 125 ASP B N 1
ATOM 2717 C CA . ASP B 1 125 ? 0.901 12.234 -10.352 1 43.03 125 ASP B CA 1
ATOM 2718 C C . ASP B 1 125 ? 0.135 10.992 -9.922 1 43.03 125 ASP B C 1
ATOM 2720 O O . ASP B 1 125 ? -0.216 10.148 -10.75 1 43.03 125 ASP B O 1
ATOM 2724 N N . ILE B 1 126 ? 0.601 10.531 -8.828 1 44.66 126 ILE B N 1
ATOM 2725 C CA . ILE B 1 126 ? -0.367 9.523 -8.398 1 44.66 126 ILE B CA 1
ATOM 2726 C C . ILE B 1 126 ? -1.785 10.039 -8.633 1 44.66 126 ILE B C 1
ATOM 2728 O O . ILE B 1 126 ? -2.238 10.969 -7.961 1 44.66 126 ILE B O 1
ATOM 2732 N N . ASN B 1 127 ? -2.154 10.367 -9.844 1 41.75 127 ASN B N 1
ATOM 2733 C CA . ASN B 1 127 ? -3.541 10.719 -10.125 1 41.75 127 ASN B CA 1
ATOM 2734 C C . ASN B 1 127 ? -4.5 9.617 -9.695 1 41.75 127 ASN B C 1
ATOM 2736 O O . ASN B 1 127 ? -4.512 8.531 -10.281 1 41.75 127 ASN B O 1
ATOM 2740 N N . PHE B 1 128 ? -4.727 9.773 -8.422 1 44.09 128 PHE B N 1
ATOM 2741 C CA . PHE B 1 128 ? -5.852 8.906 -8.102 1 44.09 128 PHE B CA 1
ATOM 2742 C C . PHE B 1 128 ? -7.031 9.188 -9.023 1 44.09 128 PHE B C 1
ATOM 2744 O O . PHE B 1 128 ? -7.488 10.328 -9.117 1 44.09 128 PHE B O 1
ATOM 2751 N N . GLY B 1 129 ? -6.805 8.953 -10.266 1 39.72 129 GLY B N 1
ATOM 2752 C CA . GLY B 1 129 ? -7.902 9.203 -11.188 1 39.72 129 GLY B CA 1
ATOM 2753 C C . GLY B 1 129 ? -9.211 9.516 -10.492 1 39.72 129 GLY B C 1
ATOM 2754 O O . GLY B 1 129 ? -9.336 9.328 -9.281 1 39.72 129 GLY B O 1
ATOM 2755 N N . ASP B 1 130 ? -10.07 10.438 -11.117 1 40.47 130 ASP B N 1
ATOM 2756 C CA . ASP B 1 130 ? -11.445 10.734 -10.727 1 40.47 130 ASP B CA 1
ATOM 2757 C C . ASP B 1 130 ? -12.148 9.484 -10.18 1 40.47 130 ASP B C 1
ATOM 2759 O O . ASP B 1 130 ? -12.719 8.711 -10.953 1 40.47 130 ASP B O 1
ATOM 2763 N N . THR B 1 131 ? -11.547 8.906 -9.312 1 38.94 131 THR B N 1
ATOM 2764 C CA . THR B 1 131 ? -12.25 7.707 -8.867 1 38.94 131 THR B CA 1
ATOM 2765 C C . THR B 1 131 ? -13.641 8.055 -8.344 1 38.94 131 THR B C 1
ATOM 2767 O O . THR B 1 131 ? -13.773 8.828 -7.391 1 38.94 131 THR B O 1
ATOM 2770 N N . LYS B 1 132 ? -14.586 8.031 -9.172 1 43.41 132 LYS B N 1
ATOM 2771 C CA . LYS B 1 132 ? -15.984 7.977 -8.75 1 43.41 132 LYS B CA 1
ATOM 2772 C C . LYS B 1 132 ? -16.125 7.25 -7.414 1 43.41 132 LYS B C 1
ATOM 2774 O O . LYS B 1 132 ? -15.453 6.238 -7.18 1 43.41 132 LYS B O 1
ATOM 2779 N N . LEU B 1 133 ? -16.469 7.98 -6.395 1 46 133 LEU B N 1
ATOM 2780 C CA . LEU B 1 133 ? -16.906 7.383 -5.137 1 46 133 LEU B CA 1
ATOM 2781 C C . LEU B 1 133 ? -17.562 6.023 -5.375 1 46 133 LEU B C 1
ATOM 2783 O O . LEU B 1 133 ? -18.672 5.945 -5.902 1 46 133 LEU B O 1
ATOM 2787 N N . ALA B 1 134 ? -16.812 5.059 -5.73 1 47.59 134 ALA B N 1
ATOM 2788 C CA . ALA B 1 134 ? -17.422 3.744 -5.867 1 47.59 134 ALA B CA 1
ATOM 2789 C C . ALA B 1 134 ? -18.188 3.361 -4.602 1 47.59 134 ALA B C 1
ATOM 2791 O O . ALA B 1 134 ? -17.766 3.695 -3.492 1 47.59 134 ALA B O 1
ATOM 2792 N N . PRO B 1 135 ? -19.469 2.982 -4.758 1 51.97 135 PRO B N 1
ATOM 2793 C CA . PRO B 1 135 ? -20.203 2.479 -3.596 1 51.97 135 PRO B CA 1
ATOM 2794 C C . PRO B 1 135 ? -19.359 1.545 -2.727 1 51.97 135 PRO B C 1
ATOM 2796 O O . PRO B 1 135 ? -18.438 0.9 -3.225 1 51.97 135 PRO B O 1
ATOM 2799 N N . ALA B 1 136 ? -19.484 1.823 -1.456 1 52.94 136 ALA B N 1
ATOM 2800 C CA . ALA B 1 136 ? -18.844 0.94 -0.489 1 52.94 136 ALA B CA 1
ATOM 2801 C C . ALA B 1 136 ? -18.984 -0.522 -0.899 1 52.94 136 ALA B C 1
ATOM 2803 O O . ALA B 1 136 ? -20.094 -0.984 -1.195 1 52.94 136 ALA B O 1
ATOM 2804 N N . LEU B 1 137 ? -17.922 -1.095 -1.28 1 60.91 137 LEU B N 1
ATOM 2805 C CA . LEU B 1 137 ? -17.984 -2.541 -1.456 1 60.91 137 LEU B CA 1
ATOM 2806 C C . LEU B 1 137 ? -18.281 -3.236 -0.129 1 60.91 137 LEU B C 1
ATOM 2808 O O . LEU B 1 137 ? -17.594 -2.99 0.867 1 60.91 137 LEU B O 1
ATOM 2812 N N . GLY B 1 138 ? -19.484 -3.141 0.406 1 51.81 138 GLY B N 1
ATOM 2813 C CA . GLY B 1 138 ? -19.953 -3.738 1.646 1 51.81 138 GLY B CA 1
ATOM 2814 C C . GLY B 1 138 ? -19.156 -4.961 2.061 1 51.81 138 GLY B C 1
ATOM 2815 O O . GLY B 1 138 ? -19.625 -6.09 1.898 1 51.81 138 GLY B O 1
ATOM 2816 N N . SER B 1 139 ? -17.734 -4.824 2.217 1 62.09 139 SER B N 1
ATOM 2817 C CA . SER B 1 139 ? -17.062 -6.074 2.559 1 62.09 139 SER B CA 1
ATOM 2818 C C . SER B 1 139 ? -16.641 -6.09 4.023 1 62.09 139 SER B C 1
ATOM 2820 O O . SER B 1 139 ? -16.344 -5.039 4.598 1 62.09 139 SER B O 1
ATOM 2822 N N . SER B 1 140 ? -16.953 -7.148 4.746 1 69 140 SER B N 1
ATOM 2823 C CA . SER B 1 140 ? -16.531 -7.395 6.117 1 69 140 SER B CA 1
ATOM 2824 C C . SER B 1 140 ? -15.172 -8.094 6.156 1 69 140 SER B C 1
ATOM 2826 O O . SER B 1 140 ? -14.609 -8.312 7.23 1 69 140 SER B O 1
ATOM 2828 N N . SER B 1 141 ? -14.602 -8.242 5.035 1 77.69 141 SER B N 1
ATOM 2829 C CA . SER B 1 141 ? -13.32 -8.945 5.039 1 77.69 141 SER B CA 1
ATOM 2830 C C . SER B 1 141 ? -12.18 -8.008 5.41 1 77.69 141 SER B C 1
ATOM 2832 O O . SER B 1 141 ? -12.211 -6.816 5.09 1 77.69 141 SER B O 1
ATOM 2834 N N . ASN B 1 142 ? -11.312 -8.492 6.258 1 86.06 142 ASN B N 1
ATOM 2835 C CA . ASN B 1 142 ? -10.109 -7.77 6.648 1 86.06 142 ASN B CA 1
ATOM 2836 C C . ASN B 1 142 ? -8.852 -8.594 6.371 1 86.06 142 ASN B C 1
ATOM 2838 O O . ASN B 1 142 ? -8.227 -9.102 7.301 1 86.06 142 ASN B O 1
ATOM 2842 N N . MET B 1 143 ? -8.555 -8.688 5.047 1 92.88 143 MET B N 1
ATOM 2843 C CA . MET B 1 143 ? -7.516 -9.625 4.617 1 92.88 143 MET B CA 1
ATOM 2844 C C . MET B 1 143 ? -6.215 -8.891 4.309 1 92.88 143 MET B C 1
ATOM 2846 O O . MET B 1 143 ? -5.207 -9.516 3.99 1 92.88 143 MET B O 1
ATOM 2850 N N . LEU B 1 144 ? -6.25 -7.633 4.352 1 95.12 144 LEU B N 1
ATOM 2851 C CA . LEU B 1 144 ? -5.09 -6.77 4.164 1 95.12 144 LEU B CA 1
ATOM 2852 C C . LEU B 1 144 ? -4.938 -5.801 5.332 1 95.12 144 LEU B C 1
ATOM 2854 O O . LEU B 1 144 ? -5.879 -5.082 5.676 1 95.12 144 LEU B O 1
ATOM 2858 N N . TRP B 1 145 ? -3.771 -5.812 5.961 1 94.12 145 TRP B N 1
ATOM 2859 C CA . TRP B 1 145 ? -3.498 -4.961 7.109 1 94.12 145 TRP B CA 1
ATOM 2860 C C . TRP B 1 145 ? -2.279 -4.078 6.859 1 94.12 145 TRP B C 1
ATOM 2862 O O . TRP B 1 145 ? -1.26 -4.547 6.352 1 94.12 145 TRP B O 1
ATOM 2872 N N . ILE B 1 146 ? -2.406 -2.828 7.191 1 96.06 146 ILE B N 1
ATOM 2873 C CA . ILE B 1 146 ? -1.303 -1.885 7.043 1 96.06 146 ILE B CA 1
ATOM 2874 C C . ILE B 1 146 ? -1.074 -1.146 8.359 1 96.06 146 ILE B C 1
ATOM 2876 O O . ILE B 1 146 ? -2.031 -0.757 9.039 1 96.06 146 ILE B O 1
ATOM 2880 N N . SER B 1 147 ? 0.083 -0.979 8.75 1 95.38 147 SER B N 1
ATOM 2881 C CA . SER B 1 147 ? 0.453 -0.229 9.945 1 95.38 147 SER B CA 1
ATOM 2882 C C . SER B 1 147 ? 1.512 0.823 9.633 1 95.38 147 SER B C 1
ATOM 2884 O O . SER B 1 147 ? 2.518 0.526 8.984 1 95.38 147 SER B O 1
ATOM 2886 N N . LEU B 1 148 ? 1.284 2.037 10.078 1 96.06 148 LEU B N 1
ATOM 2887 C CA . LEU B 1 148 ? 2.199 3.154 9.875 1 96.06 148 LEU B CA 1
ATOM 2888 C C . LEU B 1 148 ? 2.719 3.686 11.203 1 96.06 148 LEU B C 1
ATOM 2890 O O . LEU B 1 148 ? 1.932 4.02 12.094 1 96.06 148 LEU B O 1
ATOM 2894 N N . ASP B 1 149 ? 4 3.77 11.344 1 95.75 149 ASP B N 1
ATOM 2895 C CA . ASP B 1 149 ? 4.629 4.379 12.516 1 95.75 149 ASP B CA 1
ATOM 2896 C C . ASP B 1 149 ? 4.543 5.902 12.453 1 95.75 149 ASP B C 1
ATOM 2898 O O . ASP B 1 149 ? 4.453 6.48 11.367 1 95.75 149 ASP B O 1
ATOM 2902 N N . GLU B 1 150 ? 4.578 6.539 13.609 1 95.94 150 GLU B N 1
ATOM 2903 C CA . GLU B 1 150 ? 4.496 7.996 13.641 1 95.94 150 GLU B CA 1
ATOM 2904 C C . GLU B 1 150 ? 5.668 8.633 12.898 1 95.94 150 GLU B C 1
ATOM 2906 O O . GLU B 1 150 ? 5.555 9.75 12.391 1 95.94 150 GLU B O 1
ATOM 2911 N N . ASP B 1 151 ? 6.789 7.891 12.82 1 95.75 151 ASP B N 1
ATOM 2912 C CA . ASP B 1 151 ? 7.969 8.43 12.156 1 95.75 151 ASP B CA 1
ATOM 2913 C C . ASP B 1 151 ? 7.719 8.609 10.656 1 95.75 151 ASP B C 1
ATOM 2915 O O . ASP B 1 151 ? 8.438 9.359 9.992 1 95.75 151 ASP B O 1
ATOM 2919 N N . VAL B 1 152 ? 6.809 7.867 10.133 1 96.44 152 VAL B N 1
ATOM 2920 C CA . VAL B 1 152 ? 6.434 8.07 8.734 1 96.44 152 VAL B CA 1
ATOM 2921 C C . VAL B 1 152 ? 5.93 9.5 8.547 1 96.44 152 VAL B C 1
ATOM 2923 O O . VAL B 1 152 ? 6.383 10.211 7.641 1 96.44 152 VAL B O 1
ATOM 2926 N N . PHE B 1 153 ? 5.09 9.969 9.406 1 95.44 153 PHE B N 1
ATOM 2927 C CA . PHE B 1 153 ? 4.527 11.312 9.328 1 95.44 153 PHE B CA 1
ATOM 2928 C C . PHE B 1 153 ? 5.582 12.367 9.656 1 95.44 153 PHE B C 1
ATOM 2930 O O . PHE B 1 153 ? 5.637 13.414 9.016 1 95.44 153 PHE B O 1
ATOM 2937 N N . ASN B 1 154 ? 6.402 12.07 10.586 1 96.38 154 ASN B N 1
ATOM 2938 C CA . ASN B 1 154 ? 7.43 13.023 11 1 96.38 154 ASN B CA 1
ATOM 2939 C C . ASN B 1 154 ? 8.484 13.211 9.906 1 96.38 154 ASN B C 1
ATOM 2941 O O . ASN B 1 154 ? 9.008 14.312 9.734 1 96.38 154 ASN B O 1
ATOM 2945 N N . SER B 1 155 ? 8.75 12.172 9.227 1 95.88 155 SER B N 1
ATOM 2946 C CA . SER B 1 155 ? 9.75 12.273 8.172 1 95.88 155 SER B CA 1
ATOM 2947 C C . SER B 1 155 ? 9.266 13.156 7.027 1 95.88 155 SER B C 1
ATOM 2949 O O . SER B 1 155 ? 10.039 13.945 6.473 1 95.88 155 SER B O 1
ATOM 2951 N N . VAL B 1 156 ? 8.062 13.055 6.656 1 94.19 156 VAL B N 1
ATOM 2952 C CA . VAL B 1 156 ? 7.566 13.891 5.566 1 94.19 156 VAL B CA 1
ATOM 2953 C C . VAL B 1 156 ? 7.398 15.328 6.055 1 94.19 156 VAL B C 1
ATOM 2955 O O . VAL B 1 156 ? 7.633 16.281 5.305 1 94.19 156 VAL B O 1
ATOM 2958 N N . SER B 1 157 ? 6.973 15.445 7.266 1 94.06 157 SER B N 1
ATOM 2959 C CA . SER B 1 157 ? 6.883 16.766 7.871 1 94.06 157 SER B CA 1
ATOM 2960 C C . SER B 1 157 ? 8.227 17.5 7.816 1 94.06 157 SER B C 1
ATOM 2962 O O . SER B 1 157 ? 8.289 18.672 7.457 1 94.06 157 SER B O 1
ATOM 2964 N N . ALA B 1 158 ? 9.242 16.828 8.148 1 94.81 158 ALA B N 1
ATOM 2965 C CA . ALA B 1 158 ? 10.586 17.391 8.141 1 94.81 158 ALA B CA 1
ATOM 2966 C C . ALA B 1 158 ? 10.992 17.812 6.734 1 94.81 158 ALA B C 1
ATOM 2968 O O . ALA B 1 158 ? 11.609 18.859 6.547 1 94.81 158 ALA B O 1
ATOM 2969 N N . LEU B 1 159 ? 10.656 17 5.789 1 94 159 LEU B N 1
ATOM 2970 C CA . LEU B 1 159 ? 11.008 17.297 4.406 1 94 159 LEU B CA 1
ATOM 2971 C C . LEU B 1 159 ? 10.297 18.562 3.92 1 94 159 LEU B C 1
ATOM 2973 O O . LEU B 1 159 ? 10.914 19.422 3.303 1 94 159 LEU B O 1
ATOM 2977 N N . TYR B 1 160 ? 9.047 18.625 4.18 1 91.19 160 TYR B N 1
ATOM 2978 C CA . TYR B 1 160 ? 8.297 19.797 3.738 1 91.19 160 TYR B CA 1
ATOM 2979 C C . TYR B 1 160 ? 8.773 21.062 4.445 1 91.19 160 TYR B C 1
ATOM 2981 O O . TYR B 1 160 ? 8.781 22.141 3.857 1 91.19 160 TYR B O 1
ATOM 2989 N N . PHE B 1 161 ? 9.102 20.906 5.676 1 91.12 161 PHE B N 1
ATOM 2990 C CA . PHE B 1 161 ? 9.664 22.031 6.406 1 91.12 161 PHE B CA 1
ATOM 2991 C C . PHE B 1 161 ? 10.961 22.5 5.766 1 91.12 161 PHE B C 1
ATOM 2993 O O . PHE B 1 161 ? 11.141 23.703 5.531 1 91.12 161 PHE B O 1
ATOM 3000 N N . LYS B 1 162 ? 11.805 21.562 5.457 1 91.69 162 LYS B N 1
ATOM 3001 C CA . LYS B 1 162 ? 13.094 21.875 4.852 1 91.69 162 LYS B CA 1
ATOM 3002 C C . LYS B 1 162 ? 12.914 22.5 3.469 1 91.69 162 LYS B C 1
ATOM 3004 O O . LYS B 1 162 ? 13.703 23.359 3.061 1 91.69 162 LYS B O 1
ATOM 3009 N N . ALA B 1 163 ? 11.859 22.141 2.852 1 89.19 163 ALA B N 1
ATOM 3010 C CA . ALA B 1 163 ? 11.586 22.656 1.511 1 89.19 163 ALA B CA 1
ATOM 3011 C C . ALA B 1 163 ? 10.938 24.031 1.57 1 89.19 163 ALA B C 1
ATOM 3013 O O . ALA B 1 163 ? 10.703 24.672 0.535 1 89.19 163 ALA B O 1
ATOM 3014 N N . GLY B 1 164 ? 10.461 24.484 2.723 1 86 164 GLY B N 1
ATOM 3015 C CA . GLY B 1 164 ? 9.914 25.828 2.895 1 86 164 GLY B CA 1
ATOM 3016 C C . GLY B 1 164 ? 8.43 25.891 2.604 1 86 164 GLY B C 1
ATOM 3017 O O . GLY B 1 164 ? 7.895 26.984 2.357 1 86 164 GLY B O 1
ATOM 3018 N N . LEU B 1 165 ? 7.789 24.797 2.635 1 82.06 165 LEU B N 1
ATOM 3019 C CA . LEU B 1 165 ? 6.383 24.766 2.252 1 82.06 165 LEU B CA 1
ATOM 3020 C C . LEU B 1 165 ? 5.488 25.094 3.443 1 82.06 165 LEU B C 1
ATOM 3022 O O . LEU B 1 165 ? 4.316 25.438 3.27 1 82.06 165 LEU B O 1
ATOM 3026 N N . LEU B 1 166 ? 6.004 25 4.582 1 76.56 166 LEU B N 1
ATOM 3027 C CA . LEU B 1 166 ? 5.18 25.25 5.758 1 76.56 166 LEU B CA 1
ATOM 3028 C C . LEU B 1 166 ? 5.34 26.688 6.242 1 76.56 166 LEU B C 1
ATOM 3030 O O . LEU B 1 166 ? 4.73 27.094 7.238 1 76.56 166 LEU B O 1
ATOM 3034 N N . GLN B 1 167 ? 6.09 27.547 5.605 1 70.81 167 GLN B N 1
ATOM 3035 C CA . GLN B 1 167 ? 6.359 28.922 6 1 70.81 167 GLN B CA 1
ATOM 3036 C C . GLN B 1 167 ? 5.211 29.844 5.598 1 70.81 167 GLN B C 1
ATOM 3038 O O . GLN B 1 167 ? 5.02 30.906 6.195 1 70.81 167 GLN B O 1
ATOM 3043 N N . HIS B 1 168 ? 4.438 29.422 4.574 1 59.28 168 HIS B N 1
ATOM 3044 C CA . HIS B 1 168 ? 3.449 30.391 4.109 1 59.28 168 HIS B CA 1
ATOM 3045 C C . HIS B 1 168 ? 2.037 29.953 4.496 1 59.28 168 HIS B C 1
ATOM 3047 O O . HIS B 1 168 ? 1.295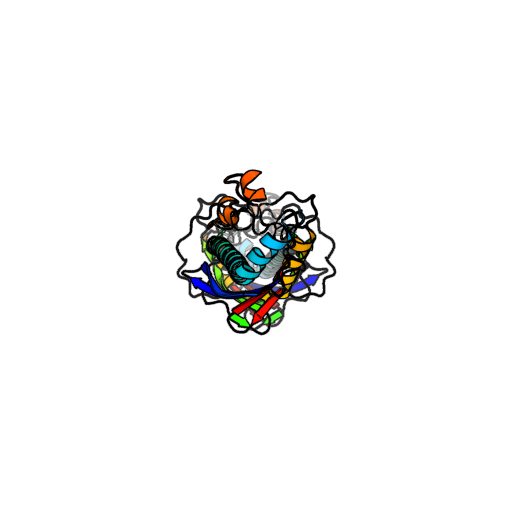 29.438 3.662 1 59.28 168 HIS B O 1
ATOM 3053 N N . LEU B 1 169 ? 1.768 29.766 5.707 1 55.53 169 LEU B N 1
ATOM 3054 C CA . LEU B 1 169 ? 0.513 29.078 6.012 1 55.53 169 LEU B CA 1
ATOM 3055 C C . LEU B 1 169 ? -0.652 30.062 6.012 1 55.53 169 LEU B C 1
ATOM 3057 O O . LEU B 1 169 ? -1.774 29.703 5.648 1 55.53 169 LEU B O 1
ATOM 3061 N N . VAL B 1 170 ? -0.541 31.391 6.578 1 54.53 170 VAL B N 1
ATOM 3062 C CA . VAL B 1 170 ? -1.7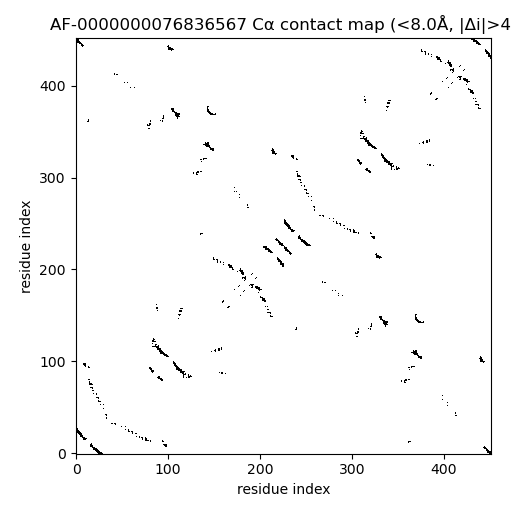66 32.125 6.895 1 54.53 170 VAL B CA 1
ATOM 3063 C C . VAL B 1 170 ? -1.942 33.281 5.922 1 54.53 170 VAL B C 1
ATOM 3065 O O . VAL B 1 170 ? -1.224 34.281 6 1 54.53 170 VAL B O 1
ATOM 3068 N N . ASP B 1 171 ? -2.146 32.969 4.68 1 53.03 171 ASP B N 1
ATOM 3069 C CA . ASP B 1 171 ? -2.354 34.188 3.9 1 53.03 171 ASP B CA 1
ATOM 3070 C C . ASP B 1 171 ? -3.658 34.875 4.293 1 53.03 171 ASP B C 1
ATOM 3072 O O . ASP B 1 171 ? -3.664 36.062 4.621 1 53.03 171 ASP B O 1
ATOM 3076 N N . LYS B 1 172 ? -4.77 34.344 3.75 1 51.62 172 LYS B N 1
ATOM 3077 C CA . LYS B 1 172 ? -6.016 35.125 3.754 1 51.62 172 LYS B CA 1
ATOM 3078 C C . LYS B 1 172 ? -6.953 34.625 4.855 1 51.62 172 LYS B C 1
ATOM 3080 O O . LYS B 1 172 ? -7.566 33.562 4.734 1 51.62 172 LYS B O 1
ATOM 3085 N N . VAL B 1 173 ? -6.602 35.031 6.059 1 51.78 173 VAL B N 1
ATOM 3086 C CA . VAL B 1 173 ? -7.602 34.688 7.07 1 51.78 173 VAL B CA 1
ATOM 3087 C C . VAL B 1 173 ? -8.906 35.438 6.766 1 51.78 173 VAL B C 1
ATOM 3089 O O . VAL B 1 173 ? -8.898 36.656 6.516 1 51.78 173 VAL B O 1
ATOM 3092 N N . PRO B 1 174 ? -9.914 34.75 6.504 1 45.12 174 PRO B N 1
ATOM 3093 C CA . PRO B 1 174 ? -11.172 35.438 6.156 1 45.12 174 PRO B CA 1
ATOM 3094 C C . PRO B 1 174 ? -11.516 36.562 7.109 1 45.12 174 PRO B C 1
ATOM 3096 O O . PRO B 1 174 ? -12.031 37.594 6.676 1 45.12 174 PRO B O 1
ATOM 3099 N N . ASP B 1 175 ? -11.844 36.281 8.398 1 49.94 175 ASP B N 1
ATOM 3100 C CA . ASP B 1 175 ? -12.492 37.312 9.203 1 49.94 175 ASP B CA 1
ATOM 3101 C C . ASP B 1 175 ? -11.539 38.469 9.508 1 49.94 175 ASP B C 1
ATOM 3103 O O . ASP B 1 175 ? -10.727 38.375 10.438 1 49.94 175 ASP B O 1
ATOM 3107 N N . GLN B 1 176 ? -11.25 39.219 8.594 1 52.12 176 GLN B N 1
ATOM 3108 C CA . GLN B 1 176 ? -10.234 40.188 8.219 1 52.12 176 GLN B CA 1
ATOM 3109 C C . GLN B 1 176 ? -10.289 41.406 9.141 1 52.12 176 GLN B C 1
ATOM 3111 O O . GLN B 1 176 ? -10.305 42.562 8.664 1 52.12 176 GLN B O 1
ATOM 3116 N N . PHE B 1 177 ? -10.945 41.281 10.164 1 57 177 PHE B N 1
ATOM 3117 C CA . PHE B 1 177 ? -10.953 42.594 10.789 1 57 177 PHE B CA 1
ATOM 3118 C C . PHE B 1 177 ? -9.531 43.062 11.047 1 57 177 PHE B C 1
ATOM 3120 O O . PHE B 1 177 ? -9.172 44.188 10.68 1 57 177 PHE B O 1
ATOM 3127 N N . LEU B 1 178 ? -8.742 42.125 11.539 1 62.53 178 LEU B N 1
ATOM 3128 C CA . LEU B 1 178 ? -7.426 42.625 11.922 1 62.53 178 LEU B CA 1
ATOM 3129 C C . LEU B 1 178 ? -6.469 42.594 10.734 1 62.53 178 LEU B C 1
ATOM 3131 O O . LEU B 1 178 ? -5.383 43.188 10.797 1 62.53 178 LEU B O 1
ATOM 3135 N N . LEU B 1 179 ? -7.07 42.062 9.695 1 69.5 179 LEU B N 1
ATOM 3136 C CA . LEU B 1 179 ? -6.172 42.062 8.547 1 69.5 179 LEU B CA 1
ATOM 3137 C C . LEU B 1 179 ? -6.566 43.125 7.531 1 69.5 179 LEU B C 1
ATOM 3139 O O . LEU B 1 179 ? -6.395 42.938 6.324 1 69.5 179 LEU B O 1
ATOM 3143 N N . ASN B 1 180 ? -7.262 44 8.094 1 74.69 180 ASN B N 1
ATOM 3144 C CA . ASN B 1 180 ? -7.566 45.188 7.328 1 74.69 180 ASN B CA 1
ATOM 3145 C C . ASN B 1 180 ? -7.148 46.469 8.07 1 74.69 180 ASN B C 1
ATOM 3147 O O . ASN B 1 180 ? -7.34 46.562 9.289 1 74.69 180 ASN B O 1
ATOM 3151 N N . THR B 1 181 ? -6.562 47.312 7.383 1 78.5 181 THR B N 1
ATOM 3152 C CA . THR B 1 181 ? -6.043 48.531 8 1 78.5 181 THR B CA 1
ATOM 3153 C C . THR B 1 181 ? -7.172 49.344 8.609 1 78.5 181 THR B C 1
ATOM 3155 O O . THR B 1 181 ? -6.934 50.156 9.5 1 78.5 181 THR B O 1
ATOM 3158 N N . ALA B 1 182 ? -8.383 49.062 8.047 1 76.12 182 ALA B N 1
ATOM 3159 C CA . ALA B 1 182 ? -9.516 49.812 8.586 1 76.12 182 ALA B CA 1
ATOM 3160 C C . ALA B 1 182 ? -9.75 49.469 10.047 1 76.12 182 ALA B C 1
ATOM 3162 O O . ALA B 1 182 ? -10.219 50.312 10.828 1 76.12 182 ALA B O 1
ATOM 3163 N N . SER B 1 183 ? -9.391 48.219 10.344 1 73.44 183 SER B N 1
ATOM 3164 C CA . SER B 1 183 ? -9.609 47.781 11.711 1 73.44 183 SER B CA 1
ATOM 3165 C C . SER B 1 183 ? -8.602 48.406 12.672 1 73.44 183 SER B C 1
ATOM 3167 O O . SER B 1 183 ? -8.82 48.438 13.883 1 73.44 183 SER B O 1
ATOM 3169 N N . TRP B 1 184 ? -7.617 48.938 12.039 1 72.94 184 TRP B N 1
ATOM 3170 C CA . TRP B 1 184 ? -6.539 49.469 12.867 1 72.94 184 TRP B CA 1
ATOM 3171 C C . TRP B 1 184 ? -6.578 51 12.898 1 72.94 184 TRP B C 1
ATOM 3173 O O . TRP B 1 184 ? -5.676 51.656 13.438 1 72.94 184 TRP B O 1
ATOM 3183 N N . ARG B 1 185 ? -7.52 51.531 12.289 1 73.81 185 ARG B N 1
ATOM 3184 C CA . ARG B 1 185 ? -7.613 52.969 12.094 1 73.81 185 ARG B CA 1
ATOM 3185 C C . ARG B 1 185 ? -7.473 53.719 13.422 1 73.81 185 ARG B C 1
ATOM 3187 O O . ARG B 1 185 ? -6.848 54.781 13.477 1 73.81 185 ARG B O 1
ATOM 3194 N N . PHE B 1 186 ? -8.008 53.094 14.422 1 70.44 186 PHE B N 1
ATOM 3195 C CA . PHE B 1 186 ? -7.992 53.812 15.695 1 70.44 186 PHE B CA 1
ATOM 3196 C C . PHE B 1 186 ? -6.719 53.5 16.484 1 70.44 186 PHE B C 1
ATOM 3198 O O . PHE B 1 186 ? -6.32 54.281 17.359 1 70.44 186 PHE B O 1
ATOM 3205 N N . LEU B 1 187 ? -6.137 52.406 16.078 1 71.31 187 LEU B N 1
ATOM 3206 C CA . LEU B 1 187 ? -4.941 52 16.812 1 71.31 187 LEU B CA 1
ATOM 3207 C C . LEU B 1 187 ? -3.688 52.594 16.203 1 71.31 187 LEU B C 1
ATOM 3209 O O . LEU B 1 187 ? -2.82 53.094 16.922 1 71.31 187 LEU B O 1
ATOM 3213 N N . ILE B 1 188 ? -3.666 52.469 14.859 1 73.62 188 ILE B N 1
ATOM 3214 C CA . ILE B 1 188 ? -2.545 53.062 14.125 1 73.62 188 ILE B CA 1
ATOM 3215 C C . ILE B 1 188 ? -3.068 53.938 12.984 1 73.62 188 ILE B C 1
ATOM 3217 O O . ILE B 1 188 ? -3.082 53.5 11.828 1 73.62 188 ILE B O 1
ATOM 3221 N N . PRO B 1 189 ? -3.383 55.094 13.367 1 75 189 PRO B N 1
ATOM 3222 C CA . PRO B 1 189 ? -3.992 55.969 12.367 1 75 189 PRO B CA 1
ATOM 3223 C C . PRO B 1 189 ? -3.084 56.188 11.156 1 75 189 PRO B C 1
ATOM 3225 O O . PRO B 1 189 ? -3.568 56.312 10.031 1 75 189 PRO B O 1
ATOM 3228 N N . ARG B 1 190 ? -1.804 56.219 11.422 1 76.12 190 ARG B N 1
ATOM 3229 C CA . ARG B 1 190 ? -0.886 56.469 10.312 1 76.12 190 ARG B CA 1
ATOM 3230 C C . ARG B 1 190 ? -0.977 55.344 9.273 1 76.12 190 ARG B C 1
ATOM 3232 O O . ARG B 1 190 ? -0.886 55.625 8.07 1 76.12 190 ARG B O 1
ATOM 3239 N N . LEU B 1 191 ? -1.123 54.219 9.836 1 77.06 191 LEU B N 1
ATOM 3240 C CA . LEU B 1 191 ? -1.238 53.062 8.93 1 77.06 191 LEU B CA 1
ATOM 3241 C C . LEU B 1 191 ? -2.477 53.188 8.047 1 77.06 191 LEU B C 1
ATOM 3243 O O . LEU B 1 191 ? -2.41 52.969 6.84 1 77.06 191 LEU B O 1
ATOM 3247 N N . TYR B 1 192 ? -3.57 53.562 8.641 1 77.94 192 TYR B N 1
ATOM 3248 C CA . TYR B 1 192 ? -4.805 53.719 7.883 1 77.94 192 TYR B CA 1
ATOM 3249 C C . TYR B 1 192 ? -4.711 54.875 6.91 1 77.94 192 TYR B C 1
ATOM 3251 O O . TYR B 1 192 ? -5.258 54.812 5.805 1 77.94 192 TYR B O 1
ATOM 3259 N N . ARG B 1 193 ? -4.07 55.781 7.273 1 81.25 193 ARG B N 1
ATOM 3260 C CA . ARG B 1 193 ? -3.92 56.938 6.41 1 81.25 193 ARG B CA 1
ATOM 3261 C C . ARG B 1 193 ? -3.07 56.625 5.188 1 81.25 193 ARG B C 1
ATOM 3263 O O . ARG B 1 193 ? -3.398 57.031 4.07 1 81.25 193 ARG B O 1
ATOM 3270 N N . LYS B 1 194 ? -2.072 55.906 5.438 1 85.31 194 LYS B N 1
ATOM 3271 C CA . LYS B 1 194 ? -1.182 55.562 4.332 1 85.31 194 LYS B CA 1
ATOM 3272 C C . LYS B 1 194 ? -1.788 54.469 3.457 1 85.31 194 LYS B C 1
ATOM 3274 O O . LYS B 1 194 ? -1.626 54.469 2.236 1 85.31 194 LYS B O 1
ATOM 3279 N N . TYR B 1 195 ? -2.412 53.562 4.137 1 85.44 195 TYR B N 1
ATOM 3280 C CA . TYR B 1 195 ? -3.021 52.438 3.443 1 85.44 195 TYR B CA 1
ATOM 3281 C C . TYR B 1 195 ? -4.469 52.219 3.883 1 85.44 195 TYR B C 1
ATOM 3283 O O . TYR B 1 195 ? -4.777 51.281 4.613 1 85.44 195 TYR B O 1
ATOM 3291 N N . PRO B 1 196 ? -5.387 53.125 3.338 1 82.81 196 PRO B N 1
ATOM 3292 C CA . PRO B 1 196 ? -6.777 53.062 3.797 1 82.81 196 PRO B CA 1
ATOM 3293 C C . PRO B 1 196 ? -7.523 51.844 3.232 1 82.81 196 PRO B C 1
ATOM 3295 O O . PRO B 1 196 ? -7.57 51.656 2.014 1 82.81 196 PRO B O 1
ATOM 3298 N N . ASN B 1 197 ? -7.984 51.062 4.191 1 80.94 197 ASN B N 1
ATOM 3299 C CA . ASN B 1 197 ? -8.859 49.938 3.844 1 80.94 197 ASN B CA 1
ATOM 3300 C C . ASN B 1 197 ? -8.141 48.906 2.994 1 80.94 197 ASN B C 1
ATOM 3302 O O . ASN B 1 197 ? -8.648 48.469 1.95 1 80.94 197 ASN B O 1
ATOM 3306 N N . LYS B 1 198 ? -6.82 48.656 3.326 1 80.94 198 LYS B N 1
ATOM 3307 C CA . LYS B 1 198 ? -6.035 47.656 2.611 1 80.94 198 LYS B CA 1
ATOM 3308 C C . LYS B 1 198 ? -5.887 46.375 3.432 1 80.94 198 LYS B C 1
ATOM 3310 O O . LYS B 1 198 ? -5.711 46.438 4.652 1 80.94 198 LYS B O 1
ATOM 3315 N N . ASP B 1 199 ? -6.004 45.281 2.826 1 74.31 199 ASP B N 1
ATOM 3316 C CA . ASP B 1 199 ? -5.793 44 3.469 1 74.31 199 ASP B CA 1
ATOM 3317 C C . ASP B 1 199 ? -4.336 43.812 3.893 1 74.31 199 ASP B C 1
ATOM 3319 O O . ASP B 1 199 ? -3.424 44.25 3.186 1 74.31 199 ASP B O 1
ATOM 3323 N N . MET B 1 200 ? -4.188 43.438 5.148 1 73.19 200 MET B N 1
ATOM 3324 C CA . MET B 1 200 ? -2.848 43.188 5.66 1 73.19 200 MET B CA 1
ATOM 3325 C C . MET B 1 200 ? -2.512 41.688 5.551 1 73.19 200 MET B C 1
ATOM 3327 O O . MET B 1 200 ? -3.408 40.844 5.566 1 73.19 200 MET B O 1
ATOM 3331 N N . LEU B 1 201 ? -1.254 41.406 5.238 1 68.75 201 LEU B N 1
ATOM 3332 C CA . LEU B 1 201 ? -0.763 40.031 5.172 1 68.75 201 LEU B CA 1
ATOM 3333 C C . LEU B 1 201 ? -0.02 39.656 6.453 1 68.75 201 LEU B C 1
ATOM 3335 O O . LEU B 1 201 ? 0.799 40.438 6.945 1 68.75 201 LEU B O 1
ATOM 3339 N N . LEU B 1 202 ? -0.57 38.719 7.125 1 70.69 202 LEU B N 1
ATOM 3340 C CA . LEU B 1 202 ? 0.141 38.125 8.25 1 70.69 202 LEU B CA 1
ATOM 3341 C C . LEU B 1 202 ? 0.95 36.906 7.812 1 70.69 202 LEU B C 1
ATOM 3343 O O . LEU B 1 202 ? 0.395 35.938 7.27 1 70.69 202 LEU B O 1
ATOM 3347 N N . ASN B 1 203 ? 2.256 37.094 7.969 1 72.06 203 ASN B N 1
ATOM 3348 C CA . ASN B 1 203 ? 3.125 35.969 7.613 1 72.06 203 ASN B CA 1
ATOM 3349 C C . ASN B 1 203 ? 3.441 35.094 8.828 1 72.06 203 ASN B C 1
ATOM 3351 O O . ASN B 1 203 ? 4.031 35.562 9.797 1 72.06 203 ASN B O 1
ATOM 3355 N N . ILE B 1 204 ? 2.914 33.969 8.891 1 75.75 204 ILE B N 1
ATOM 3356 C CA . ILE B 1 204 ? 3.182 33 9.945 1 75.75 204 ILE B CA 1
ATOM 3357 C C . ILE B 1 204 ? 4.113 31.922 9.422 1 75.75 204 ILE B C 1
ATOM 3359 O O . ILE B 1 204 ? 3.906 31.391 8.328 1 75.75 204 ILE B O 1
ATOM 3363 N N . SER B 1 205 ? 5.18 31.672 10.109 1 80.31 205 SER B N 1
ATOM 3364 C CA . SER B 1 205 ? 6.133 30.656 9.68 1 80.31 205 SER B CA 1
ATOM 3365 C C . SER B 1 205 ? 6.406 29.656 10.797 1 80.31 205 SER B C 1
ATOM 3367 O O . SER B 1 205 ? 6.465 30.016 11.969 1 80.31 205 SER B O 1
ATOM 3369 N N . ALA B 1 206 ? 6.562 28.422 10.391 1 85.56 206 ALA B N 1
ATOM 3370 C CA . ALA B 1 206 ? 6.969 27.391 11.344 1 85.56 206 ALA B CA 1
ATOM 3371 C C . ALA B 1 206 ? 8.461 27.5 11.664 1 85.56 206 ALA B C 1
ATOM 3373 O O . ALA B 1 206 ? 9.273 27.734 10.766 1 85.56 206 ALA B O 1
ATOM 3374 N N . ILE B 1 207 ? 8.828 27.344 12.922 1 87.44 207 ILE B N 1
ATOM 3375 C CA . ILE B 1 207 ? 10.219 27.438 13.328 1 87.44 207 ILE B CA 1
ATOM 3376 C C . ILE B 1 207 ? 10.836 26.047 13.406 1 87.44 207 ILE B C 1
ATOM 3378 O O . ILE B 1 207 ? 12.062 25.906 13.453 1 87.44 207 ILE B O 1
ATOM 3382 N N . SER B 1 208 ? 10.078 25.062 13.445 1 89.69 208 SER B N 1
ATOM 3383 C CA . SER B 1 208 ? 10.477 23.656 13.445 1 89.69 208 SER B CA 1
ATOM 3384 C C . SER B 1 208 ? 9.445 22.797 12.719 1 89.69 208 SER B C 1
ATOM 3386 O O . SER B 1 208 ? 8.305 23.219 12.523 1 89.69 208 SER B O 1
ATOM 3388 N N . PRO B 1 209 ? 9.922 21.641 12.289 1 92.25 209 PRO B N 1
ATOM 3389 C CA . PRO B 1 209 ? 8.93 20.766 11.672 1 92.25 209 PRO B CA 1
ATOM 3390 C C . PRO B 1 209 ? 7.82 20.359 12.633 1 92.25 209 PRO B C 1
ATOM 3392 O O . PRO B 1 209 ? 8.086 20.078 13.812 1 92.25 209 PRO B O 1
ATOM 3395 N N . PRO B 1 210 ? 6.605 20.391 12.141 1 92.62 210 PRO B N 1
ATOM 3396 C CA . PRO B 1 210 ? 5.535 19.844 12.977 1 92.62 210 PRO B CA 1
ATOM 3397 C C . PRO B 1 210 ? 5.82 18.422 13.43 1 92.62 210 PRO B C 1
ATOM 3399 O O . PRO B 1 210 ? 6.332 17.609 12.656 1 92.62 210 PRO B O 1
ATOM 3402 N N . SER B 1 211 ? 5.609 18.156 14.648 1 95.81 211 SER B N 1
ATOM 3403 C CA . SER B 1 211 ? 5.84 16.828 15.203 1 95.81 211 SER B CA 1
ATOM 3404 C C . SER B 1 211 ? 4.535 16.062 15.367 1 95.81 211 SER B C 1
ATOM 3406 O O . SER B 1 211 ? 3.537 16.625 15.836 1 95.81 211 SER B O 1
ATOM 3408 N N . VAL B 1 212 ? 4.586 14.812 14.984 1 96 212 VAL B N 1
ATOM 3409 C CA . VAL B 1 212 ? 3.396 13.969 15.07 1 96 212 VAL B CA 1
ATOM 3410 C C . VAL B 1 212 ? 3.621 12.859 16.094 1 96 212 VAL B C 1
ATOM 3412 O O . VAL B 1 212 ? 4.656 12.188 16.078 1 96 212 VAL B O 1
ATOM 3415 N N . ARG B 1 213 ? 2.689 12.734 16.969 1 95.81 213 ARG B N 1
ATOM 3416 C CA . ARG B 1 213 ? 2.664 11.648 17.938 1 95.81 213 ARG B CA 1
ATOM 3417 C C . ARG B 1 213 ? 1.336 10.898 17.891 1 95.81 213 ARG B C 1
ATOM 3419 O O . ARG B 1 213 ? 0.272 11.516 17.812 1 95.81 213 ARG B O 1
ATOM 3426 N N . ILE B 1 214 ? 1.462 9.609 17.844 1 95.12 214 ILE B N 1
ATOM 3427 C CA . ILE B 1 214 ? 0.254 8.789 17.812 1 95.12 214 ILE B CA 1
ATOM 3428 C C . ILE B 1 214 ? -0.015 8.219 19.188 1 95.12 214 ILE B C 1
ATOM 3430 O O . ILE B 1 214 ? 0.826 7.508 19.75 1 95.12 214 ILE B O 1
ATOM 3434 N N . ASN B 1 215 ? -1.058 8.602 19.719 1 89.81 215 ASN B N 1
ATOM 3435 C CA . ASN B 1 215 ? -1.521 8.109 21 1 89.81 215 ASN B CA 1
ATOM 3436 C C . ASN B 1 215 ? -2.775 7.254 20.859 1 89.81 215 ASN B C 1
ATOM 3438 O O . ASN B 1 215 ? -3.275 7.059 19.75 1 89.81 215 ASN B O 1
ATOM 3442 N N . VAL B 1 216 ? -3.113 6.703 22.031 1 84 216 VAL B N 1
ATOM 3443 C CA . VAL B 1 216 ? -4.285 5.832 21.984 1 84 216 VAL B CA 1
ATOM 3444 C C . VAL B 1 216 ? -5.508 6.637 21.547 1 84 216 VAL B C 1
ATOM 3446 O O . VAL B 1 216 ? -5.918 7.574 22.234 1 84 216 VAL B O 1
ATOM 3449 N N . GLY B 1 217 ? -5.949 6.41 20.297 1 84.75 217 GLY B N 1
ATOM 3450 C CA . GLY B 1 217 ? -7.211 6.941 19.812 1 84.75 217 GLY B CA 1
ATOM 3451 C C . GLY B 1 217 ? -7.051 8.242 19.047 1 84.75 217 GLY B C 1
ATOM 3452 O O . GLY B 1 217 ? -8.031 8.797 18.547 1 84.75 217 GLY B O 1
ATOM 3453 N N . ARG B 1 218 ? -5.828 8.711 19.031 1 91 218 ARG B N 1
ATOM 3454 C CA . ARG B 1 218 ? -5.715 10 18.359 1 91 218 ARG B CA 1
ATOM 3455 C C . ARG B 1 218 ? -4.301 10.227 17.844 1 91 218 ARG B C 1
ATOM 3457 O O . ARG B 1 218 ? -3.361 9.555 18.266 1 91 218 ARG B O 1
ATOM 3464 N N . ILE B 1 219 ? -4.195 11.156 16.969 1 94.94 219 ILE B N 1
ATOM 3465 C CA . ILE B 1 219 ? -2.939 11.672 16.422 1 94.94 219 ILE B CA 1
ATOM 3466 C C . ILE B 1 219 ? -2.73 13.109 16.891 1 94.94 219 ILE B C 1
ATOM 3468 O O . ILE B 1 219 ? -3.584 13.977 16.672 1 94.94 219 ILE B O 1
ATOM 3472 N N . ASP B 1 220 ? -1.659 13.367 17.547 1 95.12 220 ASP B N 1
ATOM 3473 C CA . ASP B 1 220 ? -1.334 14.711 18.031 1 95.12 220 ASP B CA 1
ATOM 3474 C C . ASP B 1 220 ? -0.234 15.344 17.172 1 95.12 220 ASP B C 1
ATOM 3476 O O . ASP B 1 220 ? 0.781 14.703 16.891 1 95.12 220 ASP B O 1
ATOM 3480 N N . THR B 1 221 ? -0.506 16.484 16.797 1 94.75 221 THR B N 1
ATOM 3481 C CA . THR B 1 221 ? 0.494 17.234 16.047 1 94.75 221 THR B CA 1
ATOM 3482 C C . THR B 1 221 ? 0.809 18.562 16.75 1 94.75 221 THR B C 1
ATOM 3484 O O . THR B 1 221 ? -0.098 19.25 17.219 1 94.75 221 THR B O 1
ATOM 3487 N N . THR B 1 222 ? 2.027 18.875 16.875 1 93.81 222 THR B N 1
ATOM 3488 C CA . THR B 1 222 ? 2.469 20.125 17.484 1 93.81 222 THR B CA 1
ATOM 3489 C C . THR B 1 222 ? 3.439 20.859 16.562 1 93.81 222 THR B C 1
ATOM 3491 O O . THR B 1 222 ? 4.219 20.234 15.844 1 93.81 222 THR B O 1
ATOM 3494 N N . VAL B 1 223 ? 3.277 22.109 16.578 1 89.25 223 VAL B N 1
ATOM 3495 C CA . VAL B 1 223 ? 4.188 22.922 15.773 1 89.25 223 VAL B CA 1
ATOM 3496 C C . VAL B 1 223 ? 4.469 24.234 16.484 1 89.25 223 VAL B C 1
ATOM 3498 O O . VAL B 1 223 ? 3.588 24.797 17.141 1 89.25 223 VAL B O 1
ATOM 3501 N N . ASP B 1 224 ? 5.691 24.641 16.375 1 87.94 224 ASP B N 1
ATOM 3502 C CA . ASP B 1 224 ? 6.078 25.969 16.844 1 87.94 224 ASP B CA 1
ATOM 3503 C C . ASP B 1 224 ? 6.055 26.984 15.711 1 87.94 224 ASP B C 1
ATOM 3505 O O . ASP B 1 224 ? 6.68 26.781 14.664 1 87.94 224 ASP B O 1
ATOM 3509 N N . LEU B 1 225 ? 5.34 28 15.961 1 85.62 225 LEU B N 1
ATOM 3510 C CA . LEU B 1 225 ? 5.203 29.031 14.938 1 85.62 225 LEU B CA 1
ATOM 3511 C C . LEU B 1 225 ? 5.805 30.359 15.414 1 85.62 225 LEU B C 1
ATOM 3513 O O . LEU B 1 225 ? 5.91 30.594 16.609 1 85.62 225 LEU B O 1
ATOM 3517 N N . ASP B 1 226 ? 6.262 31.141 14.438 1 82.19 226 ASP B N 1
ATOM 3518 C CA . ASP B 1 226 ? 6.691 32.531 14.656 1 82.19 226 ASP B CA 1
ATOM 3519 C C . ASP B 1 226 ? 5.875 33.5 13.812 1 82.19 226 ASP B C 1
ATOM 3521 O O . ASP B 1 226 ? 5.617 33.219 12.633 1 82.19 226 ASP B O 1
#

InterPro domains:
  IPR001124 Lipid-binding serum glycoprotein, C-terminal [PF02886] (107-224)
  IPR017942 Lipid-binding serum glycoprotein, N-terminal [PF01273] (8-66)
  IPR017943 Bactericidal permeability-increasing protein, alpha/beta domain superfamily [SSF55394] (4-100)
  IPR017943 Bactericidal permeability-increasing protein, alpha/beta domain superfamily [SSF55394] (104-218)
  IPR045897 Lipid binding protein BPI/LBP, plants [PTHR46801] (1-226)

Secondary structure (DSSP, 8-state):
-EEEEEEEEEEETTEEEEEEEEEEEE-S-------STTHHHHHHHHHHTHHHHHHHHHHHHHHHHHHHHHHHHHHHHTS-SEEE-SSSEEEE--B-S--EEETTEEEEEE---EEE--TTS----------------------EEEEEEHHHHHHHHHHHHHTTTTS---S--SSTTTTBGGGGTTT-HHHHHHSTTPBPP----BSSPPEEEEETTEEEEEEEB-/-EEEEEEEEEEETTEEEEEEEEEEEE-S-------STTHHHHHHHHHHTHHHHHHHHHHHHHHHHHHHHHHHHHHHHTS-SEEE-SSSEEEE--B-S--EEETTEEEEEE---EEE--TTS----------------------EEEEEEHHHHHHHHHHHHHTTTTS---S--SSTTTTBGGGGTTT-HHHHHHSTTPBPP----BSSPPEEEEETTEEEEEEEB-

Sequence (452 aa):
MDVGVSMGLKNENGSLKLFVMECGCYMKDLDITLNGGSSWFYQGFIDAFSNHIRSSVENAITNKIVESASKLDHFLGGLPKEINVDRVAAMNVTFVNDPRFISSSVEFDIDGLFIPSDKTAPQSDINFGDTKLAPALGSSSNMLWISLDEDVFNSVSALYFKAGLLQHLVDKVPDQFLLNTASWRFLIPRLYRKYPNKDMLLNISAISPPSVRINVGRIDTTVDLDMDVGVSMGLKNENGSLKLFVMECGCYMKDLDITLNGGSSWFYQGFIDAFSNHIRSSVENAITNKIVESASKLDHFLGGLPKEINVDRVAAMNVTFVNDPRFISSSVEFDIDGLFIPSDKTAPQSDINFGDTKLAPALGSSSNMLWISLDEDVFNSVSALYFKAGLLQHLVDKVPDQFLLNTASWRFLIPRLYRKYPNKDMLLNISAISPPSVRINVGRIDTTVDLD

Foldseek 3Di:
DDKDWDKFWWADPQFIAIATDDIWDDDPDDDDFDDDDCRVVVVVVCVVCVVVVRVVVGVVVRVVVRVVRVVVRVVRRPDDQWADAAQFKIFGFGFDGTWDDDDNDIDTHGPGAIDGDDNPDPPPNPCPDVPDPPPPPPDPDDRDDDDDDQNNVQRVLQRCLVVQNQFAPPFPDPVQLVQFCCNCCVPCVVSCVVPPGDGHGDTKGWPGGWGWDDDDPDIDIDTHID/DDKDWDKFWWADPLFIAIDTDDIWDDDPDDDDADDDDCRVVVVVVCVVCVVVVRVVVGVVVRVVVRVVRVVVRVVRRPDDQWADAAQFKIFGFGFDGTWDDDDNDIDTHGPGAIDGDDNPDPPPNPCPDVPDPPPPPPDPDDRDDDDDDQNNVQRVLQRCLVVQNQFAPDFPDPVQCVQFVCNCCVPDVVSCVVPPGDGHGDTKGWPGGWGWDDDDPDIDIDTHID

Organism: Aegilops tauschii subsp. strangulata (NCBI:txid200361)

Nearest PDB structures (foldseek):
  1bp1-assembly1_A  TM=7.358E-01  e=6.088E-09  Homo sapiens
  1ewf-assembly1_A  TM=7.177E-01  e=2.232E-08  Homo sapiens
  4m4d-assembly2_B  TM=5.407E-01  e=6.257E-07  Mus musculus
  4m4d-assembly1_A  TM=5.372E-01  e=5.282E-07  Mus musculus
  1bp1-assembly1_A  TM=7.355E-01  e=7.155E-09  Homo sapiens

Radius of gyration: 32.69 Å; Cα contacts (8 Å, |Δi|>4): 925; chains: 2; bounding box: 40×115×67 Å

pLDDT: mean 81.44, std 15.04, range [38.94, 97.0]

Solvent-accessible surface area (backbone atoms only — not comparable to full-atom values): 23633 Å² total; per-residue (Å²): 61,47,34,40,37,31,30,33,63,35,52,52,76,34,27,45,41,54,46,79,74,46,72,47,52,45,72,82,77,83,89,83,82,62,87,60,91,65,21,68,62,36,41,52,47,46,64,71,40,42,66,59,53,49,52,50,51,31,49,50,53,46,51,49,50,53,52,51,46,50,51,52,20,50,52,46,50,58,55,61,46,57,47,61,64,51,78,59,36,16,35,31,50,26,36,54,47,58,52,44,42,52,95,36,22,42,33,42,36,18,21,38,37,37,41,76,29,68,75,82,53,74,77,52,63,74,60,72,57,89,53,66,84,60,73,56,72,87,50,87,45,66,31,23,37,41,33,41,28,30,60,31,55,30,34,43,32,41,48,40,42,75,70,53,66,50,40,71,66,45,60,80,62,75,88,37,51,83,30,20,25,56,62,30,34,85,54,40,45,67,53,17,68,76,38,63,70,34,75,50,78,54,80,36,26,53,77,48,50,48,42,51,45,37,40,83,69,33,38,36,36,36,34,40,37,84,60,47,33,41,36,32,31,34,63,35,54,52,77,33,28,45,40,53,47,78,74,45,74,46,51,46,72,82,78,85,88,82,82,64,85,60,92,65,20,68,61,35,42,52,47,46,63,70,39,42,65,59,52,48,53,50,52,33,48,49,51,44,52,49,50,53,51,50,46,49,51,52,21,52,52,47,50,58,54,61,46,56,47,63,66,51,78,60,35,15,34,30,51,25,36,56,46,60,53,44,41,52,95,36,21,42,32,40,37,18,21,38,38,39,42,76,29,69,76,80,53,75,75,53,64,75,61,74,57,89,55,65,84,61,74,54,75,89,51,88,44,67,32,23,38,41,34,40,28,30,60,29,56,31,33,42,32,41,50,40,42,74,69,54,66,53,40,71,66,48,59,81,62,76,88,37,51,84,30,18,26,58,64,31,34,84,51,40,45,68,53,18,68,75,39,65,69,35,77,50,80,54,80,36,28,54,78,48,52,47,42,49,42,36,39,82,71,33,38,36,37,37,35,41,39,85